Protein AF-A0A933G803-F1 (afdb_monomer_lite)

Secondary structure (DSSP, 8-state):
------------------------------------PEEE-GGGSEEEE-TTS-EEEEEEEEEEEEEEEEEE--TT--PPPGGGEEEEEEESS--SSPPPPGGGS-HHHHTT-----SSS-EEEEPPEEEEEETTEEEEEEPPP-TTT-TT--SS--SSEEEEEEEEEESSPPPPPSEEEEEEEEEEEEEEEEEEE---SSTTS--SS-EEEEEEEETEEEEEEEEPTT--PPB-TTS-EEE-TT--EEEEEEEEEEE-SS-TTSS--EEEEE-SSS-EEEEHHHHHHT--EEEGGGTEEEEETT----HHHHHHHHHHS-PPPHHHHHHHS----HHHHHHSS-----PPEEE--TT-S--EEE-TTS-EEEE--HHHHS-TTT--TTTGGG---SSSEEEEE--PPPGGGEEEEEEETTTEEEEEEEEEETTEEEEEEEEEEESS--TTS--TT--EEEEEEEEEEE--SS--EEEEEEEEEESSSB--EEEETTEEEE-SSS-EEEEEEE-TT-SEEEEETTEEEEEEEE-TT-EEEEEEEEESS----HHHHHHHHT--HHHH-

pLDDT: mean 87.87, std 17.5, range [21.81, 98.62]

Foldseek 3Di:
DDDDDDDDDDDDDDDDDDDDDDDDDDDDDDDPDPDWAFFFQQVQFDWDADDPQFKTKTFHPFWFFFFKKKFFADLPDDAPDPVQKWKKFWDDQDQQADDDDPVVDDPVVVVVRDGDDPPPTDIFTFDWDWDDDRRMIMTGGDWDDCVRGVSNDPHTDRTDGGRMMMMGGPDRGHDTPDITTTGLWIKDKFKKKKWAADAPAPPQFLQAKKKKAKDKRLKDWPAKAWDVVFDWDADPVRITIQGRRDGGIMMIMMIAIDNPRDCVHSWMKMWIDIDRQTDIDTRVCQVVFHWDDPRNSRMIMHTPPDPDGSVNVVVVCVVVVDQDPVNVVVPPDPCDPVNVVVPDPDDDDAWDWADAVLAPQIWTAGLQRKIWTADACVQQVDPVRHDPQASVQAPDDARTKIKFWAHDDSVQKPDWADVVRDHQFIWTWGDDPQKIKIKTKHKAFLPHDSVDDYHRGKIKIKIKIKMWRQDQADKDKDKIKIWIDRPDTFQWDDDPQWIWTDDVDIWTFKGKDQQPDFDFDRDGSITMTMDIADHGGMGMMMMMGMSGTDDDPVSVVSSVPDDPVVND

Radius of gyration: 36.06 Å; chains: 1; bounding box: 90×68×90 Å

Structure (mmCIF, N/CA/C/O backbone):
data_AF-A0A933G803-F1
#
_entry.id   AF-A0A933G803-F1
#
loop_
_atom_site.group_PDB
_atom_site.id
_atom_site.type_symbol
_atom_site.label_atom_id
_atom_site.label_alt_id
_atom_site.label_comp_id
_atom_site.label_asym_id
_atom_site.label_entity_id
_atom_site.label_seq_id
_atom_site.pdbx_PDB_ins_code
_atom_site.Cartn_x
_atom_site.Cartn_y
_atom_site.Cartn_z
_atom_site.occupancy
_atom_site.B_iso_or_equiv
_atom_site.auth_seq_id
_atom_site.auth_comp_id
_atom_site.auth_asym_id
_atom_site.auth_atom_id
_atom_site.pdbx_PDB_model_num
ATOM 1 N N . MET A 1 1 ? 20.303 -25.292 43.146 1.00 33.09 1 MET A N 1
ATOM 2 C CA . MET A 1 1 ? 21.752 -25.557 43.025 1.00 33.09 1 MET A CA 1
ATOM 3 C C . MET A 1 1 ? 22.222 -24.885 41.742 1.00 33.09 1 MET A C 1
ATOM 5 O O . MET A 1 1 ? 21.798 -25.290 40.671 1.00 33.09 1 MET A O 1
ATOM 9 N N . LYS A 1 2 ? 22.936 -23.760 41.866 1.00 27.44 2 LYS A N 1
ATOM 10 C CA . LYS A 1 2 ? 23.468 -22.968 40.745 1.00 27.44 2 LYS A CA 1
ATOM 11 C C . LYS A 1 2 ? 24.697 -23.673 40.173 1.00 27.44 2 LYS A C 1
ATOM 13 O O . LYS A 1 2 ? 25.529 -24.114 40.957 1.00 27.44 2 LYS A O 1
ATOM 18 N N . LEU A 1 3 ? 24.849 -23.685 38.852 1.00 22.92 3 LEU A N 1
ATOM 19 C CA . LEU A 1 3 ? 26.136 -23.925 38.203 1.00 22.92 3 LEU A CA 1
ATOM 20 C C . LEU A 1 3 ? 26.266 -23.007 36.986 1.00 22.92 3 LEU A C 1
ATOM 22 O O . LEU A 1 3 ? 25.639 -23.198 35.952 1.00 22.92 3 LEU A O 1
ATOM 26 N N . ILE A 1 4 ? 27.069 -21.970 37.197 1.00 27.23 4 ILE A N 1
ATOM 27 C CA . ILE A 1 4 ? 27.791 -21.207 36.184 1.00 27.23 4 ILE A CA 1
ATOM 28 C C . ILE A 1 4 ? 29.039 -22.034 35.856 1.00 27.23 4 ILE A C 1
ATOM 30 O O . ILE A 1 4 ? 29.683 -22.507 36.794 1.00 27.23 4 ILE A O 1
ATOM 34 N N . ASN A 1 5 ? 29.430 -22.162 34.583 1.00 23.52 5 ASN A N 1
ATOM 35 C CA . ASN A 1 5 ? 30.857 -22.240 34.268 1.00 23.52 5 ASN A CA 1
ATOM 36 C C . ASN A 1 5 ? 31.199 -21.762 32.847 1.00 23.52 5 ASN A C 1
ATOM 38 O O . ASN A 1 5 ? 30.600 -22.166 31.856 1.00 23.52 5 ASN A O 1
ATOM 42 N N . THR A 1 6 ? 32.193 -20.886 32.825 1.00 31.31 6 THR A N 1
ATOM 43 C CA . THR A 1 6 ? 32.913 -20.204 31.741 1.00 31.31 6 THR A CA 1
ATOM 44 C C . THR A 1 6 ? 34.038 -21.054 31.130 1.00 31.31 6 THR A C 1
ATOM 46 O O . THR A 1 6 ? 34.597 -21.890 31.835 1.00 31.31 6 THR A O 1
ATOM 49 N N . ARG A 1 7 ? 34.448 -20.754 29.881 1.00 24.48 7 ARG A N 1
ATOM 50 C CA . ARG A 1 7 ? 35.826 -20.853 29.306 1.00 24.48 7 ARG A CA 1
ATOM 51 C C . ARG A 1 7 ? 35.790 -20.288 27.866 1.00 24.48 7 ARG A C 1
ATOM 53 O O . ARG A 1 7 ? 34.978 -20.760 27.085 1.00 24.48 7 ARG A O 1
ATOM 60 N N . SER A 1 8 ? 36.384 -19.130 27.551 1.00 26.33 8 SER A N 1
ATOM 61 C CA . SER A 1 8 ? 37.812 -18.760 27.382 1.00 26.33 8 SER A CA 1
ATOM 62 C C . SER A 1 8 ? 38.421 -19.185 26.031 1.00 26.33 8 SER A C 1
ATOM 64 O O . SER A 1 8 ? 38.601 -20.369 25.767 1.00 26.33 8 SER A O 1
ATOM 66 N N . ASP A 1 9 ? 38.675 -18.149 25.223 1.00 25.39 9 ASP A N 1
ATOM 67 C CA . ASP A 1 9 ? 39.851 -17.816 24.401 1.00 25.39 9 ASP A CA 1
ATOM 68 C C . ASP A 1 9 ? 40.513 -18.840 23.467 1.00 25.39 9 ASP A C 1
ATOM 70 O O . ASP A 1 9 ? 41.115 -19.820 23.896 1.00 25.39 9 ASP A O 1
ATOM 74 N N . LEU A 1 10 ? 40.608 -18.448 22.187 1.00 24.06 10 LEU A N 1
ATOM 75 C CA . LEU A 1 10 ? 41.845 -18.596 21.416 1.00 24.06 10 LEU A CA 1
ATOM 76 C C . LEU A 1 10 ? 41.980 -17.456 20.383 1.00 24.06 10 LEU A C 1
ATOM 78 O O . LEU A 1 10 ? 41.291 -17.417 19.367 1.00 24.06 10 LEU A O 1
ATOM 82 N N . MET A 1 11 ? 42.879 -16.514 20.675 1.00 23.03 11 MET A N 1
ATOM 83 C CA . MET A 1 11 ? 43.439 -15.537 19.736 1.00 23.03 11 MET A CA 1
ATOM 84 C C . MET A 1 11 ? 44.437 -16.231 18.797 1.00 23.03 11 MET A C 1
ATOM 86 O O . MET A 1 11 ? 45.274 -17.013 19.246 1.00 23.03 11 MET A O 1
ATOM 90 N N . THR A 1 12 ? 44.440 -15.883 17.509 1.00 26.58 12 THR A N 1
ATOM 91 C CA . THR A 1 12 ? 45.612 -16.057 16.633 1.00 26.58 12 THR A CA 1
ATOM 92 C C . THR A 1 12 ? 45.689 -14.887 15.652 1.00 26.58 12 THR A C 1
ATOM 94 O O . THR A 1 12 ? 44.682 -14.428 15.121 1.00 26.58 12 THR A O 1
ATOM 97 N N . LEU A 1 13 ? 46.906 -14.379 15.486 1.00 23.00 13 LEU A N 1
ATOM 98 C CA . LEU A 1 13 ? 47.300 -13.099 14.908 1.00 23.00 13 LEU A CA 1
ATOM 99 C C . LEU A 1 13 ? 48.235 -13.371 13.726 1.00 23.00 13 LEU A C 1
ATOM 101 O O . LEU A 1 13 ? 49.273 -13.966 13.976 1.00 23.00 13 LEU A O 1
ATOM 105 N N . VAL A 1 14 ? 47.916 -12.937 12.497 1.00 23.50 14 VAL A N 1
ATOM 106 C CA . VAL A 1 14 ? 48.855 -12.813 11.347 1.00 23.50 14 VAL A CA 1
ATOM 107 C C . VAL A 1 14 ? 48.260 -11.789 10.355 1.00 23.50 14 VAL A C 1
ATOM 109 O O . VAL A 1 14 ? 47.216 -12.036 9.768 1.00 23.50 14 VAL A O 1
ATOM 112 N N . ALA A 1 15 ? 48.702 -10.529 10.395 1.00 22.92 15 ALA A N 1
ATOM 113 C CA . ALA A 1 15 ? 49.725 -9.881 9.553 1.00 22.92 15 ALA A CA 1
ATOM 114 C C . ALA A 1 15 ? 49.154 -9.179 8.302 1.00 22.92 15 ALA A C 1
ATOM 116 O O . ALA A 1 15 ? 48.702 -9.803 7.347 1.00 22.92 15 ALA A O 1
ATOM 117 N N . ALA A 1 16 ? 49.217 -7.845 8.327 1.00 25.36 16 ALA A N 1
ATOM 118 C CA . ALA A 1 16 ? 48.936 -6.965 7.203 1.00 25.36 16 ALA A CA 1
ATOM 119 C C . ALA A 1 16 ? 50.195 -6.813 6.336 1.00 25.36 16 ALA A C 1
ATOM 121 O O . ALA A 1 16 ? 51.265 -6.475 6.843 1.00 25.36 16 ALA A O 1
ATOM 122 N N . SER A 1 17 ? 50.064 -7.021 5.027 1.00 23.53 17 SER A N 1
ATOM 123 C CA . SER A 1 17 ? 51.090 -6.676 4.042 1.00 23.53 17 SER A CA 1
ATOM 124 C C . SER A 1 17 ? 50.558 -5.578 3.125 1.00 23.53 17 SER A C 1
ATOM 126 O O . SER A 1 17 ? 49.659 -5.803 2.320 1.00 23.53 17 SER A O 1
ATOM 128 N N . LEU A 1 18 ? 51.124 -4.378 3.280 1.00 21.81 18 LEU A N 1
ATOM 129 C CA . LEU A 1 18 ? 51.059 -3.297 2.300 1.00 21.81 18 LEU A CA 1
ATOM 130 C C . LEU A 1 18 ? 51.829 -3.727 1.044 1.00 21.81 18 LEU A C 1
ATOM 132 O O . LEU A 1 18 ? 53.018 -4.030 1.135 1.00 21.81 18 LEU A O 1
ATOM 136 N N . ILE A 1 19 ? 51.189 -3.670 -0.123 1.00 25.58 19 ILE A N 1
ATOM 137 C CA . ILE A 1 19 ? 51.884 -3.651 -1.413 1.00 25.58 19 ILE A CA 1
ATOM 138 C C . ILE A 1 19 ? 51.617 -2.296 -2.066 1.00 25.58 19 ILE A C 1
ATOM 140 O O . ILE A 1 19 ? 50.489 -1.949 -2.405 1.00 25.58 19 ILE A O 1
ATOM 144 N N . VAL A 1 20 ? 52.698 -1.533 -2.202 1.00 24.95 20 VAL A N 1
ATOM 145 C CA . VAL A 1 20 ? 52.810 -0.310 -2.996 1.00 24.95 20 VAL A CA 1
ATOM 146 C C . VAL A 1 20 ? 52.835 -0.715 -4.470 1.00 24.95 20 VAL A C 1
ATOM 148 O O . VAL A 1 20 ? 53.737 -1.439 -4.885 1.00 24.95 20 VAL A O 1
ATOM 151 N N . ALA A 1 21 ? 51.866 -0.254 -5.262 1.00 25.03 21 ALA A N 1
ATOM 152 C CA . ALA A 1 21 ? 51.892 -0.399 -6.715 1.00 25.03 21 ALA A CA 1
ATOM 153 C C . ALA A 1 21 ? 52.443 0.884 -7.350 1.00 25.03 21 ALA A C 1
ATOM 155 O O . ALA A 1 21 ? 51.848 1.959 -7.265 1.00 25.03 21 ALA A O 1
ATOM 156 N N . THR A 1 22 ? 53.617 0.756 -7.957 1.00 26.03 22 THR A N 1
ATOM 157 C CA . THR A 1 22 ? 54.301 1.766 -8.760 1.00 26.03 22 THR A CA 1
ATOM 158 C C . THR A 1 22 ? 53.607 1.959 -10.110 1.00 26.03 22 THR A C 1
ATOM 160 O O . THR A 1 22 ? 53.223 1.004 -10.782 1.00 26.03 22 THR A O 1
ATOM 163 N N . VAL A 1 23 ? 53.461 3.221 -10.517 1.00 26.22 23 VAL A N 1
ATOM 164 C CA . VAL A 1 23 ? 52.922 3.632 -11.819 1.00 26.22 23 VAL A CA 1
ATOM 165 C C . VAL A 1 23 ? 53.961 3.345 -12.904 1.00 26.22 23 VAL A C 1
ATOM 167 O O . VAL A 1 23 ? 55.012 3.981 -12.947 1.00 26.22 23 VAL A O 1
ATOM 170 N N . GLY A 1 24 ? 53.662 2.388 -13.781 1.00 23.84 24 GLY A N 1
ATOM 171 C CA . GLY A 1 24 ? 54.403 2.125 -15.012 1.00 23.84 24 GLY A CA 1
ATOM 172 C C . GLY A 1 24 ? 53.526 2.418 -16.225 1.00 23.84 24 GLY A C 1
ATOM 173 O O . GLY A 1 24 ? 52.563 1.701 -16.484 1.00 23.84 24 GLY A O 1
ATOM 174 N N . SER A 1 25 ? 53.854 3.477 -16.963 1.00 28.69 25 SER A N 1
ATOM 175 C CA . SER A 1 25 ? 53.233 3.813 -18.244 1.00 28.69 25 SER A CA 1
ATOM 176 C C . SER A 1 25 ? 53.580 2.767 -19.303 1.00 28.69 25 SER A C 1
ATOM 178 O O . SER A 1 25 ? 54.738 2.650 -19.698 1.00 28.69 25 SER A O 1
ATOM 180 N N . ALA A 1 26 ? 52.572 2.072 -19.827 1.00 25.50 26 ALA A N 1
ATOM 181 C CA . ALA A 1 26 ? 52.671 1.331 -21.078 1.00 25.50 26 ALA A CA 1
ATOM 182 C C . ALA A 1 26 ? 51.453 1.657 -21.951 1.00 25.50 26 ALA A C 1
ATOM 184 O O . ALA A 1 26 ? 50.310 1.382 -21.596 1.00 25.50 26 ALA A O 1
ATOM 185 N N . ARG A 1 27 ? 51.725 2.292 -23.094 1.00 29.45 27 ARG A N 1
ATOM 186 C CA . ARG A 1 27 ? 50.782 2.500 -24.197 1.00 29.45 27 ARG A CA 1
ATOM 187 C C . ARG A 1 27 ? 50.392 1.129 -24.755 1.00 29.45 27 ARG A C 1
ATOM 189 O O . ARG A 1 27 ? 51.255 0.429 -25.274 1.00 29.45 27 ARG A O 1
ATOM 196 N N . ALA A 1 28 ? 49.109 0.794 -24.704 1.00 25.03 28 ALA A N 1
ATOM 197 C CA . ALA A 1 28 ? 48.510 -0.248 -25.528 1.00 25.03 28 ALA A CA 1
ATOM 198 C C . ALA A 1 28 ? 47.370 0.392 -26.329 1.00 25.03 28 ALA A C 1
ATOM 200 O O . ALA A 1 28 ? 46.460 0.991 -25.757 1.00 25.03 28 ALA A O 1
ATOM 201 N N . GLN A 1 29 ? 47.498 0.337 -27.654 1.00 27.02 29 GLN A N 1
ATOM 202 C CA . GLN A 1 29 ? 46.478 0.742 -28.613 1.00 27.02 29 GLN A CA 1
ATOM 203 C C . GLN A 1 29 ? 45.371 -0.315 -28.696 1.00 27.02 29 GLN A C 1
ATOM 205 O O . GLN A 1 29 ? 45.648 -1.511 -28.649 1.00 27.02 29 GLN A O 1
ATOM 210 N N . ASP A 1 30 ? 44.150 0.192 -28.859 1.00 33.34 30 ASP A N 1
ATOM 211 C CA . ASP A 1 30 ? 42.993 -0.388 -29.542 1.00 33.34 30 ASP A CA 1
ATOM 212 C C . ASP A 1 30 ? 42.606 -1.836 -29.222 1.00 33.34 30 ASP A C 1
ATOM 214 O O . ASP A 1 30 ? 42.839 -2.781 -29.970 1.00 33.34 30 ASP A O 1
ATOM 218 N N . GLY A 1 31 ? 41.848 -1.952 -28.135 1.00 24.53 31 GLY A N 1
ATOM 219 C CA . GLY A 1 31 ? 40.794 -2.944 -27.971 1.00 24.53 31 GLY A CA 1
ATOM 220 C C . GLY A 1 31 ? 39.669 -2.276 -27.193 1.00 24.53 31 GLY A C 1
ATOM 221 O O . GLY A 1 31 ? 39.846 -1.945 -26.021 1.00 24.53 31 GLY A O 1
ATOM 222 N N . THR A 1 32 ? 38.544 -1.990 -27.848 1.00 30.41 32 THR A N 1
ATOM 223 C CA . THR A 1 32 ? 37.376 -1.337 -27.247 1.00 30.41 32 THR A CA 1
ATOM 224 C C . THR A 1 32 ? 36.774 -2.254 -26.182 1.00 30.41 32 THR A C 1
ATOM 226 O O . THR A 1 32 ? 35.890 -3.061 -26.444 1.00 30.41 32 THR A O 1
ATOM 229 N N . SER A 1 33 ? 37.297 -2.145 -24.963 1.00 29.95 33 SER A N 1
ATOM 230 C CA . SER A 1 33 ? 36.673 -2.650 -23.747 1.00 29.95 33 SER A CA 1
ATOM 231 C C . SER A 1 33 ? 35.318 -1.961 -23.603 1.00 29.95 33 SER A C 1
ATOM 233 O O . SER A 1 33 ? 35.257 -0.734 -23.491 1.00 29.95 33 SER A O 1
ATOM 235 N N . ALA A 1 34 ? 34.227 -2.728 -23.652 1.00 37.97 34 ALA A N 1
ATOM 236 C CA . ALA A 1 34 ? 32.896 -2.250 -23.300 1.00 37.97 34 ALA A CA 1
ATOM 237 C C . ALA A 1 34 ? 32.880 -1.945 -21.793 1.00 37.97 34 ALA A C 1
ATOM 239 O O . ALA A 1 34 ? 32.527 -2.782 -20.965 1.00 37.97 34 ALA A O 1
ATOM 240 N N . ALA A 1 35 ? 33.363 -0.755 -21.437 1.00 37.75 35 ALA A N 1
ATOM 241 C CA . ALA A 1 35 ? 33.437 -0.291 -20.065 1.00 37.75 35 ALA A CA 1
ATOM 242 C C . ALA A 1 35 ? 32.029 -0.151 -19.476 1.00 37.75 35 ALA A C 1
ATOM 244 O O . ALA A 1 35 ? 31.122 0.387 -20.115 1.00 37.75 35 ALA A O 1
ATOM 245 N N . SER A 1 36 ? 31.872 -0.588 -18.227 1.00 54.97 36 SER A N 1
ATOM 246 C CA . SER A 1 36 ? 30.704 -0.298 -17.405 1.00 54.97 36 SER A CA 1
ATOM 247 C C . SER A 1 36 ? 30.557 1.218 -17.228 1.00 54.97 36 SER A C 1
ATOM 249 O O . SER A 1 36 ? 31.241 1.829 -16.404 1.00 54.97 36 SER A O 1
ATOM 251 N N . GLY A 1 37 ? 29.726 1.845 -18.057 1.00 83.00 37 GLY A N 1
ATOM 252 C CA . GLY A 1 37 ? 29.452 3.281 -18.012 1.00 83.00 37 GLY A CA 1
ATOM 253 C C . GLY A 1 37 ? 28.367 3.636 -16.995 1.00 83.00 37 GLY A C 1
ATOM 254 O O . GLY A 1 37 ? 27.560 2.792 -16.613 1.00 83.00 37 GLY A O 1
ATOM 255 N N . ALA A 1 38 ? 28.314 4.899 -16.572 1.00 91.81 38 ALA A N 1
ATOM 256 C CA . ALA A 1 38 ? 27.152 5.420 -15.852 1.00 91.81 38 ALA A CA 1
ATOM 257 C C . ALA A 1 38 ? 25.908 5.378 -16.759 1.00 91.81 38 ALA A C 1
ATOM 259 O O . ALA A 1 38 ? 26.008 5.700 -17.946 1.00 91.81 38 ALA A O 1
ATOM 260 N N . PHE A 1 39 ? 24.748 5.012 -16.213 1.00 95.88 39 PHE A N 1
ATOM 261 C CA . PHE A 1 39 ? 23.503 4.979 -16.979 1.00 95.88 39 PHE A CA 1
ATOM 262 C C . PHE A 1 39 ? 22.890 6.378 -17.115 1.00 95.88 39 PHE A C 1
ATOM 264 O O . PHE A 1 39 ? 22.727 7.089 -16.124 1.00 95.88 39 PHE A O 1
ATOM 271 N N . ASP A 1 40 ? 22.528 6.757 -18.342 1.00 96.62 40 ASP A N 1
ATOM 272 C CA . ASP A 1 40 ? 21.767 7.970 -18.648 1.00 96.62 40 ASP A CA 1
ATOM 273 C C . ASP A 1 40 ? 20.291 7.620 -18.882 1.00 96.62 40 ASP A C 1
ATOM 275 O O . ASP A 1 40 ? 19.935 6.980 -19.872 1.00 96.62 40 ASP A O 1
ATOM 279 N N . ALA A 1 41 ? 19.423 8.066 -17.976 1.00 96.88 41 ALA A N 1
ATOM 280 C CA . ALA A 1 41 ? 17.992 7.799 -18.029 1.00 96.88 41 ALA A CA 1
ATOM 281 C C . ALA A 1 41 ? 17.219 8.770 -18.938 1.00 96.88 41 ALA A C 1
ATOM 283 O O . ALA A 1 41 ? 16.047 8.517 -19.235 1.00 96.88 41 ALA A O 1
ATOM 284 N N . ALA A 1 42 ? 17.811 9.893 -19.361 1.00 96.62 42 ALA A N 1
ATOM 285 C CA . ALA A 1 42 ? 17.091 10.929 -20.106 1.00 96.62 42 ALA A CA 1
ATOM 286 C C . ALA A 1 42 ? 16.497 10.448 -21.450 1.00 96.62 42 ALA A C 1
ATOM 288 O O . ALA A 1 42 ? 15.349 10.806 -21.726 1.00 96.62 42 ALA A O 1
ATOM 289 N N . PRO A 1 43 ? 17.173 9.597 -22.252 1.00 95.88 43 PRO A N 1
ATOM 290 C CA . PRO A 1 43 ? 16.610 9.070 -23.500 1.00 95.88 43 PRO A CA 1
ATOM 291 C C . PRO A 1 43 ? 15.344 8.220 -23.319 1.00 95.88 43 PRO A C 1
ATOM 293 O O . PRO A 1 43 ? 14.576 8.050 -24.262 1.00 95.88 43 PRO A O 1
ATOM 296 N N . PHE A 1 44 ? 15.107 7.699 -22.112 1.00 95.75 44 PHE A N 1
ATOM 297 C CA . PHE A 1 44 ? 13.983 6.817 -21.784 1.00 95.75 44 PHE A CA 1
ATOM 298 C C . PHE A 1 44 ? 12.813 7.564 -21.125 1.00 95.75 44 PHE A C 1
ATOM 300 O O . PHE A 1 44 ? 11.999 6.970 -20.412 1.00 95.75 44 PHE A O 1
ATOM 307 N N . GLY A 1 45 ? 12.747 8.882 -21.325 1.00 95.12 45 GLY A N 1
ATOM 308 C CA . GLY A 1 45 ? 11.655 9.741 -20.881 1.00 95.12 45 GLY A CA 1
ATOM 309 C C . GLY A 1 45 ? 11.090 10.609 -22.007 1.00 95.12 45 GLY A C 1
ATOM 310 O O . GLY A 1 45 ? 11.604 10.669 -23.119 1.00 95.12 45 GLY A O 1
ATOM 311 N N . PHE A 1 46 ? 10.003 11.307 -21.702 1.00 95.12 46 PHE A N 1
ATOM 312 C CA . PHE A 1 46 ? 9.368 12.294 -22.563 1.00 95.12 46 PHE A CA 1
ATOM 313 C C . PHE A 1 46 ? 10.028 13.652 -22.350 1.00 95.12 46 PHE A C 1
ATOM 315 O O . PHE A 1 46 ? 10.136 14.112 -21.213 1.00 95.12 46 PHE A O 1
ATOM 322 N N . SER A 1 47 ? 10.442 14.321 -23.424 1.00 92.75 47 SER A N 1
ATOM 323 C CA . SER A 1 47 ? 10.968 15.682 -23.317 1.00 92.75 47 SER A CA 1
ATOM 324 C C . SER A 1 47 ? 9.910 16.637 -22.756 1.00 92.75 47 SER A C 1
ATOM 326 O O . SER A 1 47 ? 8.771 16.666 -23.218 1.00 92.75 47 SER A O 1
ATOM 328 N N . GLU A 1 48 ? 10.307 17.447 -21.781 1.00 86.50 48 GLU A N 1
ATOM 329 C CA . GLU A 1 48 ? 9.490 18.490 -21.160 1.00 86.50 48 GLU A CA 1
ATOM 330 C C . GLU A 1 48 ? 10.055 19.861 -21.538 1.00 86.50 48 GLU A C 1
ATOM 332 O O . GLU A 1 48 ? 11.261 20.107 -21.436 1.00 86.50 48 GLU A O 1
ATOM 337 N N . ARG A 1 49 ? 9.182 20.777 -21.963 1.00 82.06 49 ARG A N 1
ATOM 338 C CA . ARG A 1 49 ? 9.558 22.150 -22.321 1.00 82.06 49 ARG A CA 1
ATOM 339 C C . ARG A 1 49 ? 8.544 23.125 -21.746 1.00 82.06 49 ARG A C 1
ATOM 341 O O . ARG A 1 49 ? 7.341 22.909 -21.863 1.00 82.06 49 ARG A O 1
ATOM 348 N N . SER A 1 50 ? 9.021 24.219 -21.157 1.00 75.88 50 SER A N 1
ATOM 349 C CA . SER A 1 50 ? 8.127 25.306 -20.758 1.00 75.88 50 SER A CA 1
ATOM 350 C C . SER A 1 50 ? 7.715 26.159 -21.960 1.00 75.88 50 SER A C 1
ATOM 352 O O . SER A 1 50 ? 8.505 26.405 -22.880 1.00 75.88 50 SER A O 1
ATOM 354 N N . ALA A 1 51 ? 6.481 26.664 -21.931 1.00 60.69 51 ALA A N 1
ATOM 355 C CA . ALA A 1 51 ? 6.076 27.759 -22.802 1.00 60.69 51 ALA A CA 1
ATOM 356 C C . ALA A 1 51 ? 6.999 28.964 -22.528 1.00 60.69 51 ALA A C 1
ATOM 358 O O . ALA A 1 51 ? 7.134 29.394 -21.384 1.00 60.69 51 ALA A O 1
ATOM 359 N N . GLY A 1 52 ? 7.689 29.457 -23.561 1.00 69.94 52 GLY A N 1
ATOM 360 C CA . GLY A 1 52 ? 8.632 30.579 -23.452 1.00 69.94 52 GLY A CA 1
ATOM 361 C C . GLY A 1 52 ? 10.122 30.216 -23.463 1.00 69.94 52 GLY A C 1
ATOM 362 O O . GLY A 1 52 ? 10.941 31.109 -23.296 1.00 69.94 52 GLY A O 1
ATOM 363 N N . GLY A 1 53 ? 10.503 28.944 -23.654 1.00 82.75 53 GLY A N 1
ATOM 364 C CA . GLY A 1 53 ? 11.903 28.577 -23.951 1.00 82.75 53 GLY A CA 1
ATOM 365 C C . GLY A 1 53 ? 12.891 28.719 -22.786 1.00 82.75 53 GLY A C 1
ATOM 366 O O . GLY A 1 53 ? 14.097 28.659 -22.990 1.00 82.75 53 GLY A O 1
ATOM 367 N N . LYS A 1 54 ? 12.388 28.880 -21.559 1.00 90.75 54 LYS A N 1
ATOM 368 C CA . LYS A 1 54 ? 13.201 29.090 -20.349 1.00 90.75 54 LYS A CA 1
ATOM 369 C C . LYS A 1 54 ? 13.562 27.810 -19.596 1.00 90.75 54 LYS A C 1
ATOM 371 O O . LYS A 1 54 ? 14.255 27.864 -18.583 1.00 90.75 54 LYS A O 1
ATOM 376 N N . ALA A 1 55 ? 13.051 26.663 -20.041 1.00 93.75 55 ALA A N 1
ATOM 377 C CA . ALA A 1 55 ? 13.314 25.383 -19.404 1.00 93.75 55 ALA A CA 1
ATOM 378 C C . ALA A 1 55 ? 13.365 24.225 -20.402 1.00 93.75 55 ALA A C 1
ATOM 380 O O . ALA A 1 55 ? 12.507 24.128 -21.286 1.00 93.75 55 ALA A O 1
ATOM 381 N N . TYR A 1 56 ? 14.311 23.313 -20.175 1.00 95.31 56 TYR A N 1
ATOM 382 C CA . TYR A 1 56 ? 14.384 22.007 -20.831 1.00 95.31 56 TYR A CA 1
ATOM 383 C C . TYR A 1 56 ? 14.470 20.919 -19.783 1.00 95.31 56 TYR A C 1
ATOM 385 O O . TYR A 1 56 ? 15.212 21.038 -18.809 1.00 95.31 56 TYR A O 1
ATOM 393 N N . GLY A 1 57 ? 13.714 19.853 -19.987 1.00 95.94 57 GLY A N 1
ATOM 394 C CA . GLY A 1 57 ? 13.667 18.754 -19.053 1.00 95.94 57 GLY A CA 1
ATOM 395 C C . GLY A 1 57 ? 13.190 17.461 -19.673 1.00 95.94 57 GLY A C 1
ATOM 396 O O . GLY A 1 57 ? 13.007 17.333 -20.885 1.00 95.94 57 GLY A O 1
ATOM 397 N N . VAL A 1 58 ? 12.963 16.507 -18.790 1.00 97.06 58 VAL A N 1
ATOM 398 C CA . VAL A 1 58 ? 12.480 15.172 -19.099 1.00 97.06 58 VAL A CA 1
ATOM 399 C C . VAL A 1 58 ? 11.487 14.742 -18.026 1.00 97.06 58 VAL A C 1
ATOM 401 O O . VAL A 1 58 ? 11.609 15.104 -16.851 1.00 97.06 58 VAL A O 1
ATOM 404 N N . ARG A 1 59 ? 10.492 13.967 -18.442 1.00 96.44 59 ARG A N 1
ATOM 405 C CA . ARG A 1 59 ? 9.531 13.279 -17.589 1.00 96.44 59 ARG A CA 1
ATOM 406 C C . ARG A 1 59 ? 9.588 11.786 -17.863 1.00 96.44 59 ARG A C 1
ATOM 408 O O . ARG A 1 59 ? 9.545 11.370 -19.014 1.00 96.44 59 ARG A O 1
ATOM 415 N N . TRP A 1 60 ? 9.597 10.978 -16.819 1.00 95.56 60 TRP A N 1
ATOM 416 C CA . TRP A 1 60 ? 9.535 9.522 -16.926 1.00 95.56 60 TRP A CA 1
ATOM 417 C C . TRP A 1 60 ? 8.134 8.997 -16.602 1.00 95.56 60 TRP A C 1
ATOM 419 O O . TRP A 1 60 ? 7.270 9.740 -16.136 1.00 95.56 60 TRP A O 1
ATOM 429 N N . ALA A 1 61 ? 7.892 7.719 -16.894 1.00 91.38 61 ALA A N 1
ATOM 430 C CA . ALA A 1 61 ? 6.674 7.028 -16.467 1.00 91.38 61 ALA A CA 1
ATOM 431 C C . ALA A 1 61 ? 6.722 6.649 -14.976 1.00 91.38 61 ALA A C 1
ATOM 433 O O . ALA A 1 61 ? 5.687 6.611 -14.320 1.00 91.38 61 ALA A O 1
ATOM 434 N N . GLU A 1 62 ? 7.926 6.426 -14.445 1.00 90.44 62 GLU A N 1
ATOM 435 C CA . GLU A 1 62 ? 8.178 6.023 -13.062 1.00 90.44 62 GLU A CA 1
ATOM 436 C C . GLU A 1 62 ? 9.267 6.911 -12.435 1.00 90.44 62 GLU A C 1
ATOM 438 O O . GLU A 1 62 ? 10.129 7.423 -13.162 1.00 90.44 62 GLU A O 1
ATOM 443 N N . PRO A 1 63 ? 9.263 7.115 -11.102 1.00 92.44 63 PRO A N 1
ATOM 444 C CA . PRO A 1 63 ? 10.304 7.880 -10.426 1.00 92.44 63 PRO A CA 1
ATOM 445 C C . PRO A 1 63 ? 11.703 7.277 -10.608 1.00 92.44 63 PRO A C 1
ATOM 447 O O . PRO A 1 63 ? 11.909 6.077 -10.441 1.00 92.44 63 PRO A O 1
ATOM 450 N N . ARG A 1 64 ? 12.686 8.139 -10.869 1.00 93.50 64 ARG A N 1
ATOM 451 C CA . ARG A 1 64 ? 14.112 7.808 -11.005 1.00 93.50 64 ARG A CA 1
ATOM 452 C C . ARG A 1 64 ? 14.899 8.383 -9.831 1.00 93.50 64 ARG A C 1
ATOM 454 O O . ARG A 1 64 ? 14.543 9.451 -9.333 1.00 93.50 64 ARG A O 1
ATOM 461 N N . LYS A 1 65 ? 15.997 7.736 -9.426 1.00 94.31 65 LYS A N 1
ATOM 462 C CA . LYS A 1 65 ? 16.971 8.289 -8.465 1.00 94.31 65 LYS A CA 1
ATOM 463 C C . LYS A 1 65 ? 18.070 9.040 -9.207 1.00 94.31 65 LYS A C 1
ATOM 465 O O . LYS A 1 65 ? 19.133 8.491 -9.472 1.00 94.31 65 LYS A O 1
ATOM 470 N N . VAL A 1 66 ? 17.814 10.291 -9.577 1.00 96.25 66 VAL A N 1
ATOM 471 C CA . VAL A 1 66 ? 18.784 11.071 -10.359 1.00 96.25 66 VAL A CA 1
ATOM 472 C C . VAL A 1 66 ? 19.872 11.625 -9.439 1.00 96.25 66 VAL A C 1
ATOM 474 O O . VAL A 1 66 ? 19.570 12.296 -8.453 1.00 96.25 66 VAL A O 1
ATOM 477 N N . ARG A 1 67 ? 21.136 11.362 -9.772 1.00 94.69 67 ARG A N 1
ATOM 478 C CA . ARG A 1 67 ? 22.343 11.805 -9.051 1.00 94.69 67 ARG A CA 1
ATOM 479 C C . ARG A 1 67 ? 22.954 13.066 -9.640 1.00 94.69 67 ARG A C 1
ATOM 481 O O . ARG A 1 67 ? 23.512 13.893 -8.918 1.00 94.69 67 ARG A O 1
ATOM 488 N N . ARG A 1 68 ? 22.885 13.192 -10.963 1.00 96.44 68 ARG A N 1
ATOM 489 C CA . ARG A 1 68 ? 23.593 14.235 -11.698 1.00 96.44 68 ARG A CA 1
ATOM 490 C C . ARG A 1 68 ? 22.891 14.541 -13.009 1.00 96.44 68 ARG A C 1
ATOM 492 O O . ARG A 1 68 ? 22.424 13.630 -13.687 1.00 96.44 68 ARG A O 1
ATOM 499 N N . LEU A 1 69 ? 22.872 15.814 -13.376 1.00 98.00 69 LEU A N 1
ATOM 500 C CA . LEU A 1 69 ? 22.418 16.290 -14.675 1.00 98.00 69 LEU A CA 1
ATOM 501 C C . LEU A 1 69 ? 23.628 16.816 -15.452 1.00 98.00 69 LEU A C 1
ATOM 503 O O . LEU A 1 69 ? 24.326 17.691 -14.951 1.00 98.00 69 LEU A O 1
ATOM 507 N N . ALA A 1 70 ? 23.870 16.320 -16.662 1.00 97.69 70 ALA A N 1
ATOM 508 C CA . ALA A 1 70 ? 24.843 16.907 -17.580 1.00 97.69 70 ALA A CA 1
ATOM 509 C C . ALA A 1 70 ? 24.129 17.477 -18.805 1.00 97.69 70 ALA A C 1
ATOM 511 O O . ALA A 1 70 ? 23.236 16.846 -19.371 1.00 97.69 70 ALA A O 1
ATOM 512 N N . VAL A 1 71 ? 24.507 18.687 -19.199 1.00 97.00 71 VAL A N 1
ATOM 513 C CA . VAL A 1 71 ? 23.887 19.423 -20.298 1.00 97.00 71 VAL A CA 1
ATOM 514 C C . VAL A 1 71 ? 24.984 19.981 -21.187 1.00 97.00 71 VAL A C 1
ATOM 516 O O . VAL A 1 71 ? 25.901 20.636 -20.702 1.00 97.00 71 VAL A O 1
ATOM 519 N N . GLU A 1 72 ? 24.875 19.736 -22.485 1.00 96.75 72 GLU A N 1
ATOM 520 C CA . GLU A 1 72 ? 25.784 20.270 -23.496 1.00 96.75 72 GLU A CA 1
ATOM 521 C C . GLU A 1 72 ? 24.995 21.176 -24.435 1.00 96.75 72 GLU A C 1
ATOM 523 O O . GLU A 1 72 ? 23.915 20.807 -24.909 1.00 96.75 72 GLU A O 1
ATOM 528 N N . PHE A 1 73 ? 25.533 22.359 -24.712 1.00 95.50 73 PHE A N 1
ATOM 529 C CA . PHE A 1 73 ? 24.976 23.306 -25.675 1.00 95.50 73 PHE A CA 1
ATOM 530 C C . PHE A 1 73 ? 25.841 23.375 -26.934 1.00 95.50 73 PHE A C 1
ATOM 532 O O . PHE A 1 73 ? 27.024 23.042 -26.907 1.00 95.50 73 PHE A O 1
ATOM 539 N N . ALA A 1 74 ? 25.250 23.828 -28.042 1.00 94.62 74 ALA A N 1
ATOM 540 C CA . ALA A 1 74 ? 25.994 24.049 -29.278 1.00 94.62 74 ALA A CA 1
ATOM 541 C C . ALA A 1 74 ? 27.133 25.068 -29.072 1.00 94.62 74 ALA A C 1
ATOM 543 O O . ALA A 1 74 ? 27.036 25.964 -28.228 1.00 94.62 74 ALA A O 1
ATOM 544 N N . ALA A 1 75 ? 28.215 24.937 -29.842 1.00 90.06 75 ALA A N 1
ATOM 545 C CA . ALA A 1 75 ? 29.417 25.760 -29.683 1.00 90.06 75 ALA A CA 1
ATOM 546 C C . ALA A 1 75 ? 29.141 27.269 -29.841 1.00 90.06 75 ALA A C 1
ATOM 548 O O . ALA A 1 75 ? 29.732 28.090 -29.138 1.00 90.06 75 ALA A O 1
ATOM 549 N N . ASP A 1 76 ? 28.207 27.619 -30.724 1.00 91.38 76 ASP A N 1
ATOM 550 C CA . ASP A 1 76 ? 27.741 28.971 -31.034 1.00 91.38 76 ASP A CA 1
ATOM 551 C C . ASP A 1 76 ? 26.613 29.467 -30.110 1.00 91.38 76 ASP A C 1
ATOM 553 O O . ASP A 1 76 ? 26.215 30.628 -30.186 1.00 91.38 76 ASP A O 1
ATOM 557 N N . ALA A 1 77 ? 26.107 28.625 -29.202 1.00 91.06 77 ALA A N 1
ATOM 558 C CA . ALA A 1 77 ? 25.009 28.994 -28.319 1.00 91.06 77 ALA A CA 1
ATOM 559 C C . ALA A 1 77 ? 25.447 29.981 -27.224 1.00 91.06 77 ALA A C 1
ATOM 561 O O . ALA A 1 77 ? 26.436 29.773 -26.508 1.00 91.06 77 ALA A O 1
ATOM 562 N N . THR A 1 78 ? 24.644 31.022 -27.006 1.00 89.75 78 THR A N 1
ATOM 563 C CA . THR A 1 78 ? 24.776 31.920 -25.850 1.00 89.75 78 THR A CA 1
ATOM 564 C C . THR A 1 78 ? 24.145 31.264 -24.625 1.00 89.75 78 THR A C 1
ATOM 566 O O . THR A 1 78 ? 22.928 31.272 -24.458 1.00 89.75 78 THR A O 1
ATOM 569 N N . VAL A 1 79 ? 24.976 30.653 -23.781 1.00 90.38 79 VAL A N 1
ATOM 570 C CA . VAL A 1 79 ? 24.541 29.978 -22.551 1.00 90.38 79 VAL A CA 1
ATOM 571 C C . VAL A 1 79 ? 24.477 31.006 -21.416 1.00 90.38 79 VAL A C 1
ATOM 573 O O . VAL A 1 79 ? 25.464 31.723 -21.228 1.00 90.38 79 VAL A O 1
ATOM 576 N N . PRO A 1 80 ? 23.364 31.094 -20.662 1.00 90.62 80 PRO A N 1
ATOM 577 C CA . PRO A 1 80 ? 23.281 31.973 -19.502 1.00 90.62 80 PRO A CA 1
ATOM 578 C C . PRO A 1 80 ? 24.366 31.662 -18.457 1.00 90.62 80 PRO A C 1
ATOM 580 O O . PRO A 1 80 ? 24.804 30.510 -18.361 1.00 90.62 80 PRO A O 1
ATOM 583 N N . PRO A 1 81 ? 24.772 32.645 -17.634 1.00 90.94 81 PRO A N 1
ATOM 584 C CA . PRO A 1 81 ? 25.729 32.416 -16.557 1.00 90.94 81 PRO A CA 1
ATOM 585 C C . PRO A 1 81 ? 25.266 31.298 -15.618 1.00 90.94 81 PRO A C 1
ATOM 587 O O . PRO A 1 81 ? 24.074 31.195 -15.311 1.00 90.94 81 PRO A O 1
ATOM 590 N N . THR A 1 82 ? 26.189 30.457 -15.152 1.00 91.69 82 THR A N 1
ATOM 591 C CA . THR A 1 82 ? 25.873 29.247 -14.374 1.00 91.69 82 THR A CA 1
ATOM 592 C C . THR A 1 82 ? 25.071 29.520 -13.102 1.00 91.69 82 THR A C 1
ATOM 594 O O . THR A 1 82 ? 24.216 28.724 -12.734 1.00 91.69 82 THR A O 1
ATOM 597 N N . GLU A 1 83 ? 25.284 30.668 -12.465 1.00 90.31 83 GLU A N 1
ATOM 598 C CA . GLU A 1 83 ? 24.574 31.146 -11.276 1.00 90.31 83 GLU A CA 1
ATOM 599 C C . GLU A 1 83 ? 23.104 31.507 -11.543 1.00 90.31 83 GLU A C 1
ATOM 601 O O . GLU A 1 83 ? 22.287 31.538 -10.623 1.00 90.31 83 GLU A O 1
ATOM 606 N N . SER A 1 84 ? 22.753 31.760 -12.807 1.00 91.44 84 SER A N 1
ATOM 607 C CA . SER A 1 84 ? 21.373 32.001 -13.244 1.00 91.44 84 SER A CA 1
ATOM 608 C C . SER A 1 84 ? 20.628 30.711 -13.599 1.00 91.44 84 SER A C 1
ATOM 610 O O . SER A 1 84 ? 19.411 30.737 -13.806 1.00 91.44 84 SER A O 1
ATOM 612 N N . LEU A 1 85 ? 21.347 29.586 -13.677 1.00 95.31 85 LEU A N 1
ATOM 613 C CA . LEU A 1 85 ? 20.803 28.280 -14.015 1.00 95.31 85 LEU A CA 1
ATOM 614 C C . LEU A 1 85 ? 20.441 27.514 -12.747 1.00 95.31 85 LEU A C 1
ATOM 616 O O . LEU A 1 85 ? 21.211 27.441 -11.792 1.00 95.31 85 LEU A O 1
ATOM 620 N N . LYS A 1 86 ? 19.256 26.908 -12.747 1.00 96.50 86 LYS A N 1
ATOM 621 C CA . LYS A 1 86 ? 18.761 26.112 -11.621 1.00 96.50 86 LYS A CA 1
ATOM 622 C C . LYS A 1 86 ? 18.283 24.759 -12.115 1.00 96.50 86 LYS A C 1
ATOM 624 O O . LYS A 1 86 ? 17.615 24.666 -13.145 1.00 96.50 86 LYS A O 1
ATOM 629 N N . VAL A 1 87 ? 18.565 23.713 -11.348 1.00 97.44 87 VAL A N 1
ATOM 630 C CA . VAL A 1 87 ? 17.972 22.394 -11.571 1.00 97.44 87 VAL A CA 1
ATOM 631 C C . VAL A 1 87 ? 16.723 22.274 -10.711 1.00 97.44 87 VAL A C 1
ATOM 633 O O . VAL A 1 87 ? 16.759 22.500 -9.501 1.00 97.44 87 VAL A O 1
ATOM 636 N N . GLN A 1 88 ? 15.607 21.926 -11.342 1.00 97.19 88 GLN A N 1
ATOM 637 C CA . GLN A 1 88 ? 14.341 21.694 -10.664 1.00 97.19 88 GLN A CA 1
ATOM 638 C C . GLN A 1 88 ? 13.853 20.271 -10.883 1.00 97.19 88 GLN A C 1
ATOM 640 O O . GLN A 1 88 ? 13.990 19.719 -11.973 1.00 97.19 88 GLN A O 1
ATOM 645 N N . TYR A 1 89 ? 13.233 19.703 -9.857 1.00 97.06 89 TYR A N 1
ATOM 646 C CA . TYR A 1 89 ? 12.611 18.386 -9.900 1.00 97.06 89 TYR A CA 1
ATOM 647 C C . TYR A 1 89 ? 11.165 18.463 -9.420 1.00 97.06 89 TYR A C 1
ATOM 649 O O . TYR A 1 89 ? 10.779 19.390 -8.706 1.00 97.06 89 TYR A O 1
ATOM 657 N N . TRP A 1 90 ? 10.356 17.504 -9.853 1.00 96.56 90 TRP A N 1
ATOM 658 C CA . TRP A 1 90 ? 8.961 17.394 -9.438 1.00 96.56 90 TRP A CA 1
ATOM 659 C C . TRP A 1 90 ? 8.853 16.623 -8.123 1.00 96.56 90 TRP A C 1
ATOM 661 O O . TRP A 1 90 ? 9.485 15.571 -7.988 1.00 96.56 90 TRP A O 1
ATOM 671 N N . HIS A 1 91 ? 8.080 17.142 -7.168 1.00 95.56 91 HIS A N 1
ATOM 672 C CA . HIS A 1 91 ? 7.999 16.609 -5.805 1.00 95.56 91 HIS A CA 1
ATOM 673 C C . HIS A 1 91 ? 6.579 16.671 -5.236 1.00 95.56 91 HIS A C 1
ATOM 675 O O . HIS A 1 91 ? 5.876 17.664 -5.437 1.00 95.56 91 HIS A O 1
ATOM 681 N N . ARG A 1 92 ? 6.181 15.637 -4.481 1.00 93.56 92 ARG A N 1
ATOM 682 C CA . ARG A 1 92 ? 5.012 15.691 -3.587 1.00 93.56 92 ARG A CA 1
ATOM 683 C C . ARG A 1 92 ? 5.198 14.931 -2.271 1.00 93.56 92 ARG A C 1
ATOM 685 O O . ARG A 1 92 ? 4.967 15.491 -1.204 1.00 93.56 92 ARG A O 1
ATOM 692 N N . HIS A 1 93 ? 5.573 13.658 -2.340 1.00 91.62 93 HIS A N 1
ATOM 693 C CA . HIS A 1 93 ? 5.503 12.702 -1.232 1.00 91.62 93 HIS A CA 1
ATOM 694 C C . HIS A 1 93 ? 6.860 12.174 -0.782 1.00 91.62 93 HIS A C 1
ATOM 696 O O . HIS A 1 93 ? 6.996 11.788 0.379 1.00 91.62 93 HIS A O 1
ATOM 702 N N . TRP A 1 94 ? 7.865 12.136 -1.662 1.00 91.56 94 TRP A N 1
ATOM 703 C CA . TRP A 1 94 ? 9.182 11.632 -1.277 1.00 91.56 94 TRP A CA 1
ATOM 704 C C . TRP A 1 94 ? 9.760 12.438 -0.100 1.00 91.56 94 TRP A C 1
ATOM 706 O O . TRP A 1 94 ? 9.883 13.657 -0.158 1.00 91.56 94 TRP A O 1
ATOM 716 N N . ASN A 1 95 ? 10.133 11.757 0.980 1.00 89.88 95 ASN A N 1
ATOM 717 C CA . ASN A 1 95 ? 10.545 12.376 2.246 1.00 89.88 95 ASN A CA 1
ATOM 718 C C . ASN A 1 95 ? 12.028 12.795 2.295 1.00 89.88 95 ASN A C 1
ATOM 720 O O . ASN A 1 95 ? 12.527 13.161 3.357 1.00 89.88 95 ASN A O 1
ATOM 724 N N . GLY A 1 96 ? 12.753 12.707 1.177 1.00 90.62 96 GLY A N 1
ATOM 725 C CA . GLY A 1 96 ? 14.169 13.072 1.115 1.00 90.62 96 GLY A CA 1
ATOM 726 C C . GLY A 1 96 ? 15.134 12.043 1.715 1.00 90.62 96 GLY A C 1
ATOM 727 O O . GLY A 1 96 ? 16.313 12.363 1.855 1.00 90.62 96 GLY A O 1
ATOM 728 N N . ARG A 1 97 ? 14.657 10.844 2.082 1.00 89.81 97 ARG A N 1
ATOM 729 C CA . ARG A 1 97 ? 15.442 9.754 2.693 1.00 89.81 97 ARG A CA 1
ATOM 730 C C . ARG A 1 97 ? 15.667 8.597 1.703 1.00 89.81 97 ARG A C 1
ATOM 732 O O . ARG A 1 97 ? 15.019 8.581 0.646 1.00 89.81 97 ARG A O 1
ATOM 739 N N . PRO A 1 98 ? 16.561 7.635 2.019 1.00 87.88 98 PRO A N 1
ATOM 740 C CA . PRO A 1 98 ? 16.655 6.373 1.291 1.00 87.88 98 PRO A CA 1
ATOM 741 C C . PRO A 1 98 ? 15.310 5.642 1.223 1.00 87.88 98 PRO A C 1
ATOM 743 O O . PRO A 1 98 ? 14.480 5.781 2.123 1.00 87.88 98 PRO A O 1
ATOM 746 N N . ASP A 1 99 ? 15.098 4.845 0.173 1.00 81.62 99 ASP A N 1
ATOM 747 C CA . ASP A 1 99 ? 13.987 3.890 0.198 1.00 81.62 99 ASP A CA 1
ATOM 748 C C . ASP A 1 99 ? 14.208 2.889 1.346 1.00 81.62 99 ASP A C 1
ATOM 750 O O . ASP A 1 99 ? 15.352 2.469 1.550 1.00 81.62 99 ASP A O 1
ATOM 754 N N . PRO A 1 100 ? 13.149 2.488 2.068 1.00 75.50 100 PRO A N 1
ATOM 755 C CA . PRO A 1 100 ? 13.261 1.464 3.098 1.00 75.50 100 PRO A CA 1
ATOM 756 C C . PRO A 1 100 ? 13.674 0.121 2.482 1.00 75.50 100 PRO A C 1
ATOM 758 O O . PRO A 1 100 ? 13.345 -0.180 1.329 1.00 75.50 100 PRO A O 1
ATOM 761 N N . ILE A 1 101 ? 14.395 -0.699 3.248 1.00 69.44 101 ILE A N 1
ATOM 762 C CA . ILE A 1 101 ? 14.788 -2.038 2.803 1.00 69.44 101 ILE A CA 1
ATOM 763 C C . ILE A 1 101 ? 13.553 -2.942 2.893 1.00 69.44 101 ILE A C 1
ATOM 765 O O . ILE A 1 101 ? 12.834 -2.907 3.885 1.00 69.44 101 ILE A O 1
ATOM 769 N N . ALA A 1 102 ? 13.293 -3.774 1.880 1.00 60.00 102 ALA A N 1
ATOM 770 C CA . ALA A 1 102 ? 12.064 -4.578 1.796 1.00 60.00 102 ALA A CA 1
ATOM 771 C C . ALA A 1 102 ? 11.817 -5.498 3.015 1.00 60.00 102 ALA A C 1
ATOM 773 O O . ALA A 1 102 ? 10.677 -5.834 3.316 1.00 60.00 102 ALA A O 1
ATOM 774 N N . THR A 1 103 ? 12.866 -5.896 3.744 1.00 58.56 103 THR A N 1
ATOM 775 C CA . THR A 1 103 ? 12.760 -6.673 4.994 1.00 58.56 103 THR A CA 1
ATOM 776 C C . THR A 1 103 ? 12.260 -5.857 6.189 1.00 58.56 103 THR A C 1
ATOM 778 O O . THR A 1 103 ? 11.858 -6.434 7.194 1.00 58.56 103 THR A O 1
ATOM 781 N N . GLU A 1 104 ? 12.296 -4.529 6.100 1.00 57.41 104 GLU A N 1
ATOM 782 C CA . GLU A 1 104 ? 11.890 -3.585 7.148 1.00 57.41 104 GLU A CA 1
ATOM 783 C C . GLU A 1 104 ? 10.430 -3.128 6.989 1.00 57.41 104 GLU A C 1
ATOM 785 O O . GLU A 1 104 ? 9.919 -2.393 7.835 1.00 57.41 104 GLU A O 1
ATOM 790 N N . VAL A 1 105 ? 9.736 -3.560 5.926 1.00 53.81 105 VAL A N 1
ATOM 791 C CA . VAL A 1 105 ? 8.375 -3.112 5.604 1.00 53.81 105 VAL A CA 1
ATOM 792 C C . VAL A 1 105 ? 7.417 -4.300 5.518 1.00 53.81 105 VAL A C 1
ATOM 794 O O . VAL A 1 105 ? 7.641 -5.267 4.796 1.00 53.81 105 VAL A O 1
ATOM 797 N N . ALA A 1 106 ? 6.306 -4.235 6.256 1.00 52.28 106 ALA A N 1
ATOM 798 C CA . ALA A 1 106 ? 5.243 -5.231 6.153 1.00 52.28 106 ALA A CA 1
ATOM 799 C C . ALA A 1 106 ? 4.525 -5.119 4.792 1.00 52.28 106 ALA A C 1
ATOM 801 O O . ALA A 1 106 ? 4.076 -4.036 4.410 1.00 52.28 106 ALA A O 1
ATOM 802 N N . ALA A 1 107 ? 4.358 -6.248 4.093 1.00 54.69 107 ALA A N 1
ATOM 803 C CA . ALA A 1 107 ? 3.888 -6.325 2.700 1.00 54.69 107 ALA A CA 1
ATOM 804 C C . ALA A 1 107 ? 2.571 -5.576 2.398 1.00 54.69 107 ALA A C 1
ATOM 806 O O . ALA A 1 107 ? 2.376 -5.099 1.282 1.00 54.69 107 ALA A O 1
ATOM 807 N N . GLY A 1 108 ? 1.674 -5.435 3.381 1.00 52.88 108 GLY A N 1
ATOM 808 C CA . GLY A 1 108 ? 0.401 -4.729 3.208 1.00 52.88 108 GLY A CA 1
ATOM 809 C C . GLY A 1 108 ? 0.526 -3.206 3.085 1.00 52.88 108 GLY A C 1
ATOM 810 O O . GLY A 1 108 ? -0.335 -2.587 2.472 1.00 52.88 108 GLY A O 1
ATOM 811 N N . GLY A 1 109 ? 1.578 -2.592 3.639 1.00 54.59 109 GLY A N 1
ATOM 812 C CA . GLY A 1 109 ? 1.767 -1.135 3.618 1.00 54.59 109 GLY A CA 1
ATOM 813 C C . GLY A 1 109 ? 2.384 -0.606 2.320 1.00 54.59 109 GLY A C 1
ATOM 814 O O . GLY A 1 109 ? 2.070 0.509 1.911 1.00 54.59 109 GLY A O 1
ATOM 815 N N . GLU A 1 110 ? 3.220 -1.405 1.643 1.00 62.88 110 GLU A N 1
ATOM 816 C CA . GLU A 1 110 ? 3.924 -0.972 0.422 1.00 62.88 110 GLU A CA 1
ATOM 817 C C . GLU A 1 110 ? 2.971 -0.673 -0.739 1.00 62.88 110 GLU A C 1
ATOM 819 O O . GLU A 1 110 ? 3.166 0.314 -1.444 1.00 62.88 110 GLU A O 1
ATOM 824 N N . GLY A 1 111 ? 1.913 -1.474 -0.911 1.00 62.00 111 GLY A N 1
ATOM 825 C CA . GLY A 1 111 ? 0.928 -1.266 -1.981 1.00 62.00 111 GLY A CA 1
ATOM 826 C C . GLY A 1 111 ? 0.133 0.040 -1.856 1.00 62.00 111 GLY A C 1
ATOM 827 O O . GLY A 1 111 ? -0.465 0.486 -2.830 1.00 62.00 111 GLY A O 1
ATOM 828 N N . TRP A 1 112 ? 0.152 0.663 -0.675 1.00 68.06 112 TRP A N 1
ATOM 829 C CA . TRP A 1 112 ? -0.527 1.927 -0.375 1.00 68.06 112 TRP A CA 1
ATOM 830 C C . TRP A 1 112 ? 0.450 3.074 -0.100 1.00 68.06 112 TRP A C 1
ATOM 832 O O . TRP A 1 112 ? 0.028 4.156 0.317 1.00 68.06 112 TRP A O 1
ATOM 842 N N . ALA A 1 113 ? 1.754 2.859 -0.307 1.00 73.44 113 ALA A N 1
ATOM 843 C CA . ALA A 1 113 ? 2.744 3.908 -0.140 1.00 73.44 113 ALA A CA 1
ATOM 844 C C . ALA A 1 113 ? 2.458 5.048 -1.125 1.00 73.44 113 ALA A C 1
ATOM 846 O O . ALA A 1 113 ? 2.272 4.832 -2.324 1.00 73.44 113 ALA A O 1
ATOM 847 N N . ALA A 1 114 ? 2.420 6.277 -0.613 1.00 80.44 114 ALA A N 1
ATOM 848 C CA . ALA A 1 114 ? 2.201 7.443 -1.452 1.00 80.44 114 ALA A CA 1
ATOM 849 C C . ALA A 1 114 ? 3.340 7.575 -2.478 1.00 80.44 114 ALA A C 1
ATOM 851 O O . ALA A 1 114 ? 4.519 7.560 -2.115 1.00 80.44 114 ALA A O 1
ATOM 852 N N . MET A 1 115 ? 2.983 7.722 -3.753 1.00 80.75 115 MET A N 1
ATOM 853 C CA . MET A 1 115 ? 3.924 7.919 -4.855 1.00 80.75 115 MET A CA 1
ATOM 854 C C . MET A 1 115 ? 3.631 9.230 -5.575 1.00 80.75 115 MET A C 1
ATOM 856 O O . MET A 1 115 ? 2.478 9.644 -5.689 1.00 80.75 115 MET A O 1
ATOM 860 N N . ASP A 1 116 ? 4.683 9.878 -6.068 1.00 86.94 116 ASP A N 1
ATOM 861 C CA . ASP A 1 116 ? 4.547 11.094 -6.865 1.00 86.94 116 ASP A CA 1
ATOM 862 C C . ASP A 1 116 ? 3.947 10.762 -8.235 1.00 86.94 116 ASP A C 1
ATOM 864 O O . ASP A 1 116 ? 4.413 9.859 -8.928 1.00 86.94 116 ASP A O 1
ATOM 868 N N . ASP A 1 117 ? 2.949 11.541 -8.648 1.00 89.38 117 ASP A N 1
ATOM 869 C CA . ASP A 1 117 ? 2.388 11.519 -9.998 1.00 89.38 117 ASP A CA 1
ATOM 870 C C . ASP A 1 117 ? 2.748 12.802 -10.763 1.00 89.38 117 ASP A C 1
ATOM 872 O O . ASP A 1 117 ? 3.197 13.797 -10.188 1.00 89.38 117 ASP A O 1
ATOM 876 N N . TRP A 1 118 ? 2.554 12.808 -12.084 1.00 89.38 118 TRP A N 1
ATOM 877 C CA . TRP A 1 118 ? 2.974 13.925 -12.934 1.00 89.38 118 TRP A CA 1
ATOM 878 C C . TRP A 1 118 ? 2.059 15.164 -12.884 1.00 89.38 118 TRP A C 1
ATOM 880 O O . TRP A 1 118 ? 2.372 16.148 -13.563 1.00 89.38 118 TRP A O 1
ATOM 890 N N . THR A 1 119 ? 0.945 15.135 -12.149 1.00 89.25 119 THR A N 1
ATOM 891 C CA . THR A 1 119 ? -0.068 16.209 -12.097 1.00 89.25 119 THR A CA 1
ATOM 892 C C . THR A 1 119 ? -0.179 16.910 -10.750 1.00 89.25 119 THR A C 1
ATOM 894 O O . THR A 1 119 ? -0.446 18.105 -10.727 1.00 89.25 119 THR A O 1
ATOM 897 N N . ASN A 1 120 ? 0.040 16.209 -9.639 1.00 91.50 120 ASN A N 1
ATOM 898 C CA . ASN A 1 120 ? -0.333 16.702 -8.314 1.00 91.50 120 ASN A CA 1
ATOM 899 C C . ASN A 1 120 ? 0.852 17.145 -7.440 1.00 91.50 120 ASN A C 1
ATOM 901 O O . ASN A 1 120 ? 0.673 17.383 -6.246 1.00 91.50 120 ASN A O 1
ATOM 905 N N . GLY A 1 121 ? 2.058 17.206 -8.005 1.00 92.75 121 GLY A N 1
ATOM 906 C CA . GLY A 1 121 ? 3.248 17.725 -7.329 1.00 92.75 121 GLY A CA 1
ATOM 907 C C . GLY A 1 121 ? 3.527 19.198 -7.622 1.00 92.75 121 GLY A C 1
ATOM 908 O O . GLY A 1 121 ? 2.720 19.913 -8.215 1.00 92.75 121 GLY A O 1
ATOM 909 N N . GLU A 1 122 ? 4.711 19.635 -7.215 1.00 95.06 122 GLU A N 1
ATOM 910 C CA . GLU A 1 122 ? 5.238 20.972 -7.471 1.00 95.06 122 GLU A CA 1
ATOM 911 C C . GLU A 1 122 ? 6.698 20.910 -7.937 1.00 95.06 122 GLU A C 1
ATOM 913 O O . GLU A 1 122 ? 7.417 19.937 -7.695 1.00 95.06 122 GLU A O 1
ATOM 918 N N . TRP A 1 123 ? 7.149 21.961 -8.624 1.00 95.25 123 TRP A N 1
ATOM 919 C CA . TRP A 1 123 ? 8.558 22.107 -8.979 1.00 95.25 123 TRP A CA 1
ATOM 920 C C . TRP A 1 123 ? 9.345 22.631 -7.781 1.00 95.25 123 TRP A C 1
ATOM 922 O O . TRP A 1 123 ? 9.134 23.764 -7.348 1.00 95.25 123 TRP A O 1
ATOM 932 N N . LYS A 1 124 ? 10.312 21.848 -7.307 1.00 95.56 124 LYS A N 1
ATOM 933 C CA . LYS A 1 124 ? 11.284 22.272 -6.297 1.00 95.56 124 LYS A CA 1
ATOM 934 C C . LYS A 1 124 ? 12.638 22.534 -6.925 1.00 95.56 124 LYS A C 1
ATOM 936 O O . LYS A 1 124 ? 13.061 21.814 -7.825 1.00 95.56 124 LYS A O 1
ATOM 941 N N . THR A 1 125 ? 13.318 23.573 -6.448 1.00 95.88 125 THR A N 1
ATOM 942 C CA . THR A 1 125 ? 14.701 23.864 -6.844 1.00 95.88 125 THR A CA 1
ATOM 943 C C . THR A 1 125 ? 15.638 23.040 -5.981 1.00 95.88 125 THR A C 1
ATOM 945 O O . THR A 1 125 ? 15.590 23.148 -4.759 1.00 95.88 125 THR A O 1
ATOM 948 N N . ALA A 1 126 ? 16.461 22.212 -6.619 1.00 95.62 126 ALA A N 1
ATOM 949 C CA . ALA A 1 126 ? 17.461 21.422 -5.925 1.00 95.62 126 ALA A CA 1
ATOM 950 C C . ALA A 1 126 ? 18.708 22.261 -5.645 1.00 95.62 126 ALA A C 1
ATOM 952 O O . ALA A 1 126 ? 19.114 23.090 -6.462 1.00 95.62 126 ALA A O 1
ATOM 953 N N . GLU A 1 127 ? 19.351 21.994 -4.515 1.00 94.69 127 GLU A N 1
ATOM 954 C CA . GLU A 1 127 ? 20.694 22.493 -4.252 1.00 94.69 127 GLU A CA 1
ATOM 955 C C . GLU A 1 127 ? 21.711 21.661 -5.050 1.00 94.69 127 GLU A C 1
ATOM 957 O O . GLU A 1 127 ? 21.759 20.431 -4.942 1.00 94.69 127 GLU A O 1
ATOM 962 N N . THR A 1 128 ? 22.503 22.326 -5.893 1.00 95.62 128 THR A N 1
ATOM 963 C CA . THR A 1 128 ? 23.451 21.674 -6.806 1.00 95.62 128 THR A CA 1
ATOM 964 C C . THR A 1 128 ? 24.796 22.379 -6.828 1.00 95.62 128 THR A C 1
ATOM 966 O O . THR A 1 128 ? 24.855 23.605 -6.776 1.00 95.62 128 THR A O 1
ATOM 969 N N . GLN A 1 129 ? 25.862 21.610 -7.022 1.00 95.31 129 GLN A N 1
ATOM 970 C CA . GLN A 1 129 ? 27.162 22.124 -7.446 1.00 95.31 129 GLN A CA 1
ATOM 971 C C . GLN A 1 129 ? 27.269 22.007 -8.964 1.00 95.31 129 GLN A C 1
ATOM 973 O O . GLN A 1 129 ? 26.959 20.952 -9.517 1.00 95.31 129 GLN A O 1
ATOM 978 N N . VAL A 1 130 ? 27.704 23.078 -9.628 1.00 96.12 130 VAL A N 1
ATOM 979 C CA . VAL A 1 130 ? 27.875 23.117 -11.083 1.00 96.12 130 VAL A CA 1
ATOM 980 C C . VAL A 1 130 ? 29.355 23.152 -11.445 1.00 96.12 130 VAL A C 1
ATOM 982 O O . VAL A 1 130 ? 30.122 23.941 -10.899 1.00 96.12 130 VAL A O 1
ATOM 985 N N . GLN A 1 131 ? 29.750 22.289 -12.373 1.00 95.88 131 GLN A N 1
ATOM 986 C CA . GLN A 1 131 ? 31.049 22.321 -13.035 1.00 95.88 131 GLN A CA 1
ATOM 987 C C . GLN A 1 131 ? 30.825 22.702 -14.495 1.00 95.88 131 GLN A C 1
ATOM 989 O O . GLN A 1 131 ? 29.992 22.093 -15.167 1.00 95.88 131 GLN A O 1
ATOM 994 N N . ALA A 1 132 ? 31.545 23.715 -14.966 1.00 93.75 132 ALA A N 1
ATOM 995 C CA . ALA A 1 132 ? 31.469 24.191 -16.338 1.00 93.75 132 ALA A CA 1
ATOM 996 C C . ALA A 1 132 ? 32.795 23.929 -17.054 1.00 93.75 132 ALA A C 1
ATOM 998 O O . ALA A 1 132 ? 33.850 24.334 -16.567 1.00 93.75 132 ALA A O 1
ATOM 999 N N . ASP A 1 133 ? 32.717 23.288 -18.215 1.00 90.81 133 ASP A N 1
ATOM 1000 C CA . ASP A 1 133 ? 33.820 23.134 -19.160 1.00 90.81 133 ASP A CA 1
ATOM 1001 C C . ASP A 1 133 ? 33.339 23.596 -20.542 1.00 90.81 133 ASP A C 1
ATOM 1003 O O . ASP A 1 133 ? 32.593 22.905 -21.242 1.00 90.81 133 ASP A O 1
ATOM 1007 N N . GLY A 1 134 ? 33.662 24.843 -20.892 1.00 87.69 134 GLY A N 1
ATOM 1008 C CA . GLY A 1 134 ? 33.161 25.493 -22.103 1.00 87.69 134 GLY A CA 1
ATOM 1009 C C . GLY A 1 134 ? 31.628 25.572 -22.149 1.00 87.69 134 GLY A C 1
ATOM 1010 O O . GLY A 1 134 ? 31.015 26.380 -21.453 1.00 87.69 134 GLY A O 1
ATOM 1011 N N . LYS A 1 135 ? 31.008 24.761 -23.017 1.00 92.62 135 LYS A N 1
ATOM 1012 C CA . LYS A 1 135 ? 29.545 24.677 -23.226 1.00 92.62 135 LYS A CA 1
ATOM 1013 C C . LYS A 1 135 ? 28.912 23.435 -22.589 1.00 92.62 135 LYS A C 1
ATOM 1015 O O . LYS A 1 135 ? 27.724 23.183 -22.793 1.00 92.62 135 LYS A O 1
ATOM 1020 N N . SER A 1 136 ? 29.695 22.693 -21.814 1.00 95.12 136 SER A N 1
ATOM 1021 C CA . SER A 1 136 ? 29.267 21.512 -21.076 1.00 95.12 136 SER A CA 1
ATOM 1022 C C . SER A 1 136 ? 29.136 21.858 -19.600 1.00 95.12 136 SER A C 1
ATOM 1024 O O . SER A 1 136 ? 30.093 22.298 -18.964 1.00 95.12 136 SER A O 1
ATOM 1026 N N . LEU A 1 137 ? 27.941 21.663 -19.053 1.00 97.44 137 LEU A N 1
ATOM 1027 C CA . LEU A 1 137 ? 27.618 21.928 -17.657 1.00 97.44 137 LEU A CA 1
ATOM 1028 C C . LEU A 1 137 ? 27.222 20.631 -16.963 1.00 97.44 137 LEU A C 1
ATOM 1030 O O . LEU A 1 137 ? 26.380 19.883 -17.458 1.00 97.44 137 LEU A O 1
ATOM 1034 N N . VAL A 1 138 ? 27.786 20.390 -15.787 1.00 97.69 138 VAL A N 1
ATOM 1035 C CA . VAL A 1 138 ? 27.488 19.219 -14.964 1.00 97.69 138 VAL A CA 1
ATOM 1036 C C . VAL A 1 138 ? 27.003 19.681 -13.598 1.00 97.69 138 VAL A C 1
ATOM 1038 O O . VAL A 1 138 ? 27.752 20.293 -12.845 1.00 97.69 138 VAL A O 1
ATOM 1041 N N . PHE A 1 139 ? 25.756 19.359 -13.272 1.00 98.06 139 PHE A N 1
ATOM 1042 C CA . PHE A 1 139 ? 25.107 19.663 -12.003 1.00 98.06 139 PHE A CA 1
ATOM 1043 C C . PHE A 1 139 ? 25.030 18.403 -11.142 1.00 98.06 139 PHE A C 1
ATOM 1045 O O . PHE A 1 139 ? 24.347 17.442 -11.501 1.00 98.06 139 PHE A O 1
ATOM 1052 N N . THR A 1 140 ? 25.689 18.420 -9.988 1.00 97.31 140 THR A N 1
ATOM 1053 C CA . THR A 1 140 ? 25.653 17.337 -8.996 1.00 97.31 140 THR A CA 1
ATOM 1054 C C . THR A 1 140 ? 24.807 17.770 -7.805 1.00 97.31 140 THR A C 1
ATOM 1056 O O . THR A 1 140 ? 25.004 18.869 -7.284 1.00 97.31 140 THR A O 1
ATOM 1059 N N . PHE A 1 141 ? 23.867 16.930 -7.366 1.00 96.75 141 PHE A N 1
ATOM 1060 C CA . PHE A 1 141 ? 23.006 17.263 -6.229 1.00 96.75 141 PHE A CA 1
ATOM 1061 C C . PHE A 1 141 ? 23.780 17.267 -4.910 1.00 96.75 141 PHE A C 1
ATOM 1063 O O . PHE A 1 141 ? 24.505 16.321 -4.596 1.00 96.75 141 PHE A O 1
ATOM 1070 N N . ALA A 1 142 ? 23.565 18.306 -4.105 1.00 94.44 142 ALA A N 1
ATOM 1071 C CA . ALA A 1 142 ? 23.955 18.288 -2.705 1.00 94.44 142 ALA A CA 1
ATOM 1072 C C . ALA A 1 142 ? 23.083 17.279 -1.921 1.00 94.44 142 ALA A C 1
ATOM 1074 O O . ALA A 1 142 ? 21.968 16.944 -2.359 1.00 94.44 142 ALA A O 1
ATOM 1075 N N . PRO A 1 143 ? 23.552 16.791 -0.758 1.00 95.06 143 PRO A N 1
ATOM 1076 C CA . PRO A 1 143 ? 22.723 15.983 0.130 1.00 95.06 143 PRO A CA 1
ATOM 1077 C C . PRO A 1 143 ? 21.398 16.689 0.463 1.00 95.06 143 PRO A C 1
ATOM 1079 O O . PRO A 1 143 ? 21.365 17.910 0.615 1.00 95.06 143 PRO A O 1
ATOM 1082 N N . THR A 1 144 ? 20.297 15.938 0.551 1.00 93.50 144 THR A N 1
ATOM 1083 C CA . THR A 1 144 ? 18.994 16.480 0.968 1.00 93.50 144 THR A CA 1
ATOM 1084 C C . THR A 1 144 ? 19.084 17.157 2.336 1.00 93.50 144 THR A C 1
ATOM 1086 O O . THR A 1 144 ? 19.847 16.741 3.206 1.00 93.50 144 THR A O 1
ATOM 1089 N N . SER A 1 145 ? 18.294 18.212 2.542 1.00 90.50 145 SER A N 1
ATOM 1090 C CA . SER A 1 145 ? 18.277 18.954 3.805 1.00 90.50 145 SER A CA 1
ATOM 1091 C C . SER A 1 145 ? 16.865 19.372 4.205 1.00 90.50 145 SER A C 1
ATOM 1093 O O . SER A 1 145 ? 15.975 19.484 3.360 1.00 90.50 145 SER A O 1
ATOM 1095 N N . VAL A 1 146 ? 16.684 19.691 5.492 1.00 87.75 146 VAL A N 1
ATOM 1096 C CA . VAL A 1 146 ? 15.422 20.220 6.048 1.00 87.75 146 VAL A CA 1
ATOM 1097 C C . VAL A 1 146 ? 14.957 21.521 5.386 1.00 87.75 146 VAL A C 1
ATOM 1099 O O . VAL A 1 146 ? 13.775 21.858 5.450 1.00 87.75 146 VAL A O 1
ATOM 1102 N N . LYS A 1 147 ? 15.874 22.260 4.740 1.00 86.88 147 LYS A N 1
ATOM 1103 C CA . LYS A 1 147 ? 15.545 23.466 3.965 1.00 86.88 147 LYS A CA 1
ATOM 1104 C C . LYS A 1 147 ? 14.817 23.123 2.666 1.00 86.88 147 LYS A C 1
ATOM 1106 O O . LYS A 1 147 ? 13.983 23.901 2.217 1.00 86.88 147 LYS A O 1
ATOM 1111 N N . GLU A 1 148 ? 15.133 21.976 2.071 1.00 88.06 148 GLU A N 1
ATOM 1112 C CA . GLU A 1 148 ? 14.565 21.519 0.802 1.00 88.06 148 GLU A CA 1
ATOM 1113 C C . GLU A 1 148 ? 13.314 20.644 1.009 1.00 88.06 148 GLU A C 1
ATOM 1115 O O . GLU A 1 148 ? 12.289 20.807 0.335 1.00 88.06 148 GLU A O 1
ATOM 1120 N N . ILE A 1 149 ? 13.381 19.721 1.971 1.00 89.12 149 ILE A N 1
ATOM 1121 C CA . ILE A 1 149 ? 12.301 18.801 2.340 1.00 89.12 149 ILE A CA 1
ATOM 1122 C C . ILE A 1 149 ? 12.244 18.766 3.866 1.00 89.12 149 ILE A C 1
ATOM 1124 O O . ILE A 1 149 ? 13.192 18.319 4.500 1.00 89.12 149 ILE A O 1
ATOM 1128 N N . LYS A 1 150 ? 11.143 19.225 4.471 1.00 85.88 150 LYS A N 1
ATOM 1129 C CA . LYS A 1 150 ? 11.023 19.348 5.938 1.00 85.88 150 LYS A CA 1
ATOM 1130 C C . LYS A 1 150 ? 11.211 18.011 6.658 1.00 85.88 150 LYS A C 1
ATOM 1132 O O . LYS A 1 150 ? 11.700 17.980 7.781 1.00 85.88 150 LYS A O 1
ATOM 1137 N N . GLU A 1 151 ? 10.824 16.923 6.002 1.00 83.88 151 GLU A N 1
ATOM 1138 C CA . GLU A 1 151 ? 10.902 15.550 6.495 1.00 83.88 151 GLU A CA 1
ATOM 1139 C C . GLU A 1 151 ? 12.271 14.887 6.263 1.00 83.88 151 GLU A C 1
ATOM 1141 O O . GLU A 1 151 ? 12.480 13.757 6.736 1.00 83.88 151 GLU A O 1
ATOM 1146 N N . ALA A 1 152 ? 13.197 15.570 5.569 1.00 79.31 152 ALA A N 1
ATOM 1147 C CA . ALA A 1 152 ? 14.576 15.119 5.419 1.00 79.31 152 ALA A CA 1
ATOM 1148 C C . ALA A 1 152 ? 15.167 14.966 6.823 1.00 79.31 152 ALA A C 1
ATOM 1150 O O . ALA A 1 152 ? 15.346 15.939 7.552 1.00 79.31 152 ALA A O 1
ATOM 1151 N N . GLY A 1 153 ? 15.340 13.714 7.240 1.00 74.06 153 GLY A N 1
ATOM 1152 C CA . GLY A 1 153 ? 15.809 13.374 8.575 1.00 74.06 153 GLY A CA 1
ATOM 1153 C C . GLY A 1 153 ? 17.323 13.516 8.692 1.00 74.06 153 GLY A C 1
ATOM 1154 O O . GLY A 1 153 ? 17.963 14.296 7.996 1.00 74.06 153 GLY A O 1
ATOM 1155 N N . ASP A 1 154 ? 17.895 12.690 9.552 1.00 81.38 154 ASP A N 1
ATOM 1156 C CA . ASP A 1 154 ? 19.328 12.546 9.813 1.00 81.38 154 ASP A CA 1
ATOM 1157 C C . ASP A 1 154 ? 20.083 11.699 8.769 1.00 81.38 154 ASP A C 1
ATOM 1159 O O . ASP A 1 154 ? 21.305 11.592 8.833 1.00 81.38 154 ASP A O 1
ATOM 1163 N N . GLN A 1 155 ? 19.382 11.130 7.784 1.00 83.19 155 GLN A N 1
ATOM 1164 C CA . GLN A 1 155 ? 19.953 10.313 6.706 1.00 83.19 155 GLN A CA 1
ATOM 1165 C C . GLN A 1 155 ? 19.815 11.009 5.343 1.00 83.19 155 GLN A C 1
ATOM 1167 O O . GLN A 1 155 ? 18.929 10.660 4.553 1.00 83.19 155 GLN A O 1
ATOM 1172 N N . PRO A 1 156 ? 20.646 12.025 5.057 1.00 88.81 156 PRO A N 1
ATOM 1173 C CA . PRO A 1 156 ? 20.552 12.765 3.812 1.00 88.81 156 PRO A CA 1
ATOM 1174 C C . PRO A 1 156 ? 21.052 11.927 2.629 1.00 88.81 156 PRO A C 1
ATOM 1176 O O . PRO A 1 156 ? 21.953 11.096 2.761 1.00 88.81 156 PRO A O 1
ATOM 1179 N N . VAL A 1 157 ? 20.496 12.178 1.444 1.00 92.50 157 VAL A N 1
ATOM 1180 C CA . VAL A 1 157 ? 20.901 11.505 0.202 1.00 92.50 157 VAL A CA 1
ATOM 1181 C C . VAL A 1 157 ? 21.277 12.500 -0.886 1.00 92.50 157 VAL A C 1
ATOM 1183 O O . VAL A 1 157 ? 20.642 13.539 -1.053 1.00 92.50 157 VAL A O 1
ATOM 1186 N N . SER A 1 158 ? 22.292 12.163 -1.678 1.00 93.50 158 SER A N 1
ATOM 1187 C CA . SER A 1 158 ? 22.777 12.999 -2.789 1.00 93.50 158 SER A CA 1
ATOM 1188 C C . SER A 1 158 ? 22.131 12.640 -4.132 1.00 93.50 158 SER A C 1
ATOM 1190 O O . SER A 1 158 ? 22.775 12.697 -5.174 1.00 93.50 158 SER A O 1
ATOM 1192 N N . TYR A 1 159 ? 20.872 12.207 -4.111 1.00 94.00 159 TYR A N 1
ATOM 1193 C CA . TYR A 1 159 ? 20.036 12.031 -5.299 1.00 94.00 159 TYR A CA 1
ATOM 1194 C C . TYR A 1 159 ? 18.700 12.734 -5.096 1.00 94.00 159 TYR A C 1
ATOM 1196 O O . TYR A 1 159 ? 18.357 13.120 -3.977 1.00 94.00 159 TYR A O 1
ATOM 1204 N N . ARG A 1 160 ? 17.929 12.890 -6.169 1.00 94.88 160 ARG A N 1
ATOM 1205 C CA . ARG A 1 160 ? 16.517 13.276 -6.104 1.00 94.88 160 ARG A CA 1
ATOM 1206 C C . ARG A 1 160 ? 15.674 12.163 -6.708 1.00 94.88 160 ARG A C 1
ATOM 1208 O O . ARG A 1 160 ? 15.871 11.804 -7.868 1.00 94.88 160 ARG A O 1
ATOM 1215 N N . LYS A 1 161 ? 14.768 11.591 -5.904 1.00 94.38 161 LYS A N 1
ATOM 1216 C CA . LYS A 1 161 ? 13.768 10.632 -6.386 1.00 94.38 161 LYS A CA 1
ATOM 1217 C C . LYS A 1 161 ? 12.636 11.424 -7.023 1.00 94.38 161 LYS A C 1
ATOM 1219 O O . LYS A 1 161 ? 11.908 12.114 -6.318 1.00 94.38 161 LYS A O 1
ATOM 1224 N N . THR A 1 162 ? 12.519 11.376 -8.345 1.00 95.50 162 THR A N 1
ATOM 1225 C CA . THR A 1 162 ? 11.566 12.227 -9.067 1.00 95.50 162 THR A CA 1
ATOM 1226 C C . THR A 1 162 ? 11.101 11.617 -10.383 1.00 95.50 162 THR A C 1
ATOM 1228 O O . THR A 1 162 ? 11.823 10.850 -11.016 1.00 95.50 162 THR A O 1
ATOM 1231 N N . ILE A 1 163 ? 9.894 11.991 -10.812 1.00 95.88 163 ILE A N 1
ATOM 1232 C CA . ILE A 1 163 ? 9.327 11.642 -12.121 1.00 95.88 163 ILE A CA 1
ATOM 1233 C C . ILE A 1 163 ? 9.577 12.725 -13.186 1.00 95.88 163 ILE A C 1
ATOM 1235 O O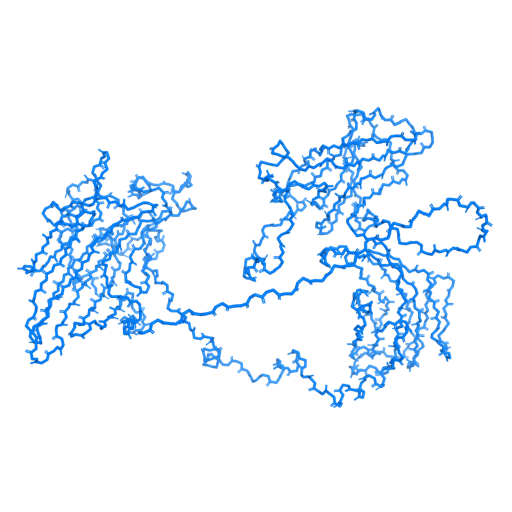 . ILE A 1 163 ? 9.416 12.449 -14.373 1.00 95.88 163 ILE A O 1
ATOM 1239 N N . LYS A 1 164 ? 9.995 13.946 -12.807 1.00 96.69 164 LYS A N 1
ATOM 1240 C CA . LYS A 1 164 ? 10.400 14.992 -13.765 1.00 96.69 164 LYS A CA 1
ATOM 1241 C C . LYS A 1 164 ? 11.620 15.760 -13.289 1.00 96.69 164 LYS A C 1
ATOM 1243 O O . LYS A 1 164 ? 11.735 16.093 -12.114 1.00 96.69 164 LYS A O 1
ATOM 1248 N N . LEU A 1 165 ? 12.465 16.139 -14.234 1.00 97.38 165 LEU A N 1
ATOM 1249 C CA . LEU A 1 165 ? 13.651 16.950 -14.002 1.00 97.38 165 LEU A CA 1
ATOM 1250 C C . LEU A 1 165 ? 13.764 18.004 -15.098 1.00 97.38 165 LEU A C 1
ATOM 1252 O O . LEU A 1 165 ? 13.528 17.696 -16.263 1.00 97.38 165 LEU A O 1
ATOM 1256 N N . ARG A 1 166 ? 14.153 19.232 -14.755 1.00 97.12 166 ARG A N 1
ATOM 1257 C CA . ARG A 1 166 ? 14.415 20.288 -15.737 1.00 97.12 166 ARG A CA 1
ATOM 1258 C C . ARG A 1 166 ? 15.552 21.209 -15.316 1.00 97.12 166 ARG A C 1
ATOM 1260 O O . ARG A 1 166 ? 15.730 21.489 -14.134 1.00 97.12 166 ARG A O 1
ATOM 1267 N N . LEU A 1 167 ? 16.269 21.721 -16.305 1.00 97.12 167 LEU A N 1
ATOM 1268 C CA . LEU A 1 167 ? 17.117 22.899 -16.188 1.00 97.12 167 LEU A CA 1
ATOM 1269 C C . LEU A 1 167 ? 16.260 24.134 -16.480 1.00 97.12 167 LEU A C 1
ATOM 1271 O O . LEU A 1 167 ? 15.535 24.143 -17.477 1.00 97.12 167 LEU A O 1
ATOM 1275 N N . VAL A 1 168 ? 16.333 25.158 -15.631 1.00 96.12 168 VAL A N 1
ATOM 1276 C CA . VAL A 1 168 ? 15.618 26.430 -15.811 1.00 96.12 168 VAL A CA 1
ATOM 1277 C C . VAL A 1 168 ? 16.573 27.617 -15.773 1.00 96.12 168 VAL A C 1
ATOM 1279 O O . VAL A 1 168 ? 17.584 27.582 -15.071 1.00 96.12 168 VAL A O 1
ATOM 1282 N N . SER A 1 169 ? 16.216 28.676 -16.496 1.00 93.50 169 SER A N 1
ATOM 1283 C CA . SER A 1 169 ? 16.867 29.987 -16.445 1.00 93.50 169 SER A CA 1
ATOM 1284 C C . SER A 1 169 ? 15.818 31.098 -16.368 1.00 93.50 169 SER A C 1
ATOM 1286 O O . SER A 1 169 ? 14.687 30.934 -16.825 1.00 93.50 169 SER A O 1
ATOM 1288 N N . GLU A 1 170 ? 16.191 32.248 -15.809 1.00 88.75 170 GLU A N 1
ATOM 1289 C CA . GLU A 1 170 ? 15.381 33.472 -15.912 1.00 88.75 170 GLU A CA 1
ATOM 1290 C C . GLU A 1 170 ? 15.446 34.080 -17.328 1.00 88.75 170 GLU A C 1
ATOM 1292 O O . GLU A 1 170 ? 14.517 34.773 -17.765 1.00 88.75 170 GLU A O 1
ATOM 1297 N N . GLN A 1 171 ? 16.527 33.784 -18.057 1.00 89.56 171 GLN A N 1
ATOM 1298 C CA . GLN A 1 171 ? 16.777 34.190 -19.439 1.00 89.56 171 GLN A CA 1
ATOM 1299 C C . GLN A 1 171 ? 16.316 33.102 -20.422 1.00 89.56 171 GLN A C 1
ATOM 1301 O O . GLN A 1 171 ? 15.947 31.995 -20.024 1.00 89.56 171 GLN A O 1
ATOM 1306 N N . GLU A 1 172 ? 16.299 33.418 -21.718 1.00 89.06 172 GLU A N 1
ATOM 1307 C CA . GLU A 1 172 ? 16.070 32.399 -22.742 1.00 89.06 172 GLU A CA 1
ATOM 1308 C C . GLU A 1 172 ? 17.192 31.357 -22.693 1.00 89.06 172 GLU A C 1
ATOM 1310 O O . GLU A 1 172 ? 18.376 31.694 -22.656 1.00 89.06 172 GLU A O 1
ATOM 1315 N N . LEU A 1 173 ? 16.809 30.083 -22.654 1.00 91.00 173 LEU A N 1
ATOM 1316 C CA . LEU A 1 173 ? 17.746 28.976 -22.579 1.00 91.00 173 LEU A CA 1
ATOM 1317 C C . LEU A 1 173 ? 17.890 28.397 -23.999 1.00 91.00 173 LEU A C 1
ATOM 1319 O O . LEU A 1 173 ? 16.882 28.000 -24.601 1.00 91.00 173 LEU A O 1
ATOM 1323 N N . PRO A 1 174 ? 19.103 28.331 -24.580 1.00 91.75 174 PRO A N 1
ATOM 1324 C CA . PRO A 1 174 ? 19.298 27.620 -25.838 1.00 91.75 174 PRO A CA 1
ATOM 1325 C C . PRO A 1 174 ? 18.944 26.140 -25.670 1.00 91.75 174 PRO A C 1
ATOM 1327 O O . PRO A 1 174 ? 19.086 25.571 -24.588 1.00 91.75 174 PRO A O 1
ATOM 1330 N N . ARG A 1 175 ? 18.475 25.496 -26.742 1.00 91.81 175 ARG A N 1
ATOM 1331 C CA . ARG A 1 175 ? 18.183 24.059 -26.713 1.00 91.81 175 ARG A CA 1
ATOM 1332 C C . ARG A 1 175 ? 19.488 23.277 -26.510 1.00 91.81 175 ARG A C 1
ATOM 1334 O O . ARG A 1 175 ? 20.390 23.426 -27.335 1.00 91.81 175 ARG A O 1
ATOM 1341 N N . PRO A 1 176 ? 19.590 22.423 -25.477 1.00 93.56 176 PRO A N 1
ATOM 1342 C CA . PRO A 1 176 ? 20.739 21.543 -25.331 1.00 93.56 176 PRO A CA 1
ATOM 1343 C C . PRO A 1 176 ? 20.866 20.583 -26.515 1.00 93.56 176 PRO A C 1
ATOM 1345 O O . PRO A 1 176 ? 19.863 20.035 -26.982 1.00 93.56 176 PRO A O 1
ATOM 1348 N N . VAL A 1 177 ? 22.098 20.347 -26.964 1.00 95.25 177 VAL A N 1
ATOM 1349 C CA . VAL A 1 177 ? 22.420 19.272 -27.915 1.00 95.25 177 VAL A CA 1
ATOM 1350 C C . VAL A 1 177 ? 22.500 17.920 -27.210 1.00 95.25 177 VAL A C 1
ATOM 1352 O O . VAL A 1 177 ? 22.174 16.898 -27.811 1.00 95.25 177 VAL A O 1
ATOM 1355 N N . ARG A 1 178 ? 22.849 17.913 -25.915 1.00 95.44 178 ARG A N 1
ATOM 1356 C CA . ARG A 1 178 ? 22.719 16.748 -25.030 1.00 95.44 178 ARG A CA 1
ATOM 1357 C C . ARG A 1 178 ? 22.117 17.154 -23.694 1.00 95.44 178 ARG A C 1
ATOM 1359 O O . ARG A 1 178 ? 22.468 18.187 -23.131 1.00 95.44 178 ARG A O 1
ATOM 1366 N N . PHE A 1 179 ? 21.218 16.320 -23.188 1.00 96.50 179 PHE A N 1
ATOM 1367 C CA . PHE A 1 179 ? 20.611 16.453 -21.869 1.00 96.50 179 PHE A CA 1
ATOM 1368 C C . PHE A 1 179 ? 20.598 15.068 -21.234 1.00 96.50 179 PHE A C 1
ATOM 1370 O O . PHE A 1 179 ? 19.871 14.197 -21.703 1.00 96.50 179 PHE A O 1
ATOM 1377 N N . GLN A 1 180 ? 21.430 14.866 -20.218 1.00 97.44 180 GLN A N 1
ATOM 1378 C CA . GLN A 1 180 ? 21.727 13.552 -19.657 1.00 97.44 180 GLN A CA 1
ATOM 1379 C C . GLN A 1 180 ? 21.426 13.530 -18.165 1.00 97.44 180 GLN A C 1
ATOM 1381 O O . GLN A 1 180 ? 21.927 14.371 -17.416 1.00 97.44 180 GLN A O 1
ATOM 1386 N N . ALA A 1 181 ? 20.632 12.562 -17.724 1.00 97.75 181 ALA A N 1
ATOM 1387 C CA . ALA A 1 181 ? 20.225 12.408 -16.333 1.00 97.75 181 ALA A CA 1
ATOM 1388 C C . ALA A 1 181 ? 20.777 11.088 -15.792 1.00 97.75 181 ALA A C 1
ATOM 1390 O O . ALA A 1 181 ? 20.223 10.022 -16.053 1.00 97.75 181 ALA A O 1
ATOM 1391 N N . PHE A 1 182 ? 21.867 11.165 -15.030 1.00 97.06 182 PHE A N 1
ATOM 1392 C CA . PHE A 1 182 ? 22.546 9.986 -14.502 1.00 97.06 182 PHE A CA 1
ATOM 1393 C C . PHE A 1 182 ? 21.901 9.515 -13.201 1.00 97.06 182 PHE A C 1
ATOM 1395 O O . PHE A 1 182 ? 21.662 10.332 -12.303 1.00 97.06 182 PHE A O 1
ATOM 1402 N N . THR A 1 183 ? 21.645 8.212 -13.090 1.00 94.94 183 THR A N 1
ATOM 1403 C CA . THR A 1 183 ? 21.065 7.575 -11.895 1.00 94.94 183 THR A CA 1
ATOM 1404 C C . THR A 1 183 ? 22.106 6.748 -11.131 1.00 94.94 183 THR A C 1
ATOM 1406 O O . THR A 1 183 ? 23.300 6.851 -11.408 1.00 94.94 183 THR A O 1
ATOM 1409 N N . ASP A 1 184 ? 21.666 5.965 -10.139 1.00 88.69 184 ASP A N 1
ATOM 1410 C CA . ASP A 1 184 ? 22.501 4.957 -9.465 1.00 88.69 184 ASP A CA 1
ATOM 1411 C C . ASP A 1 184 ? 22.761 3.710 -10.322 1.00 88.69 184 ASP A C 1
ATOM 1413 O O . ASP A 1 184 ? 23.627 2.899 -9.988 1.00 88.69 184 ASP A O 1
ATOM 1417 N N . ALA A 1 185 ? 22.032 3.554 -11.428 1.00 93.31 185 ALA A N 1
ATOM 1418 C CA . ALA A 1 185 ? 22.234 2.437 -12.324 1.00 93.31 185 ALA A CA 1
ATOM 1419 C C . ALA A 1 185 ? 23.536 2.580 -13.123 1.00 93.31 185 ALA A C 1
ATOM 1421 O O . ALA A 1 185 ? 23.977 3.670 -13.507 1.00 93.31 185 ALA A O 1
ATOM 1422 N N . VAL A 1 186 ? 24.136 1.434 -13.419 1.00 93.81 186 VAL A N 1
ATOM 1423 C CA . VAL A 1 186 ? 25.304 1.312 -14.291 1.00 93.81 186 VAL A CA 1
ATOM 1424 C C . VAL A 1 186 ? 24.960 0.468 -15.505 1.00 93.81 186 VAL A C 1
ATOM 1426 O O . VAL A 1 186 ? 24.138 -0.443 -15.438 1.00 93.81 186 VAL A O 1
ATOM 1429 N N . CYS A 1 187 ? 25.610 0.767 -16.620 1.00 95.38 187 CYS A N 1
ATOM 1430 C CA . CYS A 1 187 ? 25.534 -0.021 -17.835 1.00 95.38 187 CYS A CA 1
ATOM 1431 C C . CYS A 1 187 ? 26.413 -1.269 -17.694 1.00 95.38 187 CYS A C 1
ATOM 1433 O O . CYS A 1 187 ? 27.593 -1.164 -17.360 1.00 95.38 187 CYS A O 1
ATOM 1435 N N . GLN A 1 188 ? 25.857 -2.442 -17.980 1.00 95.19 188 GLN A N 1
ATOM 1436 C CA . GLN A 1 188 ? 26.566 -3.719 -17.995 1.00 95.19 188 GLN A CA 1
ATOM 1437 C C . GLN A 1 188 ? 26.298 -4.460 -19.309 1.00 95.19 188 GLN A C 1
ATOM 1439 O O . GLN A 1 188 ? 25.170 -4.419 -19.807 1.00 95.19 188 GLN A O 1
ATOM 1444 N N . PRO A 1 189 ? 27.309 -5.130 -19.889 1.00 97.12 189 PRO A N 1
ATOM 1445 C CA . PRO A 1 189 ? 27.100 -5.966 -21.059 1.00 97.12 189 PRO A CA 1
ATOM 1446 C C . PRO A 1 189 ? 26.334 -7.240 -20.682 1.00 97.12 189 PRO A C 1
ATOM 1448 O O . PRO A 1 189 ? 26.567 -7.832 -19.627 1.00 97.12 189 PRO A O 1
ATOM 1451 N N . LEU A 1 190 ? 25.452 -7.686 -21.570 1.00 97.88 190 LEU A N 1
ATOM 1452 C CA . LEU A 1 190 ? 24.758 -8.964 -21.468 1.00 97.88 190 LEU A CA 1
ATOM 1453 C C . LEU A 1 190 ? 24.609 -9.569 -22.860 1.00 97.88 190 LEU A C 1
ATOM 1455 O O . LEU A 1 190 ? 23.992 -8.961 -23.728 1.00 97.88 190 LEU A O 1
ATOM 1459 N N . THR A 1 191 ? 25.080 -10.796 -23.044 1.00 98.50 191 THR A N 1
ATOM 1460 C CA . THR A 1 191 ? 24.723 -11.598 -24.217 1.00 98.50 191 THR A CA 1
ATOM 1461 C C . THR A 1 191 ? 23.542 -12.497 -23.864 1.00 98.50 191 THR A C 1
ATOM 1463 O O . THR A 1 191 ? 23.542 -13.148 -22.813 1.00 98.50 191 THR A O 1
ATOM 1466 N N . VAL A 1 192 ? 22.538 -12.550 -24.736 1.00 98.56 192 VAL A N 1
ATOM 1467 C CA . VAL A 1 192 ? 21.388 -13.462 -24.631 1.00 98.56 192 VAL A CA 1
ATOM 1468 C C . VAL A 1 192 ? 21.214 -14.256 -25.917 1.00 98.56 192 VAL A C 1
ATOM 1470 O O . VAL A 1 192 ? 21.523 -13.764 -27.000 1.00 98.56 192 VAL A O 1
ATOM 1473 N N . ARG A 1 193 ? 20.662 -15.464 -25.805 1.00 98.25 193 ARG A N 1
ATOM 1474 C CA . ARG A 1 193 ? 20.144 -16.227 -26.946 1.00 98.25 193 ARG A CA 1
ATOM 1475 C C . ARG A 1 193 ? 18.627 -16.258 -26.863 1.00 98.25 193 ARG A C 1
ATOM 1477 O O . ARG A 1 193 ? 18.070 -16.555 -25.806 1.00 98.25 193 ARG A O 1
ATOM 1484 N N . ILE A 1 194 ? 17.975 -15.950 -27.976 1.00 98.06 194 ILE A N 1
ATOM 1485 C CA . ILE A 1 194 ? 16.526 -16.058 -28.140 1.00 98.06 194 ILE A CA 1
ATOM 1486 C C . ILE A 1 194 ? 16.288 -17.169 -29.152 1.00 98.06 194 ILE A C 1
ATOM 1488 O O . ILE A 1 194 ? 16.747 -17.083 -30.290 1.00 98.06 194 ILE A O 1
ATOM 1492 N N . LEU A 1 195 ? 15.628 -18.230 -28.705 1.00 97.44 195 LEU A N 1
ATOM 1493 C CA . LEU A 1 195 ? 15.410 -19.453 -29.463 1.00 97.44 195 LEU A CA 1
ATOM 1494 C C . LEU A 1 195 ? 13.920 -19.593 -29.753 1.00 97.44 195 LEU A C 1
ATOM 1496 O O . LEU A 1 195 ? 13.108 -19.546 -28.829 1.00 97.44 195 LEU A O 1
ATOM 1500 N N . TRP A 1 196 ? 13.575 -19.800 -31.015 1.00 96.12 196 TRP A N 1
ATOM 1501 C CA . TRP A 1 196 ? 12.226 -20.106 -31.467 1.00 96.12 196 TRP A CA 1
ATOM 1502 C C . TRP A 1 196 ? 12.125 -21.576 -31.840 1.00 96.12 196 TRP A C 1
ATOM 1504 O O . TRP A 1 196 ? 13.034 -22.151 -32.431 1.00 96.12 196 TRP A O 1
ATOM 1514 N N . GLY A 1 197 ? 10.972 -22.159 -31.557 1.00 94.62 197 GLY A N 1
ATOM 1515 C CA . GLY A 1 197 ? 10.558 -23.428 -32.132 1.00 94.62 197 GLY A CA 1
ATOM 1516 C C . GLY A 1 197 ? 9.048 -23.476 -32.269 1.00 94.62 197 GLY A C 1
ATOM 1517 O O . GLY A 1 197 ? 8.379 -22.435 -32.288 1.00 94.62 197 GLY A O 1
ATOM 1518 N N . LYS A 1 198 ? 8.497 -24.686 -32.349 1.00 94.44 198 LYS A N 1
ATOM 1519 C CA . LYS A 1 198 ? 7.048 -24.872 -32.411 1.00 94.44 198 LYS A CA 1
ATOM 1520 C C . LYS A 1 198 ? 6.341 -24.271 -31.177 1.00 94.44 198 LYS A C 1
ATOM 1522 O O . LYS A 1 198 ? 6.661 -24.687 -30.059 1.00 94.44 198 LYS A O 1
ATOM 1527 N N . PRO A 1 199 ? 5.375 -23.347 -31.349 1.00 95.25 199 PRO A N 1
ATOM 1528 C CA . PRO A 1 199 ? 4.538 -22.837 -30.261 1.00 95.25 199 PRO A CA 1
ATOM 1529 C C . PRO A 1 199 ? 3.715 -23.938 -29.585 1.00 95.25 199 PRO A C 1
ATOM 1531 O O . PRO A 1 199 ? 3.276 -24.878 -30.254 1.00 95.25 199 PRO A O 1
ATOM 1534 N N . ALA A 1 200 ? 3.505 -23.829 -28.271 1.00 92.31 200 ALA A N 1
ATOM 1535 C CA . ALA A 1 200 ? 2.584 -24.710 -27.551 1.00 92.31 200 ALA A CA 1
ATOM 1536 C C . ALA A 1 200 ? 1.115 -24.340 -27.823 1.00 92.31 200 ALA A C 1
ATOM 1538 O O . ALA A 1 200 ? 0.269 -25.230 -27.922 1.00 92.31 200 ALA A O 1
ATOM 1539 N N . GLU A 1 201 ? 0.825 -23.049 -28.009 1.00 93.44 201 GLU A N 1
ATOM 1540 C CA . GLU A 1 201 ? -0.506 -22.558 -28.357 1.00 93.44 201 GLU A CA 1
ATOM 1541 C C . GLU A 1 201 ? -0.728 -22.668 -29.872 1.00 93.44 201 GLU A C 1
ATOM 1543 O O . GLU A 1 201 ? -0.071 -22.005 -30.678 1.00 93.44 201 GLU A O 1
ATOM 1548 N N . ALA A 1 202 ? -1.672 -23.522 -30.270 1.00 92.56 202 ALA A N 1
ATOM 1549 C CA . ALA A 1 202 ? -1.910 -23.863 -31.671 1.00 92.56 202 ALA A CA 1
ATOM 1550 C C . ALA A 1 202 ? -2.463 -22.696 -32.508 1.00 92.56 202 ALA A C 1
ATOM 1552 O O . ALA A 1 202 ? -2.343 -22.717 -33.734 1.00 92.56 202 ALA A O 1
ATOM 1553 N N . SER A 1 203 ? -3.071 -21.688 -31.875 1.00 93.50 203 SER A N 1
ATOM 1554 C CA . SER A 1 203 ? -3.572 -20.491 -32.563 1.00 93.50 203 SER A CA 1
ATOM 1555 C C . SER A 1 203 ? -2.474 -19.497 -32.967 1.00 93.50 203 SER A C 1
ATOM 1557 O O . SER A 1 203 ? -2.728 -18.614 -33.794 1.00 93.50 203 SER A O 1
ATOM 1559 N N . ILE A 1 204 ? -1.248 -19.638 -32.446 1.00 93.12 204 ILE A N 1
ATOM 1560 C CA . ILE A 1 204 ? -0.117 -18.788 -32.831 1.00 93.12 204 ILE A CA 1
ATOM 1561 C C . ILE A 1 204 ? 0.354 -19.146 -34.241 1.00 93.12 204 ILE A C 1
ATOM 1563 O O . ILE A 1 204 ? 0.779 -20.265 -34.530 1.00 93.12 204 ILE A O 1
ATOM 1567 N N . ARG A 1 205 ? 0.312 -18.155 -35.134 1.00 89.94 205 ARG A N 1
ATOM 1568 C CA . ARG A 1 205 ? 0.674 -18.322 -36.542 1.00 89.94 205 ARG A CA 1
ATOM 1569 C C . ARG A 1 205 ? 2.178 -18.469 -36.739 1.00 89.94 205 ARG A C 1
ATOM 1571 O O . ARG A 1 205 ? 2.961 -17.607 -36.347 1.00 89.94 205 ARG A O 1
ATOM 1578 N N . THR A 1 206 ? 2.563 -19.529 -37.436 1.00 92.25 206 THR A N 1
ATOM 1579 C CA . THR A 1 206 ? 3.935 -19.775 -37.908 1.00 92.25 206 THR A CA 1
ATOM 1580 C C . THR A 1 206 ? 3.975 -20.127 -39.395 1.00 92.25 206 THR A C 1
ATOM 1582 O O . THR A 1 206 ? 5.016 -20.515 -39.907 1.00 92.25 206 THR A O 1
ATOM 1585 N N . ASP A 1 207 ? 2.854 -19.978 -40.100 1.00 91.56 207 ASP A N 1
ATOM 1586 C CA . ASP A 1 207 ? 2.659 -20.321 -41.514 1.00 91.56 207 ASP A CA 1
ATOM 1587 C C . ASP A 1 207 ? 3.205 -19.268 -42.490 1.00 91.56 207 ASP A C 1
ATOM 1589 O O . ASP A 1 207 ? 3.176 -19.463 -43.703 1.00 91.56 207 ASP A O 1
ATOM 1593 N N . SER A 1 208 ? 3.703 -18.149 -41.970 1.00 92.19 208 SER A N 1
ATOM 1594 C CA . SER A 1 208 ? 4.302 -17.075 -42.750 1.00 92.19 208 SER A CA 1
ATOM 1595 C C . SER A 1 208 ? 5.580 -16.579 -42.095 1.00 92.19 208 SER A C 1
ATOM 1597 O O . SER A 1 208 ? 5.716 -16.623 -40.870 1.00 92.19 208 SER A O 1
ATOM 1599 N N . ASP A 1 209 ? 6.452 -16.008 -42.914 1.00 93.31 209 ASP A N 1
ATOM 1600 C CA . ASP A 1 209 ? 7.610 -15.255 -42.455 1.00 93.31 209 ASP A CA 1
ATOM 1601 C C . ASP A 1 209 ? 7.191 -14.128 -41.495 1.00 93.31 209 ASP A C 1
ATOM 1603 O O . ASP A 1 209 ? 6.178 -13.450 -41.707 1.00 93.31 209 ASP A O 1
ATOM 1607 N N . ASP A 1 210 ? 7.964 -13.943 -40.424 1.00 93.50 210 ASP A N 1
ATOM 1608 C CA . ASP A 1 210 ? 7.697 -12.956 -39.378 1.00 93.50 210 ASP A CA 1
ATOM 1609 C C . ASP A 1 210 ? 8.907 -12.019 -39.212 1.00 93.50 210 ASP A C 1
ATOM 1611 O O . ASP A 1 210 ? 9.940 -12.430 -38.666 1.00 93.50 210 ASP A O 1
ATOM 1615 N N . PRO A 1 211 ? 8.835 -10.772 -39.715 1.00 95.44 211 PRO A N 1
ATOM 1616 C CA . PRO A 1 211 ? 9.908 -9.805 -39.554 1.00 95.44 211 PRO A CA 1
ATOM 1617 C C . PRO A 1 211 ? 10.004 -9.369 -38.092 1.00 95.44 211 PRO A C 1
ATOM 1619 O O . PRO A 1 211 ? 9.022 -8.959 -37.467 1.00 95.44 211 PRO A O 1
ATOM 1622 N N . CYS A 1 212 ? 11.216 -9.432 -37.564 1.00 96.81 212 CYS A N 1
ATOM 1623 C CA . CYS A 1 212 ? 11.529 -9.237 -36.166 1.00 96.81 212 CYS A CA 1
ATOM 1624 C C . CYS A 1 212 ? 12.596 -8.152 -35.971 1.00 96.81 212 CYS A C 1
ATOM 1626 O O . CYS A 1 212 ? 13.487 -7.960 -36.799 1.00 96.81 212 CYS A O 1
ATOM 1628 N N . ARG A 1 213 ? 12.530 -7.460 -34.833 1.00 97.69 213 ARG A N 1
ATOM 1629 C CA . ARG A 1 213 ? 13.621 -6.615 -34.319 1.00 97.69 213 ARG A CA 1
ATOM 1630 C C . ARG A 1 213 ? 13.604 -6.586 -32.796 1.00 97.69 213 ARG A C 1
ATOM 1632 O O . ARG A 1 213 ? 12.576 -6.883 -32.182 1.00 97.69 213 ARG A O 1
ATOM 1639 N N . LEU A 1 214 ? 14.705 -6.144 -32.197 1.00 98.31 214 LEU A N 1
ATOM 1640 C CA . LEU A 1 214 ? 14.761 -5.840 -30.769 1.00 98.31 214 LEU A CA 1
ATOM 1641 C C . LEU A 1 214 ? 14.500 -4.354 -30.505 1.00 98.31 214 LEU A C 1
ATOM 1643 O O . LEU A 1 214 ? 15.034 -3.479 -31.181 1.00 98.31 214 LEU A O 1
ATOM 1647 N N . GLU A 1 215 ? 13.707 -4.078 -29.476 1.00 97.62 215 GLU A N 1
ATOM 1648 C CA . GLU A 1 215 ? 13.621 -2.774 -28.821 1.00 97.62 215 GLU A CA 1
ATOM 1649 C C . GLU A 1 215 ? 14.053 -2.929 -27.367 1.00 97.62 215 GLU A C 1
ATOM 1651 O O . GLU A 1 215 ? 13.566 -3.815 -26.664 1.00 97.62 215 GLU A O 1
ATOM 1656 N N . VAL A 1 216 ? 14.962 -2.071 -26.907 1.00 97.75 216 VAL A N 1
ATOM 1657 C CA . VAL A 1 216 ? 15.507 -2.139 -25.548 1.00 97.75 216 VAL A CA 1
ATOM 1658 C C . VAL A 1 216 ? 15.160 -0.854 -24.806 1.00 97.75 216 VAL A C 1
ATOM 1660 O O . VAL A 1 216 ? 15.549 0.238 -25.212 1.00 97.75 216 VAL A O 1
ATOM 1663 N N . PHE A 1 217 ? 14.410 -0.985 -23.715 1.00 96.69 217 PHE A N 1
ATOM 1664 C CA . PHE A 1 217 ? 14.130 0.101 -22.781 1.00 96.69 217 PHE A CA 1
ATOM 1665 C C . PHE A 1 217 ? 15.162 0.087 -21.653 1.00 96.69 217 PHE A C 1
ATOM 1667 O O . PHE A 1 217 ? 15.472 -0.985 -21.138 1.00 96.69 217 PHE A O 1
ATOM 1674 N N . ASN A 1 218 ? 15.666 1.261 -21.259 1.00 96.06 218 ASN A N 1
ATOM 1675 C CA . ASN A 1 218 ? 16.767 1.444 -20.304 1.00 96.06 218 ASN A CA 1
ATOM 1676 C C . ASN A 1 218 ? 18.056 0.683 -20.667 1.00 96.06 218 ASN A C 1
ATOM 1678 O O . ASN A 1 218 ? 18.793 0.221 -19.802 1.00 96.06 218 ASN A O 1
ATOM 1682 N N . GLY A 1 219 ? 18.338 0.557 -21.959 1.00 96.00 219 GLY A N 1
ATOM 1683 C CA . GLY A 1 219 ? 19.519 -0.125 -22.467 1.00 96.00 219 GLY A CA 1
ATOM 1684 C C . GLY A 1 219 ? 19.655 0.058 -23.972 1.00 96.00 219 GLY A C 1
ATOM 1685 O O . GLY A 1 219 ? 18.985 0.902 -24.568 1.00 96.00 219 GLY A O 1
ATOM 1686 N N . SER A 1 220 ? 20.506 -0.746 -24.595 1.00 96.56 220 SER A N 1
ATOM 1687 C CA . SER A 1 220 ? 20.670 -0.759 -26.048 1.00 96.56 220 SER A CA 1
ATOM 1688 C C . SER A 1 220 ? 21.012 -2.151 -26.565 1.00 96.56 220 SER A C 1
ATOM 1690 O O . SER A 1 220 ? 21.510 -3.003 -25.831 1.00 96.56 220 SER A O 1
ATOM 1692 N N . VAL A 1 221 ? 20.735 -2.372 -27.849 1.00 97.44 221 VAL A N 1
ATOM 1693 C CA . VAL A 1 221 ? 21.265 -3.508 -28.607 1.00 97.44 221 VAL A CA 1
ATOM 1694 C C . VAL A 1 221 ? 22.580 -3.082 -29.260 1.00 97.44 221 VAL A C 1
ATOM 1696 O O . VAL A 1 221 ? 22.659 -2.011 -29.860 1.00 97.44 221 VAL A O 1
ATOM 1699 N N . VAL A 1 222 ? 23.620 -3.894 -29.091 1.00 97.44 222 VAL A N 1
ATOM 1700 C CA . VAL A 1 222 ? 24.962 -3.663 -29.648 1.00 97.44 222 VAL A CA 1
ATOM 1701 C C . VAL A 1 222 ? 25.149 -4.464 -30.926 1.00 97.44 222 VAL A C 1
ATOM 1703 O O . VAL A 1 222 ? 25.719 -3.963 -31.892 1.00 97.44 222 VAL A O 1
ATOM 1706 N N . ALA A 1 223 ? 24.672 -5.705 -30.933 1.00 97.44 223 ALA A N 1
ATOM 1707 C CA . ALA A 1 223 ? 24.752 -6.582 -32.085 1.00 97.44 223 ALA A CA 1
ATOM 1708 C C . ALA A 1 223 ? 23.675 -7.662 -32.014 1.00 97.44 223 ALA A C 1
ATOM 1710 O O . ALA A 1 223 ? 23.281 -8.086 -30.927 1.00 97.44 223 ALA A O 1
ATOM 1711 N N . VAL A 1 224 ? 23.250 -8.131 -33.185 1.00 98.12 224 VAL A N 1
ATOM 1712 C CA . VAL A 1 224 ? 22.402 -9.312 -33.351 1.00 98.12 224 VAL A CA 1
ATOM 1713 C C . VAL A 1 224 ? 23.059 -10.211 -34.387 1.00 98.12 224 VAL A C 1
ATOM 1715 O O . VAL A 1 224 ? 23.541 -9.735 -35.415 1.00 98.12 224 VAL A O 1
ATOM 1718 N N . ARG A 1 225 ? 23.127 -11.507 -34.097 1.00 96.38 225 ARG A N 1
ATOM 1719 C CA . ARG A 1 225 ? 23.741 -12.531 -34.947 1.00 96.38 225 ARG A CA 1
ATOM 1720 C C . ARG A 1 225 ? 22.865 -13.783 -34.926 1.00 96.38 225 ARG A C 1
ATOM 1722 O O . ARG A 1 225 ? 22.175 -14.000 -33.931 1.00 96.38 225 ARG A O 1
ATOM 1729 N N . PRO A 1 226 ? 22.873 -14.628 -35.967 1.00 95.38 226 PRO A N 1
ATOM 1730 C CA . PRO A 1 226 ? 22.310 -15.967 -35.830 1.00 95.38 226 PRO A CA 1
ATOM 1731 C C . PRO A 1 226 ? 23.042 -16.728 -34.721 1.00 95.38 226 PRO A C 1
ATOM 1733 O O . PRO A 1 226 ? 24.240 -16.519 -34.501 1.00 95.38 226 PRO A O 1
ATOM 1736 N N . VAL A 1 227 ? 22.339 -17.627 -34.030 1.00 93.81 227 VAL A N 1
ATOM 1737 C CA . VAL A 1 227 ? 23.021 -18.603 -33.169 1.00 93.81 227 VAL A CA 1
ATOM 1738 C C . VAL A 1 227 ? 23.970 -19.464 -34.004 1.00 93.81 227 VAL A C 1
ATOM 1740 O O . VAL A 1 227 ? 23.845 -19.556 -35.226 1.00 93.81 227 VAL A O 1
ATOM 1743 N N . LYS A 1 228 ? 24.936 -20.111 -33.350 1.00 86.69 228 LYS A N 1
ATOM 1744 C CA . LYS A 1 228 ? 25.848 -21.037 -34.026 1.00 86.69 228 LYS A CA 1
ATOM 1745 C C . LYS A 1 228 ? 25.053 -22.094 -34.809 1.00 86.69 228 LYS A C 1
ATOM 1747 O O . LYS A 1 228 ? 24.147 -22.705 -34.252 1.00 86.69 228 LYS A O 1
ATOM 1752 N N . ASP A 1 229 ? 25.404 -22.273 -36.083 1.00 85.06 229 ASP A N 1
ATOM 1753 C CA . ASP A 1 229 ? 24.732 -23.158 -37.051 1.00 85.06 229 ASP A CA 1
ATOM 1754 C C . ASP A 1 229 ? 23.282 -22.754 -37.418 1.00 85.06 229 ASP A C 1
ATOM 1756 O O . ASP A 1 229 ? 22.593 -23.480 -38.141 1.00 85.06 229 ASP A O 1
ATOM 1760 N N . GLY A 1 230 ? 22.837 -21.575 -36.969 1.00 85.19 230 GLY A N 1
ATOM 1761 C CA . GLY A 1 230 ? 21.558 -20.971 -37.326 1.00 85.19 230 GLY A CA 1
ATOM 1762 C C . GLY A 1 230 ? 21.522 -20.465 -38.769 1.00 85.19 230 GLY A C 1
ATOM 1763 O O . GLY A 1 230 ? 22.541 -20.116 -39.370 1.00 85.19 230 GLY A O 1
ATOM 1764 N N . LYS A 1 231 ? 20.320 -20.432 -39.337 1.00 86.81 231 LYS A N 1
ATOM 1765 C CA . LYS A 1 231 ? 20.013 -20.064 -40.728 1.00 86.81 231 LYS A CA 1
ATOM 1766 C C . LYS A 1 231 ? 19.338 -18.697 -40.846 1.00 86.81 231 LYS A C 1
ATOM 1768 O O . LYS A 1 231 ? 19.136 -18.224 -41.964 1.00 86.81 231 LYS A O 1
ATOM 1773 N N . ILE A 1 232 ? 18.982 -18.065 -39.726 1.00 92.31 232 ILE A N 1
ATOM 1774 C CA . ILE A 1 232 ? 18.430 -16.707 -39.706 1.00 92.31 232 ILE A CA 1
ATOM 1775 C C . ILE A 1 232 ? 19.435 -15.717 -40.310 1.00 92.31 232 ILE A C 1
ATOM 1777 O O . ILE A 1 232 ? 20.586 -15.623 -39.885 1.00 92.31 232 ILE A O 1
ATOM 1781 N N . LEU A 1 233 ? 18.970 -14.933 -41.281 1.00 90.38 233 LEU A N 1
ATOM 1782 C CA . LEU A 1 233 ? 19.724 -13.815 -41.837 1.00 90.38 233 LEU A CA 1
ATOM 1783 C C . LEU A 1 233 ? 19.371 -12.536 -41.072 1.00 90.38 233 LEU A C 1
ATOM 1785 O O . LEU A 1 233 ? 18.199 -12.163 -40.987 1.00 90.38 233 LEU A O 1
ATOM 1789 N N . VAL A 1 234 ? 20.396 -11.883 -40.525 1.00 94.50 234 VAL A N 1
ATOM 1790 C CA . VAL A 1 234 ? 20.292 -10.590 -39.838 1.00 94.50 234 VAL A CA 1
ATOM 1791 C C . VAL A 1 234 ? 20.716 -9.489 -40.809 1.00 94.50 234 VAL A C 1
ATOM 1793 O O . VAL A 1 234 ? 21.751 -9.612 -41.467 1.00 94.50 234 VAL A O 1
ATOM 1796 N N . ASP A 1 235 ? 19.905 -8.442 -40.925 1.00 94.00 235 ASP A N 1
ATOM 1797 C CA . ASP A 1 235 ? 20.166 -7.291 -41.788 1.00 94.00 235 ASP A CA 1
ATOM 1798 C C . ASP A 1 235 ? 21.122 -6.265 -41.145 1.00 94.00 235 ASP A C 1
ATOM 1800 O O . ASP A 1 235 ? 21.560 -6.391 -39.998 1.00 94.00 235 ASP A O 1
ATOM 1804 N N . ASP A 1 236 ? 21.457 -5.218 -41.899 1.00 91.56 236 ASP A N 1
ATOM 1805 C CA . ASP A 1 236 ? 22.347 -4.130 -41.479 1.00 91.56 236 ASP A CA 1
ATOM 1806 C C . ASP A 1 236 ? 21.781 -3.265 -40.337 1.00 91.56 236 ASP A C 1
ATOM 1808 O O . ASP A 1 236 ? 22.520 -2.521 -39.689 1.00 91.56 236 ASP A O 1
ATOM 1812 N N . ARG A 1 237 ? 20.479 -3.376 -40.058 1.00 93.12 237 ARG A N 1
ATOM 1813 C CA . ARG A 1 237 ? 19.766 -2.679 -38.980 1.00 93.12 237 ARG A CA 1
ATOM 1814 C C . ARG A 1 237 ? 19.514 -3.578 -37.772 1.00 93.12 237 ARG A C 1
ATOM 1816 O O . ARG A 1 237 ? 18.726 -3.200 -36.903 1.00 93.12 237 ARG A O 1
ATOM 1823 N N . MET A 1 238 ? 20.180 -4.734 -37.696 1.00 96.31 238 MET A N 1
ATOM 1824 C CA . MET A 1 238 ? 19.995 -5.739 -36.638 1.00 96.31 238 MET A CA 1
ATOM 1825 C C . MET A 1 238 ? 18.565 -6.310 -36.584 1.00 96.31 238 MET A C 1
ATOM 1827 O O . MET A 1 238 ? 18.143 -6.864 -35.565 1.00 96.31 238 MET A O 1
ATOM 1831 N N . GLY A 1 239 ? 17.804 -6.156 -37.668 1.00 96.50 239 GLY A N 1
ATOM 1832 C CA . GLY A 1 239 ? 16.538 -6.835 -37.896 1.00 96.50 239 GLY A CA 1
ATOM 1833 C C . GLY A 1 239 ? 16.773 -8.222 -38.478 1.00 96.50 239 GLY A C 1
ATOM 1834 O O . GLY A 1 239 ? 17.835 -8.525 -39.017 1.00 96.50 239 GLY A O 1
ATOM 1835 N N . TRP A 1 240 ? 15.781 -9.094 -38.365 1.00 96.50 240 TRP A N 1
ATOM 1836 C CA . TRP A 1 240 ? 15.811 -10.399 -39.019 1.00 96.50 240 TRP A CA 1
ATOM 1837 C C . TRP A 1 240 ? 14.411 -10.798 -39.451 1.00 96.50 240 TRP A C 1
ATOM 1839 O O . TRP A 1 240 ? 13.420 -10.251 -38.978 1.00 96.50 240 TRP A O 1
ATOM 1849 N N . THR A 1 241 ? 14.311 -11.770 -40.346 1.00 94.81 241 THR A N 1
ATOM 1850 C CA . THR A 1 241 ? 13.033 -12.417 -40.647 1.00 94.81 241 THR A CA 1
ATOM 1851 C C . THR A 1 241 ? 13.094 -13.841 -40.145 1.00 94.81 241 THR A C 1
ATOM 1853 O O . THR A 1 241 ? 14.032 -14.568 -40.461 1.00 94.81 241 THR A O 1
ATOM 1856 N N . LEU A 1 242 ? 12.110 -14.226 -39.339 1.00 93.06 242 LEU A N 1
ATOM 1857 C CA . LEU A 1 242 ? 11.951 -15.592 -38.876 1.00 93.06 242 LEU A CA 1
ATOM 1858 C C . LEU A 1 242 ? 11.100 -16.347 -39.905 1.00 93.06 242 LEU A C 1
ATOM 1860 O O . LEU A 1 242 ? 9.919 -16.014 -40.036 1.00 93.06 242 LEU A O 1
ATOM 1864 N N . PRO A 1 243 ? 11.663 -17.314 -40.656 1.00 91.62 243 PRO A N 1
ATOM 1865 C CA . PRO A 1 243 ? 10.919 -17.980 -41.718 1.00 91.62 243 PRO A CA 1
ATOM 1866 C C . PRO A 1 243 ? 9.723 -18.772 -41.188 1.00 91.62 243 PRO A C 1
ATOM 1868 O O . PRO A 1 243 ? 9.703 -19.195 -40.024 1.00 91.62 243 PRO A O 1
ATOM 1871 N N . ALA A 1 244 ? 8.748 -19.020 -42.061 1.00 90.25 244 ALA A N 1
ATOM 1872 C CA . ALA A 1 244 ? 7.615 -19.885 -41.750 1.00 90.25 244 ALA A CA 1
ATOM 1873 C C . ALA A 1 244 ? 8.083 -21.238 -41.169 1.00 90.25 244 ALA A C 1
ATOM 1875 O O . ALA A 1 244 ? 8.916 -21.935 -41.748 1.00 90.25 244 ALA A O 1
ATOM 1876 N N . GLY A 1 245 ? 7.554 -21.597 -39.998 1.00 85.69 245 GLY A N 1
ATOM 1877 C CA . GLY A 1 245 ? 7.850 -22.845 -39.294 1.00 85.69 245 GLY A CA 1
ATOM 1878 C C . GLY A 1 245 ? 9.286 -22.997 -38.780 1.00 85.69 245 GLY A C 1
ATOM 1879 O O . GLY A 1 245 ? 9.630 -24.086 -38.330 1.00 85.69 245 GLY A O 1
ATOM 1880 N N . ALA A 1 246 ? 10.125 -21.958 -38.843 1.00 86.00 246 ALA A N 1
ATOM 1881 C CA . ALA A 1 246 ? 11.525 -22.072 -38.452 1.00 86.00 246 ALA A CA 1
ATOM 1882 C C . ALA A 1 246 ? 11.701 -22.357 -36.951 1.00 86.00 246 ALA A C 1
ATOM 1884 O O . ALA A 1 246 ? 11.104 -21.689 -36.098 1.00 86.00 246 ALA A O 1
ATOM 1885 N N . GLU A 1 247 ? 12.580 -23.317 -36.665 1.00 90.69 247 GLU A N 1
ATOM 1886 C CA . GLU A 1 247 ? 13.114 -23.618 -35.339 1.00 90.69 247 GLU A CA 1
ATOM 1887 C C . GLU A 1 247 ? 14.598 -23.244 -35.337 1.00 90.69 247 GLU A C 1
ATOM 1889 O O . GLU A 1 247 ? 15.439 -23.953 -35.888 1.00 90.69 247 GLU A O 1
ATOM 1894 N N . ASP A 1 248 ? 14.898 -22.054 -34.834 1.00 92.12 248 ASP A N 1
ATOM 1895 C CA . ASP A 1 248 ? 16.201 -21.403 -34.963 1.00 92.12 248 ASP A CA 1
ATOM 1896 C C . ASP A 1 248 ? 16.334 -20.312 -33.888 1.00 92.12 248 ASP A C 1
ATOM 1898 O O . ASP A 1 248 ? 15.429 -20.116 -33.075 1.00 92.12 248 ASP A O 1
ATOM 1902 N N . GLY A 1 249 ? 17.439 -19.576 -33.857 1.00 95.31 249 GLY A N 1
ATOM 1903 C CA . GLY A 1 249 ? 17.656 -18.541 -32.860 1.00 95.31 249 GLY A CA 1
ATOM 1904 C C . GLY A 1 249 ? 18.578 -17.417 -33.295 1.00 95.31 249 GLY A C 1
ATOM 1905 O O . GLY A 1 249 ? 19.313 -17.498 -34.278 1.00 95.31 249 GLY A O 1
ATOM 1906 N N . ILE A 1 250 ? 18.573 -16.367 -32.485 1.00 97.44 250 ILE A N 1
ATOM 1907 C CA . ILE A 1 250 ? 19.544 -15.279 -32.563 1.00 97.44 250 ILE A CA 1
ATOM 1908 C C . ILE A 1 250 ? 20.290 -15.156 -31.240 1.00 97.44 250 ILE A C 1
ATOM 1910 O O . ILE A 1 250 ? 19.758 -15.451 -30.169 1.00 97.44 250 ILE A O 1
ATOM 1914 N N . GLU A 1 251 ? 21.526 -14.699 -31.329 1.00 98.12 251 GLU A N 1
ATOM 1915 C CA . GLU A 1 251 ? 22.308 -14.184 -30.220 1.00 98.12 251 GLU A CA 1
ATOM 1916 C C . GLU A 1 251 ? 22.311 -12.656 -30.299 1.00 98.12 251 GLU A C 1
ATOM 1918 O O . GLU A 1 251 ? 22.517 -12.082 -31.371 1.00 98.12 251 GLU A O 1
ATOM 1923 N N . ALA A 1 252 ? 22.070 -11.992 -29.172 1.00 98.38 252 ALA A N 1
ATOM 1924 C CA . ALA A 1 252 ? 22.089 -10.542 -29.077 1.00 98.38 252 ALA A CA 1
ATOM 1925 C C . ALA A 1 252 ? 23.021 -10.085 -27.957 1.00 98.38 252 ALA A C 1
ATOM 1927 O O . ALA A 1 252 ? 22.885 -10.528 -26.814 1.00 98.38 252 ALA A O 1
ATOM 1928 N N . ASP A 1 253 ? 23.914 -9.155 -28.287 1.00 98.50 253 ASP A N 1
ATOM 1929 C CA . ASP A 1 253 ? 24.697 -8.413 -27.304 1.00 98.50 253 ASP A CA 1
ATOM 1930 C C . ASP A 1 253 ? 23.934 -7.152 -26.922 1.00 98.50 253 ASP A C 1
ATOM 1932 O O . ASP A 1 253 ? 23.537 -6.354 -27.776 1.00 98.50 253 ASP A O 1
ATOM 1936 N N . LEU A 1 254 ? 23.741 -6.969 -25.627 1.00 98.25 254 LEU A N 1
ATOM 1937 C CA . LEU A 1 254 ? 22.972 -5.891 -25.037 1.00 98.25 254 LEU A CA 1
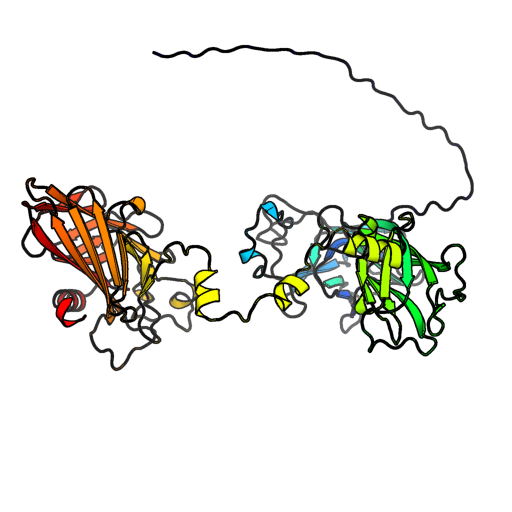ATOM 1938 C C . LEU A 1 254 ? 23.853 -5.090 -24.085 1.00 98.25 254 LEU A C 1
ATOM 1940 O O . LEU A 1 254 ? 24.752 -5.628 -23.438 1.00 98.25 254 LEU A O 1
ATOM 1944 N N . VAL A 1 255 ? 23.527 -3.812 -23.933 1.00 97.50 255 VAL A N 1
ATOM 1945 C CA . VAL A 1 255 ? 23.897 -3.032 -22.753 1.00 97.50 255 VAL A CA 1
ATOM 1946 C C . VAL A 1 255 ? 22.643 -2.867 -21.912 1.00 97.50 255 VAL A C 1
ATOM 1948 O O . VAL A 1 255 ? 21.645 -2.329 -22.391 1.00 97.50 255 VAL A O 1
ATOM 1951 N N . MET A 1 256 ? 22.690 -3.325 -20.665 1.00 96.12 256 MET A N 1
ATOM 1952 C CA . MET A 1 256 ? 21.592 -3.208 -19.710 1.00 96.12 256 MET A CA 1
ATOM 1953 C C . MET A 1 256 ? 21.950 -2.268 -18.560 1.00 96.12 256 MET A C 1
ATOM 1955 O O . MET A 1 256 ? 23.069 -2.293 -18.054 1.00 96.12 256 MET A O 1
ATOM 1959 N N . ALA A 1 257 ? 20.994 -1.459 -18.122 1.00 95.81 257 ALA A N 1
ATOM 1960 C CA . ALA A 1 257 ? 21.059 -0.742 -16.859 1.00 95.81 257 ALA A CA 1
ATOM 1961 C C . ALA A 1 257 ? 20.795 -1.681 -15.670 1.00 95.81 257 ALA A C 1
ATOM 1963 O O . ALA A 1 257 ? 19.843 -2.472 -15.673 1.00 95.81 257 ALA A O 1
ATOM 1964 N N . VAL A 1 258 ? 21.639 -1.568 -14.644 1.00 92.75 258 VAL A N 1
ATOM 1965 C CA . VAL A 1 258 ? 21.569 -2.329 -13.392 1.00 92.75 258 VAL A CA 1
ATOM 1966 C C . VAL A 1 258 ? 21.742 -1.382 -12.211 1.00 92.75 258 VAL A C 1
ATOM 1968 O O . VAL A 1 258 ? 22.803 -0.782 -12.053 1.00 92.75 258 VAL A O 1
ATOM 1971 N N . ASP A 1 259 ? 20.722 -1.283 -11.359 1.00 88.88 259 ASP A N 1
ATOM 1972 C CA . ASP A 1 259 ? 20.829 -0.670 -10.031 1.00 88.88 259 ASP A CA 1
ATOM 1973 C C . ASP A 1 259 ? 21.241 -1.753 -9.018 1.00 88.88 259 ASP A C 1
ATOM 1975 O O . ASP A 1 259 ? 20.545 -2.756 -8.836 1.00 88.88 259 ASP A O 1
ATOM 1979 N N . SER A 1 260 ? 22.404 -1.573 -8.387 1.00 78.56 260 SER A N 1
ATOM 1980 C CA . SER A 1 260 ? 22.995 -2.546 -7.457 1.00 78.56 260 SER A CA 1
ATOM 1981 C C . SER A 1 260 ? 22.351 -2.549 -6.069 1.00 78.56 260 SER A C 1
ATOM 1983 O O . SER A 1 260 ? 22.584 -3.476 -5.293 1.00 78.56 260 SER A O 1
ATOM 1985 N N . ILE A 1 261 ? 21.548 -1.533 -5.746 1.00 78.06 261 ILE A N 1
ATOM 1986 C CA . ILE A 1 261 ? 20.898 -1.367 -4.443 1.00 78.06 261 ILE A CA 1
ATOM 1987 C C . ILE A 1 261 ? 19.450 -1.852 -4.520 1.00 78.06 261 ILE A C 1
ATOM 1989 O O . ILE A 1 261 ? 18.965 -2.516 -3.604 1.00 78.06 261 ILE A O 1
ATOM 1993 N N . ASN A 1 262 ? 18.734 -1.516 -5.597 1.00 78.00 262 ASN A N 1
ATOM 1994 C CA . ASN A 1 262 ? 17.329 -1.866 -5.751 1.00 78.00 262 ASN A CA 1
ATOM 1995 C C . ASN A 1 262 ? 16.953 -2.110 -7.220 1.00 78.00 262 ASN A C 1
ATOM 1997 O O . ASN A 1 262 ? 16.695 -1.179 -7.980 1.00 78.00 262 ASN A O 1
ATOM 2001 N N . ALA A 1 263 ? 16.790 -3.389 -7.567 1.00 77.19 263 ALA A N 1
ATOM 2002 C CA . ALA A 1 263 ? 16.449 -3.860 -8.911 1.00 77.19 263 ALA A CA 1
ATOM 2003 C C . ALA A 1 263 ? 15.084 -3.381 -9.460 1.00 77.19 263 ALA A C 1
ATOM 2005 O O . ALA A 1 263 ? 14.746 -3.695 -10.603 1.00 77.19 263 ALA A O 1
ATOM 2006 N N . ARG A 1 264 ? 14.275 -2.656 -8.667 1.00 80.50 264 ARG A N 1
ATOM 2007 C CA . ARG A 1 264 ? 13.039 -2.012 -9.144 1.00 80.50 264 ARG A CA 1
ATOM 2008 C C . ARG A 1 264 ? 13.326 -0.783 -10.015 1.00 80.50 264 ARG A C 1
ATOM 2010 O O . ARG A 1 264 ? 12.500 -0.458 -10.859 1.00 80.50 264 ARG A O 1
ATOM 2017 N N . TYR A 1 265 ? 14.462 -0.106 -9.832 1.00 88.06 265 TYR A N 1
ATOM 2018 C CA . TYR A 1 265 ? 14.809 1.071 -10.632 1.00 88.06 265 TYR A CA 1
ATOM 2019 C C . TYR A 1 265 ? 15.536 0.697 -11.913 1.00 88.06 265 TYR A C 1
ATOM 2021 O O . TYR A 1 265 ? 16.274 -0.282 -11.974 1.00 88.06 265 TYR A O 1
ATOM 2029 N N . ASP A 1 266 ? 15.311 1.515 -12.941 1.00 92.81 266 ASP A N 1
ATOM 2030 C CA . ASP A 1 266 ? 16.064 1.505 -14.197 1.00 92.81 266 ASP A CA 1
ATOM 2031 C C . ASP A 1 266 ? 16.138 0.149 -14.906 1.00 92.81 266 ASP A C 1
ATOM 2033 O O . ASP A 1 266 ? 16.975 -0.065 -15.775 1.00 92.81 266 ASP A O 1
ATOM 2037 N N . ARG A 1 267 ? 15.192 -0.749 -14.613 1.00 93.00 267 ARG A N 1
ATOM 2038 C CA . ARG A 1 267 ? 15.171 -2.104 -15.156 1.00 93.00 267 ARG A CA 1
ATOM 2039 C C . ARG A 1 267 ? 15.193 -2.084 -16.681 1.00 93.00 267 ARG A C 1
ATOM 2041 O O . ARG A 1 267 ? 14.370 -1.422 -17.315 1.00 93.00 267 ARG A O 1
ATOM 2048 N N . THR A 1 268 ? 16.122 -2.843 -17.256 1.00 96.62 268 THR A N 1
ATOM 2049 C CA . THR A 1 268 ? 16.187 -3.043 -18.704 1.00 96.62 268 THR A CA 1
ATOM 2050 C C . THR A 1 268 ? 15.151 -4.061 -19.151 1.00 96.62 268 THR A C 1
ATOM 2052 O O . THR A 1 268 ? 15.153 -5.204 -18.679 1.00 96.62 268 THR A O 1
ATOM 2055 N N . ILE A 1 269 ? 14.298 -3.654 -20.089 1.00 97.38 269 ILE A N 1
ATOM 2056 C CA . ILE A 1 269 ? 13.294 -4.514 -20.719 1.00 97.38 269 ILE A CA 1
ATOM 2057 C C . ILE A 1 269 ? 13.632 -4.645 -22.197 1.00 97.38 269 ILE A C 1
ATOM 2059 O O . ILE A 1 269 ? 13.746 -3.646 -22.906 1.00 97.38 269 ILE A O 1
ATOM 2063 N N . VAL A 1 270 ? 13.769 -5.881 -22.658 1.00 98.56 270 VAL A N 1
ATOM 2064 C CA . VAL A 1 270 ? 14.015 -6.206 -24.061 1.00 98.56 270 VAL A CA 1
ATOM 2065 C C . VAL A 1 270 ? 12.709 -6.695 -24.656 1.00 98.56 270 VAL A C 1
ATOM 2067 O O . VAL A 1 270 ? 12.054 -7.565 -24.091 1.00 98.56 270 VAL A O 1
ATOM 2070 N N . THR A 1 271 ? 12.324 -6.130 -25.791 1.00 98.62 271 THR A N 1
ATOM 2071 C CA . THR A 1 271 ? 11.106 -6.486 -26.513 1.00 98.62 271 THR A CA 1
ATOM 2072 C C . THR A 1 271 ? 11.465 -7.010 -27.889 1.00 98.62 271 THR A C 1
ATOM 2074 O O . THR A 1 271 ? 12.056 -6.294 -28.695 1.00 98.62 271 THR A O 1
ATOM 2077 N N . VAL A 1 272 ? 11.060 -8.243 -28.176 1.00 98.12 272 VAL A N 1
ATOM 2078 C CA . VAL A 1 272 ? 11.005 -8.769 -29.537 1.00 98.12 272 VAL A CA 1
ATOM 2079 C C . VAL A 1 272 ? 9.746 -8.207 -30.182 1.00 98.12 272 VAL A C 1
ATOM 2081 O O . VAL A 1 272 ? 8.623 -8.543 -29.799 1.00 98.12 272 VAL A O 1
ATOM 2084 N N . ARG A 1 273 ? 9.930 -7.324 -31.159 1.00 97.81 273 ARG A N 1
ATOM 2085 C CA . ARG A 1 273 ? 8.843 -6.830 -32.001 1.00 97.81 273 ARG A CA 1
ATOM 2086 C C . ARG A 1 273 ? 8.687 -7.765 -33.178 1.00 97.81 273 ARG A C 1
ATOM 2088 O O . ARG A 1 273 ? 9.591 -7.840 -33.998 1.00 97.81 273 ARG A O 1
ATOM 2095 N N . SER A 1 274 ? 7.538 -8.411 -33.265 1.00 94.88 274 SER A N 1
ATOM 2096 C CA . SER A 1 274 ? 7.135 -9.241 -34.395 1.00 94.88 274 SER A CA 1
ATOM 2097 C C . SER A 1 274 ? 5.612 -9.217 -34.518 1.00 94.88 274 SER A C 1
ATOM 2099 O O . SER A 1 274 ? 4.920 -8.704 -33.629 1.00 94.88 274 SER A O 1
ATOM 2101 N N . LYS A 1 275 ? 5.079 -9.708 -35.637 1.00 93.44 275 LYS A N 1
ATOM 2102 C CA . LYS A 1 275 ? 3.633 -9.732 -35.871 1.00 93.44 275 LYS A CA 1
ATOM 2103 C C . LYS A 1 275 ? 2.972 -10.904 -35.154 1.00 93.44 275 LYS A C 1
ATOM 2105 O O . LYS A 1 275 ? 1.880 -10.729 -34.618 1.00 93.44 275 LYS A O 1
ATOM 2110 N N . ASN A 1 276 ? 3.607 -12.076 -35.165 1.00 92.06 276 ASN A N 1
ATOM 2111 C CA . ASN A 1 276 ? 2.967 -13.312 -34.714 1.00 92.06 276 ASN A CA 1
ATOM 2112 C C . ASN A 1 276 ? 3.449 -13.763 -33.332 1.00 92.06 276 ASN A C 1
ATOM 2114 O O . ASN A 1 276 ? 2.679 -14.372 -32.594 1.00 92.06 276 ASN A O 1
ATOM 2118 N N . ARG A 1 277 ? 4.706 -13.476 -32.968 1.00 94.00 277 ARG A N 1
ATOM 2119 C CA . ARG A 1 277 ? 5.311 -13.930 -31.700 1.00 94.00 277 ARG A CA 1
ATOM 2120 C C . ARG A 1 277 ? 5.987 -12.800 -30.901 1.00 94.00 277 ARG A C 1
ATOM 2122 O O . ARG A 1 277 ? 7.179 -12.921 -30.601 1.00 94.00 277 ARG A O 1
ATOM 2129 N N . PRO A 1 278 ? 5.298 -11.677 -30.605 1.00 95.81 278 PRO A N 1
ATOM 2130 C CA . PRO A 1 278 ? 5.895 -10.583 -29.848 1.00 95.81 278 PRO A CA 1
ATOM 2131 C C . PRO A 1 278 ? 6.028 -10.960 -28.372 1.00 95.81 278 PRO A C 1
ATOM 2133 O O . PRO A 1 278 ? 5.117 -11.544 -27.789 1.00 95.81 278 PRO A O 1
ATOM 2136 N N . LEU A 1 279 ? 7.136 -10.576 -27.743 1.00 97.31 279 LEU A N 1
ATOM 2137 C CA . LEU A 1 279 ? 7.324 -10.764 -26.304 1.00 97.31 279 LEU A CA 1
ATOM 2138 C C . LEU A 1 279 ? 8.237 -9.694 -25.718 1.00 97.31 279 LEU A C 1
ATOM 2140 O O . LEU A 1 279 ? 9.068 -9.119 -26.421 1.00 97.31 279 LEU A O 1
ATOM 2144 N N . SER A 1 280 ? 8.126 -9.485 -24.413 1.00 98.12 280 SER A N 1
ATOM 2145 C CA . SER A 1 280 ? 9.072 -8.684 -23.644 1.00 98.12 280 SER A CA 1
ATOM 2146 C C . SER A 1 280 ? 9.610 -9.510 -22.487 1.00 98.12 280 SER A C 1
ATOM 2148 O O . SER A 1 280 ? 8.873 -10.279 -21.877 1.00 98.12 280 SER A O 1
ATOM 2150 N N . PHE A 1 281 ? 10.886 -9.334 -22.168 1.00 97.75 281 PHE A N 1
ATOM 2151 C CA . PHE A 1 281 ? 11.524 -9.974 -21.026 1.00 97.75 281 PHE A CA 1
ATOM 2152 C C . PHE A 1 281 ? 12.448 -8.994 -20.311 1.00 97.75 281 PHE A C 1
ATOM 2154 O O . PHE A 1 281 ? 12.937 -8.015 -20.884 1.00 97.75 281 PHE A O 1
ATOM 2161 N N . ALA A 1 282 ? 12.696 -9.257 -19.034 1.00 96.56 282 ALA A N 1
ATOM 2162 C CA . ALA A 1 282 ? 13.649 -8.482 -18.268 1.00 96.56 282 ALA A CA 1
ATOM 2163 C C . ALA A 1 282 ? 15.063 -9.026 -18.459 1.00 96.56 282 ALA A C 1
ATOM 2165 O O . ALA A 1 282 ? 15.351 -10.161 -18.083 1.00 96.56 282 ALA A O 1
ATOM 2166 N N . ALA A 1 283 ? 15.974 -8.187 -18.954 1.00 96.81 283 ALA A N 1
ATOM 2167 C CA . ALA A 1 283 ? 17.367 -8.579 -19.180 1.00 96.81 283 ALA A CA 1
ATOM 2168 C C . ALA A 1 283 ? 18.038 -9.113 -17.899 1.00 96.81 283 ALA A C 1
ATOM 2170 O O . ALA A 1 283 ? 18.802 -10.072 -17.947 1.00 96.81 283 ALA A O 1
ATOM 2171 N N . ALA A 1 284 ? 17.687 -8.546 -16.740 1.00 94.62 284 ALA A N 1
ATOM 2172 C CA . ALA A 1 284 ? 18.234 -8.945 -15.445 1.00 94.62 284 ALA A CA 1
ATOM 2173 C C . ALA A 1 284 ? 17.909 -10.399 -15.042 1.00 94.62 284 ALA A C 1
ATOM 2175 O O . ALA A 1 284 ? 18.678 -11.002 -14.298 1.00 94.62 284 ALA A O 1
ATOM 2176 N N . GLU A 1 285 ? 16.794 -10.968 -15.512 1.00 95.00 285 GLU A N 1
ATOM 2177 C CA . GLU A 1 285 ? 16.441 -12.371 -15.233 1.00 95.00 285 GLU A CA 1
ATOM 2178 C C . GLU A 1 285 ? 17.356 -13.312 -16.024 1.00 95.00 285 GLU A C 1
ATOM 2180 O O . GLU A 1 285 ? 17.994 -14.189 -15.444 1.00 95.00 285 GLU A O 1
ATOM 2185 N N . ALA A 1 286 ? 17.548 -13.042 -17.320 1.00 96.25 286 ALA A N 1
ATOM 2186 C CA . ALA A 1 286 ? 18.514 -13.774 -18.138 1.00 96.25 286 ALA A CA 1
ATOM 2187 C C . ALA A 1 286 ? 19.957 -13.601 -17.619 1.00 96.25 286 ALA A C 1
ATOM 2189 O O . ALA A 1 286 ? 20.707 -14.570 -17.540 1.00 96.25 286 ALA A O 1
ATOM 2190 N N . ALA A 1 287 ? 20.344 -12.392 -17.194 1.00 95.31 287 ALA A N 1
ATOM 2191 C CA . ALA A 1 287 ? 21.664 -12.126 -16.613 1.00 95.31 287 ALA A CA 1
ATOM 2192 C C . ALA A 1 287 ? 21.929 -12.945 -15.336 1.00 95.31 287 ALA A C 1
ATOM 2194 O O . ALA A 1 287 ? 23.038 -13.452 -15.141 1.00 95.31 287 ALA A O 1
ATOM 2195 N N . ARG A 1 288 ? 20.898 -13.122 -14.496 1.00 94.56 288 ARG A N 1
ATOM 2196 C CA . ARG A 1 288 ? 20.933 -13.966 -13.291 1.00 94.56 288 ARG A CA 1
ATOM 2197 C C . ARG A 1 288 ? 21.066 -15.463 -13.610 1.00 94.56 288 ARG A C 1
ATOM 2199 O O . ARG A 1 288 ? 21.449 -16.227 -12.729 1.00 94.56 288 ARG A O 1
ATOM 2206 N N . GLY A 1 289 ? 20.820 -15.864 -14.858 1.00 95.38 289 GLY A N 1
ATOM 2207 C CA . GLY A 1 289 ? 20.850 -17.255 -15.314 1.00 95.38 289 GLY A CA 1
ATOM 2208 C C . GLY A 1 289 ? 19.472 -17.911 -15.365 1.00 95.38 289 GLY A C 1
ATOM 2209 O O . GLY A 1 289 ? 19.386 -19.129 -15.516 1.00 95.38 289 GLY A O 1
ATOM 2210 N N . ASP A 1 290 ? 18.394 -17.132 -15.243 1.00 95.25 290 ASP A N 1
ATOM 2211 C CA . ASP A 1 290 ? 17.051 -17.669 -15.411 1.00 95.25 290 ASP A CA 1
ATOM 2212 C C . ASP A 1 290 ? 16.811 -18.020 -16.885 1.00 95.25 290 ASP A C 1
ATOM 2214 O O . ASP A 1 290 ? 17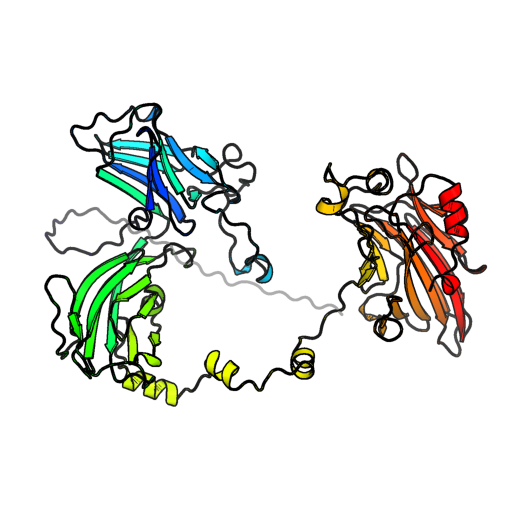.232 -17.313 -17.806 1.00 95.25 290 ASP A O 1
ATOM 2218 N N . ARG A 1 291 ? 16.082 -19.113 -17.103 1.00 96.00 291 ARG A N 1
ATOM 2219 C CA . ARG A 1 291 ? 15.625 -19.552 -18.423 1.00 96.00 291 ARG A CA 1
ATOM 2220 C C . ARG A 1 291 ? 14.178 -19.118 -18.592 1.00 96.00 291 ARG A C 1
ATOM 2222 O O . ARG A 1 291 ? 13.291 -19.648 -17.926 1.00 96.00 291 ARG A O 1
ATOM 2229 N N . ILE A 1 292 ? 13.940 -18.138 -19.453 1.00 96.69 292 ILE A N 1
ATOM 2230 C CA . ILE A 1 292 ? 12.623 -17.518 -19.616 1.00 96.69 292 ILE A CA 1
ATOM 2231 C C . ILE A 1 292 ? 11.913 -18.215 -20.775 1.00 96.69 292 ILE A C 1
ATOM 2233 O O . ILE A 1 292 ? 12.163 -17.914 -21.943 1.00 96.69 292 ILE A O 1
ATOM 2237 N N . LEU A 1 293 ? 11.049 -19.175 -20.449 1.00 95.06 293 LEU A N 1
ATOM 2238 C CA . LEU A 1 293 ? 10.224 -19.887 -21.421 1.00 95.06 293 LEU A CA 1
ATOM 2239 C C . LEU A 1 293 ? 8.860 -19.203 -21.562 1.00 95.06 293 LEU A C 1
ATOM 2241 O O . LEU A 1 293 ? 8.083 -19.154 -20.610 1.00 95.06 293 LEU A O 1
ATOM 2245 N N . VAL A 1 294 ? 8.556 -18.735 -22.771 1.00 95.31 294 VAL A N 1
ATOM 2246 C CA . VAL A 1 294 ? 7.215 -18.311 -23.187 1.00 95.31 294 VAL A CA 1
ATOM 2247 C C . VAL A 1 294 ? 6.667 -19.394 -24.109 1.00 95.31 294 VAL A C 1
ATOM 2249 O O . VAL A 1 294 ? 6.752 -19.300 -25.336 1.00 95.31 294 VAL A O 1
ATOM 2252 N N . ASP A 1 295 ? 6.186 -20.478 -23.499 1.00 92.88 295 ASP A N 1
ATOM 2253 C CA . ASP A 1 295 ? 5.918 -21.727 -24.218 1.00 92.88 295 ASP A CA 1
ATOM 2254 C C . ASP A 1 295 ? 4.790 -21.590 -25.247 1.00 92.88 295 ASP A C 1
ATOM 2256 O O . ASP A 1 295 ? 4.904 -22.109 -26.359 1.00 92.88 295 ASP A O 1
ATOM 2260 N N . ASP A 1 296 ? 3.763 -20.797 -24.926 1.00 93.56 296 ASP A N 1
ATOM 2261 C CA . ASP A 1 296 ? 2.654 -20.479 -25.832 1.00 93.56 296 ASP A CA 1
ATOM 2262 C C . ASP A 1 296 ? 3.150 -19.887 -27.152 1.00 93.56 296 ASP A C 1
ATOM 2264 O O . ASP A 1 296 ? 2.616 -20.218 -28.201 1.00 93.56 296 ASP A O 1
ATOM 2268 N N . LEU A 1 297 ? 4.216 -19.077 -27.124 1.00 95.50 297 LEU A N 1
ATOM 2269 C CA . LEU A 1 297 ? 4.844 -18.511 -28.324 1.00 95.50 297 LEU A CA 1
ATOM 2270 C C . LEU A 1 297 ? 5.950 -19.402 -28.909 1.00 95.50 297 LEU A C 1
ATOM 2272 O O . LEU A 1 297 ? 6.475 -19.103 -29.983 1.00 95.50 297 LEU A O 1
ATOM 2276 N N . GLY A 1 298 ? 6.328 -20.471 -28.207 1.00 95.88 298 GLY A N 1
ATOM 2277 C CA . GLY A 1 298 ? 7.445 -21.338 -28.570 1.00 95.88 298 GLY A CA 1
ATOM 2278 C C . GLY A 1 298 ? 8.787 -20.623 -28.491 1.00 95.88 298 GLY A C 1
ATOM 2279 O O . GLY A 1 298 ? 9.627 -20.835 -29.363 1.00 95.88 298 GLY A O 1
ATOM 2280 N N . VAL A 1 299 ? 8.972 -19.749 -27.495 1.00 97.31 299 VAL A N 1
ATOM 2281 C CA . VAL A 1 299 ? 10.201 -18.960 -27.340 1.00 97.31 299 VAL A CA 1
ATOM 2282 C C . VAL A 1 299 ? 10.892 -19.264 -26.023 1.00 97.31 299 VAL A C 1
ATOM 2284 O O . VAL A 1 299 ? 10.265 -19.253 -24.966 1.00 97.31 299 VAL A O 1
ATOM 2287 N N . LEU A 1 300 ? 12.205 -19.462 -26.083 1.00 98.12 300 LEU A N 1
ATOM 2288 C CA . LEU A 1 300 ? 13.075 -19.551 -24.920 1.00 98.12 300 LEU A CA 1
ATOM 2289 C C . LEU A 1 300 ? 14.142 -18.455 -24.992 1.00 98.12 300 LEU A C 1
ATOM 2291 O O . LEU A 1 300 ? 14.880 -18.365 -25.972 1.00 98.12 300 LEU A O 1
ATOM 2295 N N . VAL A 1 301 ? 14.249 -17.657 -23.932 1.00 98.44 301 VAL A N 1
ATOM 2296 C CA . VAL A 1 301 ? 15.345 -16.702 -23.738 1.00 98.44 301 VAL A CA 1
ATOM 2297 C C . VAL A 1 301 ? 16.281 -17.226 -22.658 1.00 98.44 301 VAL A C 1
ATOM 2299 O O . VAL A 1 301 ? 15.841 -17.577 -21.561 1.00 98.44 301 VAL A O 1
ATOM 2302 N N . VAL A 1 302 ? 17.575 -17.256 -22.963 1.00 98.38 302 VAL A N 1
ATOM 2303 C CA . VAL A 1 302 ? 18.632 -17.668 -22.031 1.00 98.38 302 VAL A CA 1
ATOM 2304 C C . VAL A 1 302 ? 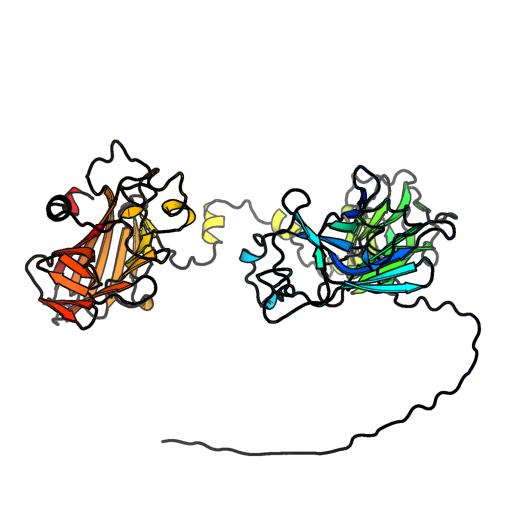19.833 -16.738 -22.115 1.00 98.38 302 VAL A C 1
ATOM 2306 O O . VAL A 1 302 ? 19.995 -15.987 -23.080 1.00 98.38 302 VAL A O 1
ATOM 2309 N N . ARG A 1 303 ? 20.706 -16.802 -21.109 1.00 98.25 303 ARG A N 1
ATOM 2310 C CA . ARG A 1 303 ? 22.021 -16.156 -21.162 1.00 98.25 303 ARG A CA 1
ATOM 2311 C C . ARG A 1 303 ? 22.865 -16.744 -22.301 1.00 98.25 303 ARG A C 1
ATOM 2313 O O . ARG A 1 303 ? 22.711 -17.914 -22.648 1.00 98.25 303 ARG A O 1
ATOM 2320 N N . GLY A 1 304 ? 23.748 -15.933 -22.881 1.00 97.00 304 GLY A N 1
ATOM 2321 C CA . GLY A 1 304 ? 24.570 -16.278 -24.048 1.00 97.00 304 GLY A CA 1
ATOM 2322 C C . GLY A 1 304 ? 25.332 -17.600 -23.927 1.00 97.00 304 GLY A C 1
ATOM 2323 O O . GLY A 1 304 ? 25.407 -18.374 -24.874 1.00 97.00 304 GLY A O 1
ATOM 2324 N N . ASP A 1 305 ? 25.849 -17.870 -22.734 1.00 96.31 305 ASP A N 1
ATOM 2325 C CA . ASP A 1 305 ? 26.683 -19.020 -22.383 1.00 96.31 305 ASP A CA 1
ATOM 2326 C C . ASP A 1 305 ? 25.906 -20.220 -21.812 1.00 96.31 305 ASP A C 1
ATOM 2328 O O . ASP A 1 305 ? 26.488 -21.289 -21.625 1.00 96.31 305 ASP A O 1
ATOM 2332 N N . ASP A 1 306 ? 24.608 -20.081 -21.529 1.00 96.56 306 ASP A N 1
ATOM 2333 C CA . ASP A 1 306 ? 23.774 -21.216 -21.131 1.00 96.56 306 ASP A CA 1
ATOM 2334 C C . ASP A 1 306 ? 23.576 -22.098 -22.366 1.00 96.56 306 ASP A C 1
ATOM 2336 O O . ASP A 1 306 ? 23.093 -21.569 -23.358 1.00 96.56 306 ASP A O 1
ATOM 2340 N N . PRO A 1 307 ? 23.904 -23.403 -22.365 1.00 94.75 307 PRO A N 1
ATOM 2341 C CA . PRO A 1 307 ? 23.785 -24.262 -23.544 1.00 94.75 307 PRO A CA 1
ATOM 2342 C C . PRO A 1 307 ? 22.360 -24.778 -23.805 1.00 94.75 307 PRO A C 1
ATOM 2344 O O . PRO A 1 307 ? 22.158 -25.533 -24.755 1.00 94.75 307 PRO A O 1
ATOM 2347 N N . ALA A 1 308 ? 21.372 -24.423 -22.976 1.00 94.62 308 ALA A N 1
ATOM 2348 C CA . ALA A 1 308 ? 20.013 -24.942 -23.099 1.00 94.62 308 ALA A CA 1
ATOM 2349 C C . ALA A 1 308 ? 19.407 -24.711 -24.494 1.00 94.62 308 ALA A C 1
ATOM 2351 O O . ALA A 1 308 ? 19.591 -23.666 -25.121 1.00 94.62 308 ALA A O 1
ATOM 2352 N N . THR A 1 309 ? 18.649 -25.699 -24.960 1.00 94.75 309 THR A N 1
ATOM 2353 C CA . THR A 1 309 ? 17.794 -25.603 -26.147 1.00 94.75 309 THR A CA 1
ATOM 2354 C C . THR A 1 309 ? 16.335 -25.532 -25.710 1.00 94.75 309 THR A C 1
ATOM 2356 O O . THR A 1 309 ? 16.003 -25.944 -24.595 1.00 94.75 309 THR A O 1
ATOM 2359 N N . LEU A 1 310 ? 15.452 -25.031 -26.579 1.00 94.75 310 LEU A N 1
ATOM 2360 C CA . LEU A 1 310 ? 14.015 -24.971 -26.293 1.00 94.75 310 LEU A CA 1
ATOM 2361 C C . LEU A 1 310 ? 13.462 -26.358 -25.928 1.00 94.75 310 LEU A C 1
ATOM 2363 O O . LEU A 1 310 ? 12.872 -26.530 -24.862 1.00 94.75 310 LEU A O 1
ATOM 2367 N N . ASP A 1 311 ? 13.722 -27.363 -26.764 1.00 93.50 311 ASP A N 1
ATOM 2368 C CA . ASP A 1 311 ? 13.225 -28.723 -26.541 1.00 93.50 311 ASP A CA 1
ATOM 2369 C C . ASP A 1 311 ? 13.875 -29.409 -25.340 1.00 93.50 311 ASP A C 1
ATOM 2371 O O . ASP A 1 311 ? 13.188 -30.075 -24.563 1.00 93.50 311 ASP A O 1
ATOM 2375 N N . GLY A 1 312 ? 15.181 -29.210 -25.131 1.00 93.75 312 GLY A N 1
ATOM 2376 C CA . GLY A 1 312 ? 15.876 -29.740 -23.958 1.00 93.75 312 GLY A CA 1
ATOM 2377 C C . GLY A 1 312 ? 15.331 -29.149 -22.657 1.00 93.75 312 GLY A C 1
ATOM 2378 O O . GLY A 1 312 ? 15.143 -29.865 -21.670 1.00 93.75 312 GLY A O 1
ATOM 2379 N N . TYR A 1 313 ? 15.005 -27.855 -22.656 1.00 93.75 313 TYR A N 1
ATOM 2380 C CA . TYR A 1 313 ? 14.405 -27.212 -21.492 1.00 93.75 313 TYR A CA 1
ATOM 2381 C C . TYR A 1 313 ? 12.959 -27.665 -21.259 1.00 93.75 313 TYR A C 1
ATOM 2383 O O . TYR A 1 313 ? 12.606 -28.000 -20.128 1.00 93.75 313 TYR A O 1
ATOM 2391 N N . ARG A 1 314 ? 12.148 -27.796 -22.318 1.00 92.62 314 ARG A N 1
ATOM 2392 C CA . ARG A 1 314 ? 10.810 -28.413 -22.238 1.00 92.62 314 ARG A CA 1
ATOM 2393 C C . ARG A 1 314 ? 10.867 -29.825 -21.658 1.00 92.62 314 ARG A C 1
ATOM 2395 O O . ARG A 1 314 ? 10.036 -30.175 -20.824 1.00 92.62 314 ARG A O 1
ATOM 2402 N N . GLN A 1 315 ? 11.845 -30.631 -22.067 1.00 90.81 315 GLN A N 1
ATOM 2403 C CA . GLN A 1 315 ? 12.040 -31.976 -21.530 1.00 90.81 315 GLN A CA 1
ATOM 2404 C C . GLN A 1 315 ? 12.417 -31.944 -20.042 1.00 90.81 315 GLN A C 1
ATOM 2406 O O . GLN A 1 315 ? 11.822 -32.666 -19.246 1.00 90.81 315 GLN A O 1
ATOM 2411 N N . THR A 1 316 ? 13.312 -31.035 -19.648 1.00 87.88 316 THR A N 1
ATOM 2412 C CA . THR A 1 316 ? 13.675 -30.821 -18.235 1.00 87.88 316 THR A CA 1
ATOM 2413 C C . THR A 1 316 ? 12.447 -30.456 -17.389 1.00 87.88 316 THR A C 1
ATOM 2415 O O . THR A 1 316 ? 12.271 -30.979 -16.292 1.00 87.88 316 THR A O 1
ATOM 2418 N N . LEU A 1 317 ? 11.551 -29.599 -17.895 1.00 85.88 317 LEU A N 1
ATOM 2419 C CA . LEU A 1 317 ? 10.314 -29.233 -17.191 1.00 85.88 317 LEU A CA 1
ATOM 2420 C C . LEU A 1 317 ? 9.331 -30.406 -17.050 1.00 85.88 317 LEU A C 1
ATOM 2422 O O . LEU A 1 317 ? 8.600 -30.470 -16.063 1.00 85.88 317 LEU A O 1
ATOM 2426 N N . LYS A 1 318 ? 9.325 -31.359 -17.991 1.00 84.31 318 LYS A N 1
ATOM 2427 C CA . LYS A 1 318 ? 8.544 -32.602 -17.852 1.00 84.31 318 LYS A CA 1
ATOM 2428 C C . LYS A 1 318 ? 9.095 -33.505 -16.749 1.00 84.31 318 LYS A C 1
ATOM 2430 O O . LYS A 1 318 ? 8.315 -34.181 -16.085 1.00 84.31 318 LYS A O 1
ATOM 2435 N N . GLU A 1 319 ? 10.413 -33.517 -16.560 1.00 76.94 319 GLU A N 1
ATOM 2436 C CA . GLU A 1 319 ? 11.100 -34.305 -15.525 1.00 76.94 319 GLU A CA 1
ATOM 2437 C C . GLU A 1 319 ? 10.982 -33.670 -14.133 1.00 76.94 319 GLU A C 1
ATOM 2439 O O . GLU A 1 319 ? 10.877 -34.379 -13.132 1.00 76.94 319 GLU A O 1
ATOM 2444 N N . PHE A 1 320 ? 10.896 -32.339 -14.074 1.00 70.75 320 PHE A N 1
ATOM 2445 C CA . PHE A 1 320 ? 10.646 -31.571 -12.856 1.00 70.75 320 PHE A CA 1
ATOM 2446 C C . PHE A 1 320 ? 9.345 -30.767 -12.979 1.00 70.75 320 PHE A C 1
ATOM 2448 O O . PHE A 1 320 ? 9.402 -29.538 -13.084 1.00 70.75 320 PHE A O 1
ATOM 2455 N N . PRO A 1 321 ? 8.163 -31.420 -12.940 1.00 65.62 321 PRO A N 1
ATOM 2456 C CA . PRO A 1 321 ? 6.876 -30.748 -13.077 1.00 65.62 321 PRO A CA 1
ATOM 2457 C C . PRO A 1 321 ? 6.534 -29.985 -11.789 1.00 65.62 321 PRO A C 1
ATOM 2459 O O . PRO A 1 321 ? 5.636 -30.344 -11.020 1.00 65.62 321 PRO A O 1
ATOM 2462 N N . GLY A 1 322 ? 7.273 -28.909 -11.527 1.00 66.94 322 GLY A N 1
ATOM 2463 C CA . GLY A 1 322 ? 6.846 -27.867 -10.617 1.00 66.94 322 GLY A CA 1
ATOM 2464 C C . GLY A 1 322 ? 5.569 -27.258 -11.180 1.00 66.94 322 GLY A C 1
ATOM 2465 O O . GLY A 1 322 ? 5.531 -26.822 -12.324 1.00 66.94 322 GLY A O 1
ATOM 2466 N N . ARG A 1 323 ? 4.494 -27.252 -10.393 1.00 71.81 323 ARG A N 1
ATOM 2467 C CA . ARG A 1 323 ? 3.239 -26.633 -10.834 1.00 71.81 323 ARG A CA 1
ATOM 2468 C C . ARG A 1 323 ? 3.413 -25.124 -10.840 1.00 71.81 323 ARG A C 1
ATOM 2470 O O . ARG A 1 323 ? 3.681 -24.556 -9.770 1.00 71.81 323 ARG A O 1
ATOM 2477 N N . THR A 1 324 ? 3.208 -24.501 -11.997 1.00 73.62 324 THR A N 1
ATOM 2478 C CA . THR A 1 324 ? 3.147 -23.042 -12.101 1.00 73.62 324 THR A CA 1
ATOM 2479 C C . THR A 1 324 ? 1.987 -22.506 -11.260 1.00 73.62 324 THR A C 1
ATOM 2481 O O . THR A 1 324 ? 1.092 -23.248 -10.841 1.00 73.62 324 THR A O 1
ATOM 2484 N N . ILE A 1 325 ? 1.984 -21.201 -10.988 1.00 75.19 325 ILE A N 1
ATOM 2485 C CA . ILE A 1 325 ? 0.836 -20.560 -10.333 1.00 75.19 325 ILE A CA 1
ATOM 2486 C C . ILE A 1 325 ? -0.426 -20.766 -11.184 1.00 75.19 325 ILE A C 1
ATOM 2488 O O . ILE A 1 325 ? -1.465 -21.114 -10.633 1.00 75.19 325 ILE A O 1
ATOM 2492 N N . TYR A 1 326 ? -0.322 -20.666 -12.513 1.00 75.56 326 TYR A N 1
ATOM 2493 C CA . TYR A 1 326 ? -1.441 -20.906 -13.426 1.00 75.56 326 TYR A CA 1
ATOM 2494 C C . TYR A 1 326 ? -1.960 -22.346 -13.360 1.00 75.56 326 TYR A C 1
ATOM 2496 O O . TYR A 1 326 ? -3.165 -22.536 -13.231 1.00 75.56 326 TYR A O 1
ATOM 2504 N N . ASP A 1 327 ? -1.082 -23.356 -13.324 1.00 77.94 327 ASP A N 1
ATOM 2505 C CA . ASP A 1 327 ? -1.495 -24.760 -13.147 1.00 77.94 327 ASP A CA 1
ATOM 2506 C C . ASP A 1 327 ? -2.237 -24.973 -11.830 1.00 77.94 327 ASP A C 1
ATOM 2508 O O . ASP A 1 327 ? -3.189 -25.750 -11.747 1.00 77.94 327 ASP A O 1
ATOM 2512 N N . ARG A 1 328 ? -1.776 -24.303 -10.769 1.00 84.00 328 ARG A N 1
ATOM 2513 C CA . ARG A 1 328 ? -2.407 -24.372 -9.448 1.00 84.00 328 ARG A CA 1
ATOM 2514 C C . ARG A 1 328 ? -3.772 -23.694 -9.457 1.00 84.00 328 ARG A C 1
ATOM 2516 O O . ARG A 1 328 ? -4.685 -24.241 -8.853 1.00 84.00 328 ARG A O 1
ATOM 2523 N N . VAL A 1 329 ? -3.909 -22.560 -10.146 1.00 82.56 329 VAL A N 1
ATOM 2524 C CA . VAL A 1 329 ? -5.175 -21.826 -10.286 1.00 82.56 329 VAL A CA 1
ATOM 2525 C C . VAL A 1 329 ? -6.169 -22.611 -11.141 1.00 82.56 329 VAL A C 1
ATOM 2527 O O . VAL A 1 329 ? -7.281 -22.844 -10.693 1.00 82.56 329 VAL A O 1
ATOM 2530 N N . ALA A 1 330 ? -5.772 -23.094 -12.321 1.00 81.81 330 ALA A N 1
ATOM 2531 C CA . ALA A 1 330 ? -6.658 -23.831 -13.226 1.00 81.81 330 ALA A CA 1
ATOM 2532 C C . ALA A 1 330 ? -7.138 -25.171 -12.644 1.00 81.81 330 ALA A C 1
ATOM 2534 O O . ALA A 1 330 ? -8.233 -25.633 -12.953 1.00 81.81 330 ALA A O 1
ATOM 2535 N N . ARG A 1 331 ? -6.318 -25.814 -11.801 1.00 79.94 331 ARG A N 1
ATOM 2536 C CA . ARG A 1 331 ? -6.684 -27.054 -11.096 1.00 79.94 331 ARG A CA 1
ATOM 2537 C C . ARG A 1 331 ? -7.351 -26.819 -9.752 1.00 79.94 331 ARG A C 1
ATOM 2539 O O . ARG A 1 331 ? -7.850 -27.780 -9.162 1.00 79.94 331 ARG A O 1
ATOM 2546 N N . ALA A 1 332 ? -7.307 -25.600 -9.221 1.00 80.31 332 ALA A N 1
ATOM 2547 C CA . ALA A 1 332 ? -8.099 -25.289 -8.051 1.00 80.31 332 ALA A CA 1
ATOM 2548 C C . ALA A 1 332 ? -9.561 -25.455 -8.465 1.00 80.31 332 ALA A C 1
ATOM 2550 O O . ALA A 1 332 ? -10.021 -24.823 -9.412 1.00 80.31 332 ALA A O 1
ATOM 2551 N N . GLY A 1 333 ? -10.278 -26.356 -7.788 1.00 82.62 333 GLY A N 1
ATOM 2552 C CA . GLY A 1 333 ? -11.728 -26.410 -7.940 1.00 82.62 333 GLY A CA 1
ATOM 2553 C C . GLY A 1 333 ? -12.311 -25.028 -7.652 1.00 82.62 333 GLY A C 1
ATOM 2554 O O . GLY A 1 333 ? -11.712 -24.276 -6.877 1.00 82.62 333 GLY A O 1
ATOM 2555 N N . GLU A 1 334 ? -13.448 -24.712 -8.272 1.00 80.44 334 GLU A N 1
ATOM 2556 C CA . GLU A 1 334 ? -14.164 -23.463 -8.020 1.00 80.44 334 GLU A CA 1
ATOM 2557 C C . GLU A 1 334 ? -14.197 -23.186 -6.513 1.00 80.44 334 GLU A C 1
ATOM 2559 O O . GLU A 1 334 ? -14.565 -24.052 -5.710 1.00 80.44 334 GLU A O 1
ATOM 2564 N N . GLN A 1 335 ? -13.704 -22.011 -6.121 1.00 81.94 335 GLN A N 1
ATOM 2565 C CA . GLN A 1 335 ? -13.702 -21.617 -4.722 1.00 81.94 335 GLN A CA 1
ATOM 2566 C C . GLN A 1 335 ? -15.144 -21.312 -4.325 1.00 81.94 335 GLN A C 1
ATOM 2568 O O . GLN A 1 335 ? -15.661 -20.229 -4.591 1.00 81.94 335 GLN A O 1
ATOM 2573 N N . THR A 1 336 ? -15.804 -22.293 -3.712 1.00 87.44 336 THR A N 1
ATOM 2574 C CA . THR A 1 336 ? -17.089 -22.075 -3.052 1.00 87.44 336 THR A CA 1
ATOM 2575 C C . THR A 1 336 ? -16.889 -21.150 -1.856 1.00 87.44 336 THR A C 1
ATOM 2577 O O . THR A 1 336 ? -15.791 -21.067 -1.299 1.00 87.44 336 THR A O 1
ATOM 2580 N N . LEU A 1 337 ? -17.954 -20.472 -1.424 1.00 84.44 337 LEU A N 1
ATOM 2581 C CA . LEU A 1 337 ? -17.906 -19.641 -0.219 1.00 84.44 337 LEU A CA 1
ATOM 2582 C C . LEU A 1 337 ? -17.380 -20.434 0.989 1.00 84.44 337 LEU A C 1
ATOM 2584 O O . LEU A 1 337 ? -16.499 -19.946 1.689 1.00 84.44 337 LEU A O 1
ATOM 2588 N N . ASP A 1 338 ? -17.855 -21.667 1.182 1.00 84.44 338 ASP A N 1
ATOM 2589 C CA . ASP A 1 338 ? -17.439 -22.530 2.292 1.00 84.44 338 ASP A CA 1
ATOM 2590 C C . ASP A 1 338 ? -15.950 -22.875 2.238 1.00 84.44 338 ASP A C 1
ATOM 2592 O O . ASP A 1 338 ? -15.257 -22.812 3.254 1.00 84.44 338 ASP A O 1
ATOM 2596 N N . ARG A 1 339 ? -15.432 -23.208 1.048 1.00 83.25 339 ARG A N 1
ATOM 2597 C CA . ARG A 1 339 ? -14.015 -23.530 0.868 1.00 83.25 339 ARG A CA 1
ATOM 2598 C C . ARG A 1 339 ? -13.142 -22.300 1.072 1.00 83.25 339 ARG A C 1
ATOM 2600 O O . ARG A 1 339 ? -12.165 -22.379 1.806 1.00 83.25 339 ARG A O 1
ATOM 2607 N N . ALA A 1 340 ? -13.532 -21.158 0.512 1.00 84.94 340 ALA A N 1
ATOM 2608 C CA . ALA A 1 340 ? -12.829 -19.902 0.726 1.00 84.94 340 ALA A CA 1
ATOM 2609 C C . ALA A 1 340 ? -12.829 -19.511 2.212 1.00 84.94 340 ALA A C 1
ATOM 2611 O O . ALA A 1 340 ? -11.818 -19.036 2.724 1.00 84.94 340 ALA A O 1
ATOM 2612 N N . TRP A 1 341 ? -13.938 -19.739 2.921 1.00 81.75 341 TRP A N 1
ATOM 2613 C CA . TRP A 1 341 ? -14.038 -19.470 4.353 1.00 81.75 341 TRP A CA 1
ATOM 2614 C C . TRP A 1 341 ? -13.184 -20.430 5.191 1.00 81.75 341 TRP A C 1
ATOM 2616 O O . TRP A 1 341 ? -12.559 -19.989 6.153 1.00 81.75 341 TRP A O 1
ATOM 2626 N N . GLY A 1 342 ? -13.122 -21.711 4.817 1.00 83.06 342 GLY A N 1
ATOM 2627 C CA . GLY A 1 342 ? -12.290 -22.727 5.471 1.00 83.06 342 GLY A CA 1
ATOM 2628 C C . GLY A 1 342 ? -10.790 -22.596 5.180 1.00 83.06 342 GLY A C 1
ATOM 2629 O O . GLY A 1 342 ? -9.977 -22.881 6.056 1.00 83.06 342 GLY A O 1
ATOM 2630 N N . ASP A 1 343 ? -10.423 -22.118 3.988 1.00 84.38 343 ASP A N 1
ATOM 2631 C CA . ASP A 1 343 ? -9.036 -21.858 3.575 1.00 84.38 343 ASP A CA 1
ATOM 2632 C C . ASP A 1 343 ? -8.482 -20.552 4.184 1.00 84.38 343 ASP A C 1
ATOM 2634 O O . ASP A 1 343 ? -7.284 -20.267 4.079 1.00 84.38 343 ASP A O 1
ATOM 2638 N N . MET A 1 344 ? -9.325 -19.735 4.829 1.00 79.62 344 MET A N 1
ATOM 2639 C CA . MET A 1 344 ? -8.857 -18.535 5.517 1.00 79.62 344 MET A CA 1
ATOM 2640 C C . MET A 1 344 ? -7.978 -18.929 6.711 1.00 79.62 344 MET A C 1
ATOM 2642 O O . MET A 1 344 ? -8.427 -19.706 7.556 1.00 79.62 344 MET A O 1
ATOM 2646 N N . PRO A 1 345 ? -6.751 -18.378 6.850 1.00 78.88 345 PRO A N 1
ATOM 2647 C CA . PRO A 1 345 ? -5.973 -18.535 8.072 1.00 78.88 345 PRO A CA 1
ATOM 2648 C C . PRO A 1 345 ? -6.821 -18.211 9.299 1.00 78.88 345 PRO A C 1
ATOM 2650 O O . PRO A 1 345 ? -7.691 -17.335 9.246 1.00 78.88 345 PRO A O 1
ATOM 2653 N N . ILE A 1 346 ? -6.535 -18.910 10.403 1.00 75.06 346 ILE A N 1
ATOM 2654 C CA . ILE A 1 346 ? -7.214 -18.711 11.685 1.00 75.06 346 ILE A CA 1
ATOM 2655 C C . ILE A 1 346 ? -7.229 -17.213 11.982 1.00 75.06 346 ILE A C 1
ATOM 2657 O O . ILE A 1 346 ? -6.188 -16.587 12.187 1.00 75.06 346 ILE A O 1
ATOM 2661 N N . LYS A 1 347 ? -8.428 -16.627 11.957 1.00 70.50 347 LYS A N 1
ATOM 2662 C CA . LYS A 1 347 ? -8.596 -15.198 12.186 1.00 70.50 347 LYS A CA 1
ATOM 2663 C C . LYS A 1 347 ? -8.340 -14.948 13.662 1.00 70.50 347 LYS A C 1
ATOM 2665 O O . LYS A 1 347 ? -9.116 -15.381 14.515 1.00 70.50 347 LYS A O 1
ATOM 2670 N N . HIS A 1 348 ? -7.261 -14.235 13.967 1.00 73.25 348 HIS A N 1
ATOM 2671 C CA . HIS A 1 348 ? -7.122 -13.652 15.291 1.00 73.25 348 HIS A CA 1
ATOM 2672 C C . HIS A 1 348 ? -8.337 -12.754 15.543 1.00 73.25 348 HIS A C 1
ATOM 2674 O O . HIS A 1 348 ? -8.753 -12.036 14.628 1.00 73.25 348 HIS A O 1
ATOM 2680 N N . PRO A 1 349 ? -8.939 -12.805 16.740 1.00 78.44 349 PRO A N 1
ATOM 2681 C CA . PRO A 1 349 ? -10.118 -12.008 17.025 1.00 78.44 349 PRO A CA 1
ATOM 2682 C C . PRO A 1 349 ? -9.827 -10.531 16.779 1.00 78.44 349 PRO A C 1
ATOM 2684 O O . PRO A 1 349 ? -8.978 -9.932 17.432 1.00 78.44 349 PRO A O 1
ATOM 2687 N N . LEU A 1 350 ? -10.510 -9.967 15.788 1.00 86.88 350 LEU A N 1
ATOM 2688 C CA . LEU A 1 350 ? -10.414 -8.554 15.468 1.00 86.88 350 LEU A CA 1
ATOM 2689 C C . LEU A 1 350 ? -11.272 -7.768 16.462 1.00 86.88 350 LEU A C 1
ATOM 2691 O O . LEU A 1 350 ? -12.210 -8.297 17.069 1.00 86.88 350 LEU A O 1
ATOM 2695 N N . TRP A 1 351 ? -10.966 -6.491 16.642 1.00 91.94 351 TRP A N 1
ATOM 2696 C CA . TRP A 1 351 ? -11.883 -5.595 17.331 1.00 91.94 351 TRP A CA 1
ATOM 2697 C C . TRP A 1 351 ? -13.237 -5.540 16.613 1.00 91.94 351 TRP A C 1
ATOM 2699 O O . TRP A 1 351 ? -13.327 -5.694 15.395 1.00 91.94 351 TRP A O 1
ATOM 2709 N N . PHE A 1 352 ? -14.295 -5.313 17.382 1.00 95.06 352 PHE A N 1
ATOM 2710 C CA . PHE A 1 352 ? -15.638 -5.082 16.863 1.00 95.06 352 PHE A CA 1
ATOM 2711 C C . PHE A 1 352 ? -15.903 -3.580 16.839 1.00 95.06 352 PHE A C 1
ATOM 2713 O O . PHE A 1 352 ? -15.453 -2.869 17.737 1.00 95.06 352 PHE A O 1
ATOM 2720 N N . VAL A 1 353 ? -16.597 -3.089 15.817 1.00 96.31 353 VAL A N 1
ATOM 2721 C CA . VAL A 1 353 ? -16.987 -1.679 15.737 1.00 96.31 353 VAL A CA 1
ATOM 2722 C C . VAL A 1 353 ? -18.480 -1.585 15.991 1.00 96.31 353 VAL A C 1
ATOM 2724 O O . VAL A 1 353 ? -19.287 -2.069 15.206 1.00 96.31 353 VAL A O 1
ATOM 2727 N N . HIS A 1 354 ? -18.817 -0.940 17.095 1.00 97.50 354 HIS A N 1
ATOM 2728 C CA . HIS A 1 354 ? -20.154 -0.489 17.423 1.00 97.50 354 HIS A CA 1
ATOM 2729 C C . HIS A 1 354 ? -20.425 0.811 16.672 1.00 97.50 354 HIS A C 1
ATOM 2731 O O . HIS A 1 354 ? -19.701 1.787 16.862 1.00 97.50 354 HIS A O 1
ATOM 2737 N N . GLY A 1 355 ? -21.449 0.846 15.826 1.00 95.44 355 GLY A N 1
ATOM 2738 C CA . GLY A 1 355 ? -21.813 2.043 15.069 1.00 95.44 355 GLY A CA 1
ATOM 2739 C C . GLY A 1 355 ? -23.283 2.033 14.678 1.00 95.44 355 GLY A C 1
ATOM 2740 O O . GLY A 1 355 ? -23.876 0.967 14.520 1.00 95.44 355 GLY A O 1
ATOM 2741 N N . LEU A 1 356 ? -23.853 3.225 14.516 1.00 95.62 356 LEU A N 1
ATOM 2742 C CA . LEU A 1 356 ? -25.189 3.404 13.961 1.00 95.62 356 LEU A CA 1
ATOM 2743 C C . LEU A 1 356 ? -25.098 3.780 12.472 1.00 95.62 356 LEU A C 1
ATOM 2745 O O . LEU A 1 356 ? -24.112 4.396 12.058 1.00 95.62 356 LEU A O 1
ATOM 2749 N N . PRO A 1 357 ? -26.096 3.427 11.642 1.00 93.25 357 PRO A N 1
ATOM 2750 C CA . PRO A 1 357 ? -26.092 3.774 10.224 1.00 93.25 357 PRO A CA 1
ATOM 2751 C C . PRO A 1 357 ? -25.904 5.280 9.993 1.00 93.25 357 PRO A C 1
ATOM 2753 O O . PRO A 1 357 ? -26.707 6.089 10.440 1.00 93.25 357 PRO A O 1
ATOM 2756 N N . GLY A 1 358 ? -24.839 5.653 9.278 1.00 91.12 358 GLY A N 1
ATOM 2757 C CA . GLY A 1 358 ? -24.556 7.044 8.909 1.00 91.12 358 GLY A CA 1
ATOM 2758 C C . GLY A 1 358 ? -23.982 7.930 10.022 1.00 91.12 358 GLY A C 1
ATOM 2759 O O . GLY A 1 358 ? -23.542 9.035 9.709 1.00 91.12 358 GLY A O 1
ATOM 2760 N N . ASP A 1 359 ? -23.926 7.463 11.271 1.00 95.19 359 ASP A N 1
ATOM 2761 C CA . ASP A 1 359 ? -23.296 8.172 12.388 1.00 95.19 359 ASP A CA 1
ATOM 2762 C C . ASP A 1 359 ? -21.772 7.957 12.404 1.00 95.19 359 ASP A C 1
ATOM 2764 O O . ASP A 1 359 ? -21.266 6.868 12.112 1.00 95.19 359 ASP A O 1
ATOM 2768 N N . ARG A 1 360 ? -21.018 9.002 12.763 1.00 95.25 360 ARG A N 1
ATOM 2769 C CA . ARG A 1 360 ? -19.554 8.919 12.902 1.00 95.25 360 ARG A CA 1
ATOM 2770 C C . ARG A 1 360 ? -19.090 8.629 14.327 1.00 95.25 360 ARG A C 1
ATOM 2772 O O . ARG A 1 360 ? -17.903 8.361 14.523 1.00 95.25 360 ARG A O 1
ATOM 2779 N N . ASN A 1 361 ? -19.970 8.701 15.324 1.00 96.94 361 ASN A N 1
ATOM 2780 C CA . ASN A 1 361 ? -19.658 8.469 16.733 1.00 96.94 361 ASN A CA 1
ATOM 2781 C C . ASN A 1 361 ? -19.621 6.971 17.085 1.00 96.94 361 ASN A C 1
ATOM 2783 O O . ASN A 1 361 ? -20.185 6.518 18.080 1.00 96.94 361 ASN A O 1
ATOM 2787 N N . ALA A 1 362 ? -18.874 6.204 16.291 1.00 96.19 362 ALA A N 1
ATOM 2788 C CA . ALA A 1 362 ? -18.644 4.785 16.510 1.00 96.19 362 ALA A CA 1
ATOM 2789 C C . ALA A 1 362 ? -17.688 4.514 17.690 1.00 96.19 362 ALA A C 1
ATOM 2791 O O . ALA A 1 362 ? -16.815 5.321 18.028 1.00 96.19 362 ALA A O 1
ATOM 2792 N N . MET A 1 363 ? -17.803 3.328 18.282 1.00 97.94 363 MET A N 1
ATOM 2793 C CA . MET A 1 363 ? -16.894 2.832 19.315 1.00 97.94 363 MET A CA 1
ATOM 2794 C C . MET A 1 363 ? -16.271 1.509 18.902 1.00 97.94 363 MET A C 1
ATOM 2796 O O . MET A 1 363 ? -16.897 0.663 18.273 1.00 97.94 363 MET A O 1
ATOM 2800 N N . ARG A 1 364 ? -15.016 1.312 19.274 1.00 96.88 364 ARG A N 1
ATOM 2801 C CA . ARG A 1 364 ? -14.275 0.076 19.045 1.00 96.88 364 ARG A CA 1
ATOM 2802 C C . ARG A 1 364 ? -14.278 -0.753 20.323 1.00 96.88 364 ARG A C 1
ATOM 2804 O O . ARG A 1 364 ? -13.980 -0.212 21.374 1.00 96.88 364 ARG A O 1
ATOM 2811 N N . GLN A 1 365 ? -14.539 -2.051 20.233 1.00 97.25 365 GLN A N 1
ATOM 2812 C CA . GLN A 1 365 ? -14.346 -2.998 21.329 1.00 97.25 365 GLN A CA 1
ATOM 2813 C C . GLN A 1 365 ? -13.277 -4.021 20.969 1.00 97.25 365 GLN A C 1
ATOM 2815 O O . GLN A 1 365 ? -13.466 -4.845 20.062 1.00 97.25 365 GLN A O 1
ATOM 2820 N N . ASP A 1 366 ? -12.168 -3.980 21.699 1.00 94.81 366 ASP A N 1
ATOM 2821 C CA . ASP A 1 366 ? -11.084 -4.942 21.547 1.00 94.81 366 ASP A CA 1
ATOM 2822 C C . ASP A 1 366 ? -11.477 -6.323 22.100 1.00 94.81 366 ASP A C 1
ATOM 2824 O O . ASP A 1 366 ? -12.407 -6.442 22.902 1.00 94.81 366 ASP A O 1
ATOM 2828 N N . PRO A 1 367 ? -10.799 -7.405 21.671 1.00 91.94 367 PRO A N 1
ATOM 2829 C CA . PRO A 1 367 ? -11.098 -8.754 22.152 1.00 91.94 367 PRO A CA 1
ATOM 2830 C C . PRO A 1 367 ? -10.988 -8.927 23.672 1.00 91.94 367 PRO A C 1
ATOM 2832 O O . PRO A 1 367 ? -11.674 -9.780 24.224 1.00 91.94 367 PRO A O 1
ATOM 2835 N N . ASN A 1 368 ? -10.176 -8.104 24.340 1.00 92.38 368 ASN A N 1
ATOM 2836 C CA . ASN A 1 368 ? -10.034 -8.066 25.798 1.00 92.38 368 ASN A CA 1
ATOM 2837 C C . ASN A 1 368 ? -11.167 -7.294 26.512 1.00 92.38 368 ASN A C 1
ATOM 2839 O O . ASN A 1 368 ? -11.142 -7.171 27.733 1.00 92.38 368 ASN A O 1
ATOM 2843 N N . GLY A 1 369 ? -12.152 -6.782 25.768 1.00 94.94 369 GLY A N 1
ATOM 2844 C CA . GLY A 1 369 ? -13.306 -6.056 26.295 1.00 94.94 369 GLY A CA 1
ATOM 2845 C C . GLY A 1 369 ? -13.100 -4.551 26.485 1.00 94.94 369 GLY A C 1
ATOM 2846 O O . GLY A 1 369 ? -14.044 -3.868 26.890 1.00 94.94 369 GLY A O 1
ATOM 2847 N N . ASP A 1 370 ? -11.912 -4.022 26.176 1.00 96.19 370 ASP A N 1
ATOM 2848 C CA . ASP A 1 370 ? -11.629 -2.586 26.238 1.00 96.19 370 ASP A CA 1
ATOM 2849 C C . ASP A 1 370 ? -12.420 -1.823 25.171 1.00 96.19 370 ASP A C 1
ATOM 2851 O O . ASP A 1 370 ? -12.550 -2.273 24.029 1.00 96.19 370 ASP A O 1
ATOM 2855 N N . ILE A 1 371 ? -12.911 -0.639 25.536 1.00 98.38 371 ILE A N 1
ATOM 2856 C CA . ILE A 1 371 ? -13.736 0.208 24.672 1.00 98.38 371 ILE A CA 1
ATOM 2857 C C . ILE A 1 371 ? -12.953 1.450 24.268 1.00 98.38 371 ILE A C 1
ATOM 2859 O O . ILE A 1 371 ? -12.549 2.237 25.114 1.00 98.38 371 ILE A O 1
ATOM 2863 N N . GLY A 1 372 ? -12.752 1.643 22.971 1.00 98.06 372 GLY A N 1
ATOM 2864 C CA . GLY A 1 372 ? -12.133 2.819 22.380 1.00 98.06 372 GLY A CA 1
ATOM 2865 C C . GLY A 1 372 ? -13.173 3.749 21.753 1.00 98.06 372 GLY A C 1
ATOM 2866 O O . GLY A 1 372 ? -13.876 3.373 20.816 1.00 98.06 372 GLY A O 1
ATOM 2867 N N . ILE A 1 373 ? -13.224 4.991 22.219 1.00 98.12 373 ILE A N 1
ATOM 2868 C CA . ILE A 1 373 ? -14.119 6.048 21.747 1.00 98.12 373 ILE A CA 1
ATOM 2869 C C . ILE A 1 373 ? -13.388 6.885 20.695 1.00 98.12 373 ILE A C 1
ATOM 2871 O O . ILE A 1 373 ? -12.321 7.438 20.964 1.00 98.12 373 ILE A O 1
ATOM 2875 N N . THR A 1 374 ? -13.954 6.995 19.492 1.00 95.38 374 THR A N 1
ATOM 2876 C CA . THR A 1 374 ? -13.262 7.623 18.358 1.00 95.38 374 THR A CA 1
ATOM 2877 C C . THR A 1 374 ? -13.190 9.155 18.433 1.00 95.38 374 THR A C 1
ATOM 2879 O O . THR A 1 374 ? -14.157 9.834 18.794 1.00 95.38 374 THR A O 1
ATOM 2882 N N . ASN A 1 375 ? -12.035 9.689 18.031 1.00 94.88 375 ASN A N 1
ATOM 2883 C CA . ASN A 1 375 ? -11.743 11.091 17.712 1.00 94.88 375 ASN A CA 1
ATOM 2884 C C . ASN A 1 375 ? -10.761 11.174 16.520 1.00 94.88 375 ASN A C 1
ATOM 2886 O O . ASN A 1 375 ? -9.804 11.952 16.485 1.00 94.88 375 ASN A O 1
ATOM 2890 N N . VAL A 1 376 ? -10.945 10.302 15.524 1.00 92.25 376 VAL A N 1
ATOM 2891 C CA . VAL A 1 376 ? -10.071 10.249 14.344 1.00 92.25 376 VAL A CA 1
ATOM 2892 C C . VAL A 1 376 ? -10.128 11.582 13.589 1.00 92.25 376 VAL A C 1
ATOM 2894 O O . VAL A 1 376 ? -11.182 12.016 13.123 1.00 92.25 376 VAL A O 1
ATOM 2897 N N . ARG A 1 377 ? -8.965 12.223 13.408 1.00 87.19 377 ARG A N 1
ATOM 2898 C CA . ARG A 1 377 ? -8.844 13.588 12.853 1.00 87.19 377 ARG A CA 1
ATOM 2899 C C . ARG A 1 377 ? -9.573 13.785 11.522 1.00 87.19 377 ARG A C 1
ATOM 2901 O O . ARG A 1 377 ? -10.125 14.856 11.283 1.00 87.19 377 ARG A O 1
ATOM 2908 N N . HIS A 1 378 ? -9.596 12.761 10.669 1.00 86.62 378 HIS A N 1
ATOM 2909 C CA . HIS A 1 378 ? -10.308 12.802 9.390 1.00 86.62 378 HIS A CA 1
ATOM 2910 C C . HIS A 1 378 ? -11.806 13.114 9.553 1.00 86.62 378 HIS A C 1
ATOM 2912 O O . HIS A 1 378 ? -12.361 13.828 8.720 1.00 86.62 378 HIS A O 1
ATOM 2918 N N . TRP A 1 379 ? -12.437 12.613 10.619 1.00 88.94 379 TRP A N 1
ATOM 2919 C CA . TRP A 1 379 ? -13.880 12.707 10.851 1.00 88.94 379 TRP A CA 1
ATOM 2920 C C . TRP A 1 379 ? -14.280 13.875 11.757 1.00 88.94 379 TRP A C 1
ATOM 2922 O O . TRP A 1 379 ? -15.362 14.421 11.562 1.00 88.94 379 TRP A O 1
ATOM 2932 N N . PHE A 1 380 ? -13.413 14.297 12.687 1.00 93.56 380 PHE A N 1
ATOM 2933 C CA . PHE A 1 380 ? -13.758 15.294 13.721 1.00 93.56 380 PHE A CA 1
ATOM 2934 C C . PHE A 1 380 ? -12.981 16.624 13.634 1.00 93.56 380 PHE A C 1
ATOM 2936 O O . PHE A 1 380 ? -13.421 17.634 14.184 1.00 93.56 380 PHE A O 1
ATOM 2943 N N . ALA A 1 381 ? -11.834 16.677 12.939 1.00 88.88 381 ALA A N 1
ATOM 2944 C CA . ALA A 1 381 ? -10.979 17.878 12.905 1.00 88.88 381 ALA A CA 1
ATOM 2945 C C . ALA A 1 381 ? -11.138 18.736 11.636 1.00 88.88 381 ALA A C 1
ATOM 2947 O O . ALA A 1 381 ? -10.590 19.837 11.546 1.00 88.88 381 ALA A O 1
ATOM 2948 N N . ARG A 1 382 ? -11.874 18.254 10.631 1.00 87.81 382 ARG A N 1
ATOM 2949 C CA . ARG A 1 382 ? -12.109 18.990 9.384 1.00 87.81 382 ARG A CA 1
ATOM 2950 C C . ARG A 1 382 ? -13.145 20.098 9.593 1.00 87.81 382 ARG A C 1
ATOM 2952 O O . ARG A 1 382 ? -14.254 19.841 10.051 1.00 87.81 382 ARG A O 1
ATOM 2959 N N . LYS A 1 383 ? -12.799 21.329 9.197 1.00 87.06 383 LYS A N 1
ATOM 2960 C CA . LYS A 1 383 ? -13.630 22.531 9.415 1.00 87.06 383 LYS A CA 1
ATOM 2961 C C . LYS A 1 383 ? -15.064 22.405 8.888 1.00 87.06 383 LYS A C 1
ATOM 2963 O O . LYS A 1 383 ? -15.972 22.931 9.507 1.00 87.06 383 LYS A O 1
ATOM 2968 N N . ASN A 1 384 ? -15.261 21.718 7.764 1.00 87.25 384 ASN A N 1
ATOM 2969 C CA . ASN A 1 384 ? -16.557 21.582 7.096 1.00 87.25 384 ASN A CA 1
ATOM 2970 C C . ASN A 1 384 ? -17.473 20.494 7.685 1.00 87.25 384 ASN A C 1
ATOM 2972 O O . ASN A 1 384 ? -18.609 20.381 7.244 1.00 87.25 384 ASN A O 1
ATOM 2976 N N . VAL A 1 385 ? -16.990 19.683 8.629 1.00 87.19 385 VAL A N 1
ATOM 2977 C CA . VAL A 1 385 ? -17.784 18.614 9.268 1.00 87.19 385 VAL A CA 1
ATOM 2978 C C . VAL A 1 385 ? -17.797 18.716 10.793 1.00 87.19 385 VAL A C 1
ATOM 2980 O O . VAL A 1 385 ? -18.506 17.958 11.448 1.00 87.19 385 VAL A O 1
ATOM 2983 N N . ARG A 1 386 ? -17.006 19.613 11.388 1.00 93.38 386 ARG A N 1
ATOM 2984 C CA . ARG A 1 386 ? -16.969 19.822 12.839 1.00 93.38 386 ARG A CA 1
ATOM 2985 C C . ARG A 1 386 ? -18.349 20.261 13.346 1.00 93.38 386 ARG A C 1
ATOM 2987 O O . ARG A 1 386 ? -18.990 21.092 12.710 1.00 93.38 386 ARG A O 1
ATOM 2994 N N . SER A 1 387 ? -18.790 19.714 14.477 1.00 95.12 387 SER A N 1
ATOM 2995 C CA . SER A 1 387 ? -20.082 20.046 15.091 1.00 95.12 387 SER A CA 1
ATOM 2996 C C . SER A 1 387 ? -19.954 20.292 16.594 1.00 95.12 387 SER A C 1
ATOM 2998 O O . SER A 1 387 ? -19.212 19.593 17.288 1.00 95.12 387 SER A O 1
ATOM 3000 N N . ALA A 1 388 ? -20.735 21.256 17.089 1.00 95.75 388 ALA A N 1
ATOM 3001 C CA . ALA A 1 388 ? -20.881 21.540 18.514 1.00 95.75 388 ALA A CA 1
ATOM 3002 C C . ALA A 1 388 ? -21.589 20.407 19.274 1.00 95.75 388 ALA A C 1
ATOM 3004 O O . ALA A 1 388 ? -21.452 20.303 20.491 1.00 95.75 388 ALA A O 1
ATOM 3005 N N . LYS A 1 389 ? -22.334 19.541 18.569 1.00 94.88 389 LYS A N 1
ATOM 3006 C CA . LYS A 1 389 ? -23.008 18.398 19.192 1.00 94.88 389 LYS A CA 1
ATOM 3007 C C . LYS A 1 389 ? -22.052 17.288 19.600 1.00 94.88 389 LYS A C 1
ATOM 3009 O O . LYS A 1 389 ? -22.352 16.606 20.575 1.00 94.88 389 LYS A O 1
ATOM 3014 N N . ASP A 1 390 ? -20.938 17.110 18.881 1.00 95.75 390 ASP A N 1
ATOM 3015 C CA . ASP A 1 390 ? -20.000 16.007 19.113 1.00 95.75 390 ASP A CA 1
ATOM 3016 C C . ASP A 1 390 ? -18.518 16.416 19.134 1.00 95.75 390 ASP A C 1
ATOM 3018 O O . ASP A 1 390 ? -17.830 16.205 20.126 1.00 95.75 390 ASP A O 1
ATOM 3022 N N . SER A 1 391 ? -18.010 17.029 18.069 1.00 95.38 391 SER A N 1
ATOM 3023 C CA . SER A 1 391 ? -16.588 17.251 17.802 1.00 95.38 391 SER A CA 1
ATOM 3024 C C . SER A 1 391 ? -15.969 18.216 18.804 1.00 95.38 391 SER A C 1
ATOM 3026 O O . SER A 1 391 ? -14.819 18.045 19.202 1.00 95.38 391 SER A O 1
ATOM 3028 N N . ASP A 1 392 ? -16.736 19.226 19.220 1.00 95.12 392 ASP A N 1
ATOM 3029 C CA . ASP A 1 392 ? -16.330 20.179 20.258 1.00 95.12 392 ASP A CA 1
ATOM 3030 C C . ASP A 1 392 ? -16.323 19.556 21.662 1.00 95.12 392 ASP A C 1
ATOM 3032 O O . ASP A 1 392 ? -15.670 20.081 22.556 1.00 95.12 392 ASP A O 1
ATOM 3036 N N . ARG A 1 393 ? -16.981 18.404 21.835 1.00 96.38 393 ARG A N 1
ATOM 3037 C CA . ARG A 1 393 ? -17.125 17.682 23.108 1.00 96.38 393 ARG A CA 1
ATOM 3038 C C . ARG A 1 393 ? -16.187 16.472 23.222 1.00 96.38 393 ARG A C 1
ATOM 3040 O O . ARG A 1 393 ? -16.254 15.721 24.195 1.00 96.38 393 ARG A O 1
ATOM 3047 N N . LYS A 1 394 ? -15.309 16.250 22.234 1.00 95.19 394 LYS A N 1
ATOM 3048 C CA . LYS A 1 394 ? -14.240 15.235 22.272 1.00 95.19 394 LYS A CA 1
ATOM 3049 C C . LYS A 1 394 ? -13.069 15.756 23.104 1.00 95.19 394 LYS A C 1
ATOM 3051 O O . LYS A 1 394 ? -12.049 16.189 22.572 1.00 95.19 394 LYS A O 1
ATOM 3056 N N . GLU A 1 395 ? -13.214 15.754 24.425 1.00 94.06 395 GLU A N 1
ATOM 3057 C CA . GLU A 1 395 ? -12.197 16.295 25.332 1.00 94.06 395 GLU A CA 1
ATOM 3058 C C . GLU A 1 395 ? -11.056 15.297 25.622 1.00 94.06 395 GLU A C 1
ATOM 3060 O O . GLU A 1 395 ? -10.813 14.888 26.766 1.00 94.06 395 GLU A O 1
ATOM 3065 N N . TRP A 1 396 ? -10.366 14.879 24.565 1.00 93.06 396 TRP A N 1
ATOM 3066 C CA . TRP A 1 396 ? -9.129 14.091 24.567 1.00 93.06 396 TRP A CA 1
ATOM 3067 C C . TRP A 1 396 ? -8.361 14.359 23.265 1.00 93.06 396 TRP A C 1
ATOM 3069 O O . TRP A 1 396 ? -8.945 14.811 22.277 1.00 93.06 396 TRP A O 1
ATOM 3079 N N . THR A 1 397 ? -7.043 14.156 23.261 1.00 87.19 397 THR A N 1
ATOM 3080 C CA . THR A 1 397 ? -6.183 14.655 22.165 1.00 87.19 397 THR A CA 1
ATOM 3081 C C . THR A 1 397 ? -5.819 13.592 21.140 1.00 87.19 397 THR A C 1
ATOM 3083 O O . THR A 1 397 ? -5.623 13.913 19.961 1.00 87.19 397 THR A O 1
ATOM 3086 N N . GLU A 1 398 ? -5.750 12.332 21.564 1.00 94.06 398 GLU A N 1
ATOM 3087 C CA . GLU A 1 398 ? -5.464 11.222 20.662 1.00 94.06 398 GLU A CA 1
ATOM 3088 C C . GLU A 1 398 ? -6.689 10.815 19.844 1.00 94.06 398 GLU A C 1
ATOM 3090 O O . GLU A 1 398 ? -7.824 11.224 20.093 1.00 94.06 398 GLU A O 1
ATOM 3095 N N . GLN A 1 399 ? -6.456 9.978 18.833 1.00 94.12 399 GLN A N 1
ATOM 3096 C CA . GLN A 1 399 ? -7.524 9.507 17.949 1.00 94.12 399 GLN A CA 1
ATOM 3097 C C . GLN A 1 399 ? -8.532 8.586 18.645 1.00 94.12 399 GLN A C 1
ATOM 3099 O O . GLN A 1 399 ? -9.602 8.353 18.087 1.00 94.12 399 GLN A O 1
ATOM 3104 N N . MET A 1 400 ? -8.196 8.060 19.826 1.00 95.75 400 MET A N 1
ATOM 3105 C CA . MET A 1 400 ? -9.050 7.197 20.635 1.00 95.75 400 MET A CA 1
ATOM 3106 C C . MET A 1 400 ? -8.907 7.572 22.113 1.00 95.75 400 MET A C 1
ATOM 3108 O O . MET A 1 400 ? -7.793 7.806 22.577 1.00 95.75 400 MET A O 1
ATOM 3112 N N . LEU A 1 401 ? -10.020 7.575 22.844 1.00 97.62 401 LEU A N 1
ATOM 3113 C CA . LEU A 1 401 ? -10.037 7.510 24.305 1.00 97.62 401 LEU A CA 1
ATOM 3114 C C . LEU A 1 401 ? -10.468 6.105 24.706 1.00 97.62 401 LEU A C 1
ATOM 3116 O O . LEU A 1 401 ? -11.527 5.643 24.295 1.00 97.62 401 LEU A O 1
ATOM 3120 N N . TRP A 1 402 ? -9.662 5.428 25.502 1.00 97.94 402 TRP A N 1
ATOM 3121 C CA . TRP A 1 402 ? -9.923 4.062 25.921 1.00 97.94 402 TRP A CA 1
ATOM 3122 C C . TRP A 1 402 ? -10.514 4.018 27.319 1.00 97.94 402 TRP A C 1
ATOM 3124 O O . TRP A 1 402 ? -9.984 4.657 28.222 1.00 97.94 402 TRP A O 1
ATOM 3134 N N . VAL A 1 403 ? -11.548 3.203 27.502 1.00 98.19 403 VAL A N 1
ATOM 3135 C CA . VAL A 1 403 ? -12.106 2.775 28.785 1.00 98.19 403 VAL A CA 1
ATOM 3136 C C . VAL A 1 403 ? -11.795 1.290 28.937 1.00 98.19 403 VAL A C 1
ATOM 3138 O O . VAL A 1 403 ? -12.287 0.462 28.168 1.00 98.19 403 VAL A O 1
ATOM 3141 N N . ARG A 1 404 ? -10.953 0.951 29.912 1.00 97.62 404 ARG A N 1
ATOM 3142 C CA . ARG A 1 404 ? -10.585 -0.437 30.217 1.00 97.62 404 ARG A CA 1
ATOM 3143 C C . ARG A 1 404 ? -11.303 -0.897 31.464 1.00 97.62 404 ARG A C 1
ATOM 3145 O O . ARG A 1 404 ? -11.364 -0.128 32.414 1.00 97.62 404 ARG A O 1
ATOM 3152 N N . PHE A 1 405 ? -11.772 -2.140 31.484 1.00 95.94 405 PHE A N 1
ATOM 3153 C CA . PHE A 1 405 ? -12.510 -2.714 32.621 1.00 95.94 405 PHE A CA 1
ATOM 3154 C C . PHE A 1 405 ? -11.671 -3.668 33.481 1.00 95.94 405 PHE A C 1
ATOM 3156 O O . PHE A 1 405 ? -12.097 -4.054 34.570 1.00 95.94 405 PHE A O 1
ATOM 3163 N N . GLY A 1 406 ? -10.476 -4.040 33.010 1.00 94.38 406 GLY A N 1
ATOM 3164 C CA . GLY A 1 406 ? -9.597 -4.969 33.719 1.00 94.38 406 GLY A CA 1
ATOM 3165 C C . GLY A 1 406 ? -10.125 -6.404 33.729 1.00 94.38 406 GLY A C 1
ATOM 3166 O O . GLY A 1 406 ? -9.961 -7.096 34.730 1.00 94.38 406 GLY A O 1
ATOM 3167 N N . PHE A 1 407 ? -10.778 -6.834 32.642 1.00 96.81 407 PHE A N 1
ATOM 3168 C CA . PHE A 1 407 ? -11.145 -8.237 32.443 1.00 96.81 407 PHE A CA 1
ATOM 3169 C C . PHE A 1 407 ? -9.904 -9.148 32.432 1.00 96.81 407 PHE A C 1
ATOM 3171 O O . PHE A 1 407 ? -8.784 -8.661 32.234 1.00 96.81 407 PHE A O 1
ATOM 3178 N N . PRO A 1 408 ? -10.085 -10.467 32.630 1.00 95.19 408 PRO A N 1
ATOM 3179 C CA . PRO A 1 408 ? -8.989 -11.423 32.547 1.00 95.19 408 PRO A CA 1
ATOM 3180 C C . PRO A 1 408 ? -8.209 -11.342 31.225 1.00 95.19 408 PRO A C 1
ATOM 3182 O O . PRO A 1 408 ? -8.720 -10.914 30.190 1.00 95.19 408 PRO A O 1
ATOM 3185 N N . GLU A 1 409 ? -6.956 -11.793 31.270 1.00 91.12 409 GLU A N 1
ATOM 3186 C CA . GLU A 1 409 ? -6.060 -11.858 30.111 1.00 91.12 409 GLU A CA 1
ATOM 3187 C C . GLU A 1 409 ? -6.667 -12.627 28.921 1.00 91.12 409 GLU A C 1
ATOM 3189 O O . GLU A 1 409 ? -7.472 -13.543 29.094 1.00 91.12 409 GLU A O 1
ATOM 3194 N N . ASP A 1 410 ? -6.260 -12.281 27.694 1.00 85.50 410 ASP A N 1
ATOM 3195 C CA . ASP A 1 410 ? -6.856 -12.838 26.466 1.00 85.50 410 ASP A CA 1
ATOM 3196 C C . ASP A 1 410 ? -6.711 -14.368 26.361 1.00 85.50 410 ASP A C 1
ATOM 3198 O O . ASP A 1 410 ? -7.578 -15.030 25.797 1.00 85.50 410 ASP A O 1
ATOM 3202 N N . SER A 1 411 ? -5.677 -14.953 26.980 1.00 87.81 411 SER A N 1
ATOM 3203 C CA . SER A 1 411 ? -5.492 -16.411 27.083 1.00 87.81 411 SER A CA 1
ATOM 3204 C C . SER A 1 411 ? -6.609 -17.121 27.860 1.00 87.81 411 SER A C 1
ATOM 3206 O O . SER A 1 411 ? -6.789 -18.327 27.703 1.00 87.81 411 SER A O 1
ATOM 3208 N N . ARG A 1 412 ? -7.366 -16.385 28.684 1.00 90.00 412 ARG A N 1
ATOM 3209 C CA . ARG A 1 412 ? -8.516 -16.866 29.468 1.00 90.00 412 ARG A CA 1
ATOM 3210 C C . ARG A 1 412 ? -9.859 -16.558 28.809 1.00 90.00 412 ARG A C 1
ATOM 3212 O O . ARG A 1 412 ? -10.908 -16.864 29.382 1.00 90.00 412 ARG A O 1
ATOM 3219 N N . ARG A 1 413 ? -9.864 -15.935 27.627 1.00 91.25 413 ARG A N 1
ATOM 3220 C CA . ARG A 1 413 ? -11.096 -15.633 26.897 1.00 91.25 413 ARG A CA 1
ATOM 3221 C C . ARG A 1 413 ? -11.706 -16.918 26.350 1.00 91.25 413 ARG A C 1
ATOM 3223 O O . ARG A 1 413 ? -11.064 -17.660 25.614 1.00 91.25 413 ARG A O 1
ATOM 3230 N N . GLY A 1 414 ? -12.972 -17.149 26.681 1.00 87.38 414 GLY A N 1
ATOM 3231 C CA . GLY A 1 414 ? -13.720 -18.302 26.190 1.00 87.38 414 GLY A CA 1
ATOM 3232 C C . GLY A 1 414 ? -14.312 -18.085 24.796 1.00 87.38 414 GLY A C 1
ATOM 3233 O O . GLY A 1 414 ? -14.473 -19.046 24.051 1.00 87.38 414 GLY A O 1
ATOM 3234 N N . GLY A 1 415 ? -14.614 -16.838 24.417 1.00 91.25 415 GLY A N 1
ATOM 3235 C CA . GLY A 1 415 ? -15.135 -16.541 23.084 1.00 91.25 415 GLY A CA 1
ATOM 3236 C C . GLY A 1 415 ? -15.783 -15.168 22.945 1.00 91.25 415 GLY A C 1
ATOM 3237 O O . GLY A 1 415 ? -15.756 -14.345 23.865 1.00 91.25 415 GLY A O 1
ATOM 3238 N N . ARG A 1 416 ? -16.310 -14.922 21.739 1.00 92.81 416 ARG A N 1
ATOM 3239 C CA . ARG A 1 416 ? -17.089 -13.739 21.353 1.00 92.81 416 ARG A CA 1
ATOM 3240 C C . ARG A 1 416 ? -18.172 -14.138 20.364 1.00 92.81 416 ARG A C 1
ATOM 3242 O O . ARG A 1 416 ? -17.876 -14.874 19.427 1.00 92.81 416 ARG A O 1
ATOM 3249 N N . GLU A 1 417 ? -19.378 -13.614 20.535 1.00 94.12 417 GLU A N 1
ATOM 3250 C CA . GLU A 1 417 ? -20.495 -13.873 19.624 1.00 94.12 417 GLU A CA 1
ATOM 3251 C C . GLU A 1 417 ? -21.456 -12.684 19.547 1.00 94.12 417 GLU A C 1
ATOM 3253 O O . GLU A 1 417 ? -21.587 -11.909 20.495 1.00 94.12 417 GLU A O 1
ATOM 3258 N N . LEU A 1 418 ? -22.125 -12.550 18.405 1.00 95.38 418 LEU A N 1
ATOM 3259 C CA . LEU A 1 418 ? -23.266 -11.655 18.231 1.00 95.38 418 LEU A CA 1
ATOM 3260 C C . LEU A 1 418 ? -24.552 -12.407 18.578 1.00 95.38 418 LEU A C 1
ATOM 3262 O O . LEU A 1 418 ? -24.652 -13.604 18.298 1.00 95.38 418 LEU A O 1
ATOM 3266 N N . LYS A 1 419 ? -25.552 -11.716 19.133 1.00 94.44 419 LYS A N 1
ATOM 3267 C CA . LYS A 1 419 ? -26.896 -12.292 19.316 1.00 94.44 419 LYS A CA 1
ATOM 3268 C C . LYS A 1 419 ? -27.433 -12.756 17.955 1.00 94.44 419 LYS A C 1
ATOM 3270 O O . LYS A 1 419 ? -27.336 -12.039 16.961 1.00 94.44 419 LYS A O 1
ATOM 3275 N N . ASP A 1 420 ? -27.902 -13.999 17.899 1.00 94.69 420 ASP A N 1
ATOM 3276 C CA . ASP A 1 420 ? -28.342 -14.700 16.680 1.00 94.69 420 ASP A CA 1
ATOM 3277 C C . ASP A 1 420 ? -27.293 -14.769 15.547 1.00 94.69 420 ASP A C 1
ATOM 3279 O O . ASP A 1 420 ? -27.607 -15.106 14.409 1.00 94.69 420 ASP A O 1
ATOM 3283 N N . GLY A 1 421 ? -26.024 -14.463 15.839 1.00 92.25 421 GLY A N 1
ATOM 3284 C CA . GLY A 1 421 ? -24.933 -14.417 14.864 1.00 92.25 421 GLY A CA 1
ATOM 3285 C C . GLY A 1 421 ? -24.860 -13.137 14.021 1.00 92.25 421 GLY A C 1
ATOM 3286 O O . GLY A 1 421 ? -23.892 -12.979 13.279 1.00 92.25 421 GLY A O 1
ATOM 3287 N N . TYR A 1 422 ? -25.822 -12.212 14.139 1.00 91.00 422 TYR A N 1
ATOM 3288 C CA . TYR A 1 422 ? -25.868 -10.991 13.316 1.00 91.00 422 TYR A CA 1
ATOM 3289 C C . TYR A 1 422 ? -26.423 -9.738 14.010 1.00 91.00 422 TYR A C 1
ATOM 3291 O O . TYR A 1 422 ? -26.188 -8.635 13.516 1.00 91.00 422 TYR A O 1
ATOM 3299 N N . LEU A 1 423 ? -27.147 -9.855 15.128 1.00 93.19 423 LEU A N 1
ATOM 3300 C CA . LEU A 1 423 ? -27.633 -8.680 15.855 1.00 93.19 423 LEU A CA 1
ATOM 3301 C C . LEU A 1 423 ? -26.465 -8.017 16.604 1.00 93.19 423 LEU A C 1
ATOM 3303 O O . LEU A 1 423 ? -25.678 -8.724 17.238 1.00 93.19 423 LEU A O 1
ATOM 3307 N N . PRO A 1 424 ? -26.350 -6.674 16.601 1.00 91.94 424 PRO A N 1
ATOM 3308 C CA . PRO A 1 424 ? -25.194 -5.937 17.129 1.00 91.94 424 PRO A CA 1
ATOM 3309 C C . PRO A 1 424 ? -25.112 -5.911 18.670 1.00 91.94 424 PRO A C 1
ATOM 3311 O O . PRO A 1 424 ? -24.507 -5.015 19.251 1.00 91.94 424 PRO A O 1
ATOM 3314 N N . LEU A 1 425 ? -25.689 -6.913 19.337 1.00 95.81 425 LEU A N 1
ATOM 3315 C CA . LEU A 1 425 ? -25.461 -7.215 20.741 1.00 95.81 425 LEU A CA 1
ATOM 3316 C C . LEU A 1 425 ? -24.278 -8.179 20.838 1.00 95.81 425 LEU A C 1
ATOM 3318 O O . LEU A 1 425 ? -24.426 -9.394 20.683 1.00 95.81 425 LEU A O 1
ATOM 3322 N N . LEU A 1 426 ? -23.096 -7.627 21.089 1.00 96.94 426 LEU A N 1
ATOM 3323 C CA . LEU A 1 426 ? -21.875 -8.412 21.224 1.00 96.94 426 LEU A CA 1
ATOM 3324 C C . LEU A 1 426 ? -21.738 -8.938 22.653 1.00 96.94 426 LEU A C 1
ATOM 3326 O O . LEU A 1 426 ? -21.775 -8.165 23.610 1.00 96.94 426 LEU A O 1
ATOM 3330 N N . LYS A 1 427 ? -21.499 -10.242 22.782 1.00 97.38 427 LYS A N 1
ATOM 3331 C CA . LYS A 1 427 ? -21.122 -10.920 24.020 1.00 97.38 427 LYS A CA 1
ATOM 3332 C C . LYS A 1 427 ? -19.655 -11.347 23.952 1.00 97.38 427 LYS A C 1
ATOM 3334 O O . LYS A 1 427 ? -19.231 -11.959 22.976 1.00 97.38 427 LYS A O 1
ATOM 3339 N N . THR A 1 428 ? -18.895 -11.067 25.005 1.00 97.12 428 THR A N 1
ATOM 3340 C CA . THR A 1 428 ? -17.522 -11.551 25.229 1.00 97.12 428 THR A CA 1
ATOM 3341 C C . THR A 1 428 ? -17.448 -12.187 26.613 1.00 97.12 428 THR A C 1
ATOM 3343 O O . THR A 1 428 ? -18.070 -11.671 27.537 1.00 97.12 428 THR A O 1
ATOM 3346 N N . TRP A 1 429 ? -16.728 -13.298 26.781 1.00 97.62 429 TRP A N 1
ATOM 3347 C CA . TRP A 1 429 ? -16.616 -13.947 28.091 1.00 97.62 429 TRP A CA 1
ATOM 3348 C C . TRP A 1 429 ? -15.236 -14.528 28.379 1.00 97.62 429 TRP A C 1
ATOM 3350 O O . TRP A 1 429 ? -14.491 -14.893 27.468 1.00 97.62 429 TRP A O 1
ATOM 3360 N N . TRP A 1 430 ? -14.926 -14.654 29.667 1.00 97.56 430 TRP A N 1
ATOM 3361 C CA . TRP A 1 430 ? -13.654 -15.139 30.196 1.00 97.56 430 TRP A CA 1
ATOM 3362 C C . TRP A 1 430 ? -13.885 -16.115 31.345 1.00 97.56 430 TRP A C 1
ATOM 3364 O O . TRP A 1 430 ? -14.829 -15.950 32.118 1.00 97.56 430 TRP A O 1
ATOM 3374 N N . GLN A 1 431 ? -12.985 -17.087 31.484 1.00 96.69 431 GLN A N 1
ATOM 3375 C CA . GLN A 1 431 ? -12.934 -17.991 32.630 1.00 96.69 431 GLN A CA 1
ATOM 3376 C C . GLN A 1 431 ? -11.653 -17.734 33.428 1.00 96.69 431 GLN A C 1
ATOM 3378 O O . GLN A 1 431 ? -10.551 -18.019 32.963 1.00 96.69 431 GLN A O 1
ATOM 3383 N N . ASP A 1 432 ? -11.795 -17.224 34.647 1.00 95.44 432 ASP A N 1
ATOM 3384 C CA . ASP A 1 432 ? -10.691 -16.944 35.559 1.00 95.44 432 ASP A CA 1
ATOM 3385 C C . ASP A 1 432 ? -10.828 -17.765 36.846 1.00 95.44 432 ASP A C 1
ATOM 3387 O O . ASP A 1 432 ? -11.521 -17.386 37.793 1.00 95.44 432 ASP A O 1
ATOM 3391 N N . GLY A 1 433 ? -10.197 -18.943 36.856 1.00 94.56 433 GLY A N 1
ATOM 3392 C CA . GLY A 1 433 ? -10.351 -19.905 37.944 1.00 94.56 433 GLY A CA 1
ATOM 3393 C C . GLY A 1 433 ? -11.833 -20.262 38.140 1.00 94.56 433 GLY A C 1
ATOM 3394 O O . GLY A 1 433 ? -12.454 -20.724 37.183 1.00 94.56 433 GLY A O 1
ATOM 3395 N N . PRO A 1 434 ? -12.423 -20.054 39.334 1.00 96.31 434 PRO A N 1
ATOM 3396 C CA . PRO A 1 434 ? -13.843 -20.315 39.580 1.00 96.31 434 PRO A CA 1
ATOM 3397 C C . PRO A 1 434 ? -14.786 -19.231 39.028 1.00 96.31 434 PRO A C 1
ATOM 3399 O O . PRO A 1 434 ? -15.997 -19.429 39.045 1.00 96.31 434 PRO A O 1
ATOM 3402 N N . LEU A 1 435 ? -14.281 -18.087 38.554 1.00 98.00 435 LEU A N 1
ATOM 3403 C CA . LEU A 1 435 ? -15.109 -16.963 38.116 1.00 98.00 435 LEU A CA 1
ATOM 3404 C C . LEU A 1 435 ? -15.291 -16.947 36.598 1.00 98.00 435 LEU A C 1
ATOM 3406 O O . LEU A 1 435 ? -14.324 -16.934 35.839 1.00 98.00 435 LEU A O 1
ATOM 3410 N N . TYR A 1 436 ? -16.543 -16.876 36.164 1.00 98.06 436 TYR A N 1
ATOM 3411 C CA . TYR A 1 436 ? -16.928 -16.621 34.782 1.00 98.06 436 TYR A CA 1
ATOM 3412 C C . TYR A 1 436 ? -17.343 -15.154 34.643 1.00 98.06 436 TYR A C 1
ATOM 3414 O O . TYR A 1 436 ? -18.280 -14.707 35.311 1.00 98.06 436 TYR A O 1
ATOM 3422 N N . TYR A 1 437 ? -16.651 -14.410 33.783 1.00 98.50 437 TYR A N 1
ATOM 3423 C CA . TYR A 1 437 ? -16.970 -13.022 33.447 1.00 98.50 437 TYR A CA 1
ATOM 3424 C C . TYR A 1 437 ? -17.629 -12.973 32.074 1.00 98.50 437 TYR A C 1
ATOM 3426 O O . TYR A 1 437 ? -17.133 -13.575 31.127 1.00 98.50 437 TYR A O 1
ATOM 3434 N N . GLU A 1 438 ? -18.701 -12.205 31.942 1.00 98.25 438 GLU A N 1
ATOM 3435 C CA . GLU A 1 438 ? -19.393 -11.952 30.684 1.00 98.25 438 GLU A CA 1
ATOM 3436 C C . GLU A 1 438 ? -19.619 -10.452 30.516 1.00 98.25 438 GLU A C 1
ATOM 3438 O O . GLU A 1 438 ? -20.141 -9.791 31.409 1.00 98.25 438 GLU A O 1
ATOM 3443 N N . GLN A 1 439 ? -19.244 -9.921 29.358 1.00 98.44 439 GLN A N 1
ATOM 3444 C CA . GLN A 1 439 ? -19.508 -8.557 28.928 1.00 98.44 439 GLN A CA 1
ATOM 3445 C C . GLN A 1 439 ? -20.472 -8.604 27.744 1.00 98.44 439 GLN A C 1
ATOM 3447 O O . GLN A 1 439 ? -20.149 -9.187 26.708 1.00 98.44 439 GLN A O 1
ATOM 3452 N N . LYS A 1 440 ? -21.629 -7.959 27.875 1.00 98.44 440 LYS A N 1
ATOM 3453 C CA . LYS A 1 440 ? -22.537 -7.670 26.764 1.00 98.44 440 LYS A CA 1
ATOM 3454 C C . LYS A 1 440 ? -22.527 -6.183 26.459 1.00 98.44 440 LYS A C 1
ATOM 3456 O O . LYS A 1 440 ? -22.507 -5.366 27.377 1.00 98.44 440 LYS A O 1
ATOM 3461 N N . THR A 1 441 ? -22.553 -5.836 25.182 1.00 98.38 441 THR A N 1
ATOM 3462 C CA . THR A 1 441 ? -22.502 -4.442 24.730 1.00 98.38 441 THR A CA 1
ATOM 3463 C C . THR A 1 441 ? -23.461 -4.194 23.585 1.00 98.38 441 THR A C 1
ATOM 3465 O O . THR A 1 441 ? -23.490 -4.993 22.645 1.00 98.38 441 THR A O 1
ATOM 3468 N N . ILE A 1 442 ? -24.157 -3.064 23.639 1.00 96.75 442 ILE A N 1
ATOM 3469 C CA . ILE A 1 442 ? -24.974 -2.541 22.546 1.00 96.75 442 ILE A CA 1
ATOM 3470 C C . ILE A 1 442 ? -24.809 -1.023 22.467 1.00 96.75 442 ILE A C 1
ATOM 3472 O O . ILE A 1 442 ? -24.616 -0.356 23.488 1.00 96.75 442 ILE A O 1
ATOM 3476 N N . LEU A 1 443 ? -24.833 -0.485 21.250 1.00 97.00 443 LEU A N 1
ATOM 3477 C CA . LEU A 1 443 ? -24.771 0.949 20.997 1.00 97.00 443 LEU A CA 1
ATOM 3478 C C . LEU A 1 443 ? -26.161 1.482 20.680 1.00 97.00 443 LEU A C 1
ATOM 3480 O O . LEU A 1 443 ? -26.877 0.901 19.870 1.00 97.00 443 LEU A O 1
ATOM 3484 N N . ASP A 1 444 ? -26.477 2.633 21.254 1.00 96.00 444 ASP A N 1
ATOM 3485 C CA . ASP A 1 444 ? -27.658 3.414 20.915 1.00 96.00 444 ASP A CA 1
ATOM 3486 C C . ASP A 1 444 ? -27.273 4.901 20.829 1.00 96.00 444 ASP A C 1
ATOM 3488 O O . ASP A 1 444 ? -26.146 5.306 21.143 1.00 96.00 444 ASP A O 1
ATOM 3492 N N . LYS A 1 445 ? -28.198 5.750 20.400 1.00 95.38 445 LYS A N 1
ATOM 3493 C CA . LYS A 1 445 ? -28.065 7.196 20.530 1.00 95.38 445 LYS A CA 1
ATOM 3494 C C . LYS A 1 445 ? -28.085 7.592 22.003 1.00 95.38 445 LYS A C 1
ATOM 3496 O O . LYS A 1 445 ? -28.722 6.954 22.844 1.00 95.38 445 LYS A O 1
ATOM 3501 N N . LEU A 1 446 ? -27.412 8.698 22.315 1.00 94.81 446 LEU A N 1
ATOM 3502 C CA . LEU A 1 446 ? -27.463 9.300 23.648 1.00 94.81 446 LEU A CA 1
ATOM 3503 C C . LEU A 1 446 ? -28.903 9.704 24.016 1.00 94.81 446 LEU A C 1
ATOM 3505 O O . LEU A 1 446 ? -29.313 9.551 25.162 1.00 94.81 446 LEU A O 1
ATOM 3509 N N . GLN A 1 447 ? -29.666 10.179 23.027 1.00 90.69 447 GLN A N 1
ATOM 3510 C CA . GLN A 1 447 ? -31.115 10.374 23.101 1.00 90.69 447 GLN A CA 1
ATOM 3511 C C . GLN A 1 447 ? -31.799 9.273 22.272 1.00 90.69 447 GLN A C 1
ATOM 3513 O O . GLN A 1 447 ? -31.578 9.253 21.059 1.00 90.69 447 GLN A O 1
ATOM 3518 N N . PRO A 1 448 ? -32.586 8.368 22.881 1.00 85.19 448 PRO A N 1
ATOM 3519 C CA . PRO A 1 448 ? -33.038 7.129 22.241 1.00 85.19 448 PRO A CA 1
ATOM 3520 C C . PRO A 1 448 ? -34.146 7.346 21.207 1.00 85.19 448 PRO A C 1
ATOM 3522 O O . PRO A 1 448 ? -35.327 7.138 21.472 1.00 85.19 448 PRO A O 1
ATOM 3525 N N . ASP A 1 449 ? -33.745 7.769 20.013 1.00 89.50 449 ASP A N 1
ATOM 3526 C CA . ASP A 1 449 ? -34.599 7.856 18.833 1.00 89.50 449 ASP A CA 1
ATOM 3527 C C . ASP A 1 449 ? -33.830 7.399 17.589 1.00 89.50 449 ASP A C 1
ATOM 3529 O O . ASP A 1 449 ? -33.142 8.180 16.928 1.00 89.50 449 ASP A O 1
ATOM 3533 N N . LEU A 1 450 ? -33.949 6.109 17.281 1.00 91.25 450 LEU A N 1
ATOM 3534 C CA . LEU A 1 450 ? -33.302 5.479 16.129 1.00 91.25 450 LEU A CA 1
ATOM 3535 C C . LEU A 1 450 ? -34.040 5.719 14.801 1.00 91.25 450 LEU A C 1
ATOM 3537 O O . LEU A 1 450 ? -33.592 5.218 13.770 1.00 91.25 450 LEU A O 1
ATOM 3541 N N . THR A 1 451 ? -35.157 6.460 14.796 1.00 92.50 451 THR A N 1
ATOM 3542 C CA . THR A 1 451 ? -35.912 6.735 13.559 1.00 92.50 451 THR A CA 1
ATOM 3543 C C . THR A 1 451 ? -35.253 7.803 12.683 1.00 92.50 451 THR A C 1
ATOM 3545 O O . THR A 1 451 ? -35.414 7.772 11.463 1.00 92.50 451 THR A O 1
ATOM 3548 N N . ASP A 1 452 ? -34.457 8.691 13.285 1.00 92.19 452 ASP A N 1
ATOM 3549 C CA . ASP A 1 452 ? -33.628 9.691 12.607 1.00 92.19 452 ASP A CA 1
ATOM 3550 C C . ASP A 1 452 ? -32.216 9.665 13.199 1.00 92.19 452 ASP A C 1
ATOM 3552 O O . ASP A 1 452 ? -32.016 10.018 14.359 1.00 92.19 452 ASP A O 1
ATOM 3556 N N . ILE A 1 453 ? -31.224 9.229 12.423 1.00 95.50 453 ILE A N 1
ATOM 3557 C CA . ILE A 1 453 ? -29.826 9.136 12.860 1.00 95.50 453 ILE A CA 1
ATOM 3558 C C . ILE A 1 453 ? -29.003 10.085 12.001 1.00 95.50 453 ILE A C 1
ATOM 3560 O O . ILE A 1 453 ? -28.819 9.861 10.802 1.00 95.50 453 ILE A O 1
ATOM 3564 N N . ARG A 1 454 ? -28.488 11.154 12.614 1.00 94.62 454 ARG A N 1
ATOM 3565 C CA . ARG A 1 454 ? -27.619 12.111 11.924 1.00 94.62 454 ARG A CA 1
ATOM 3566 C C . ARG A 1 454 ? -26.153 11.784 12.148 1.00 94.62 454 ARG A C 1
ATOM 3568 O O . ARG A 1 454 ? -25.773 11.210 13.160 1.00 94.62 454 ARG A O 1
ATOM 3575 N N . LEU A 1 455 ? -25.325 12.249 11.213 1.00 94.88 455 LEU A N 1
ATOM 3576 C CA . LEU A 1 455 ? -23.874 12.055 11.229 1.00 94.88 455 LEU A CA 1
ATOM 3577 C C . LEU A 1 455 ? -23.208 12.484 12.544 1.00 94.88 455 LEU A C 1
ATOM 3579 O O . LEU A 1 455 ? -22.202 11.894 12.914 1.00 94.88 455 LEU A O 1
ATOM 3583 N N . ASP A 1 456 ? -23.706 13.545 13.185 1.00 95.81 456 ASP A N 1
ATOM 3584 C CA . ASP A 1 456 ? -23.111 14.189 14.360 1.00 95.81 456 ASP A CA 1
ATOM 3585 C C . ASP A 1 456 ? -23.899 13.958 15.659 1.00 95.81 456 ASP A C 1
ATOM 3587 O O . ASP A 1 456 ? -23.669 14.668 16.643 1.00 95.81 456 ASP A O 1
ATOM 3591 N N . ASP A 1 457 ? -24.854 13.023 15.664 1.00 96.69 457 ASP A N 1
ATOM 3592 C CA . ASP A 1 457 ? -25.633 12.716 16.859 1.00 96.69 457 ASP A CA 1
ATOM 3593 C C . ASP A 1 457 ? -24.761 11.923 17.858 1.00 96.69 457 ASP A C 1
ATOM 3595 O O . ASP A 1 457 ? -24.206 10.879 17.511 1.00 96.69 457 ASP A O 1
ATOM 3599 N N . PRO A 1 458 ? -24.626 12.374 19.119 1.00 97.25 458 PRO A N 1
ATOM 3600 C CA . PRO A 1 458 ? -23.911 11.607 20.129 1.00 97.25 458 PRO A CA 1
ATOM 3601 C C . PRO A 1 458 ? -24.566 10.252 20.401 1.00 97.25 458 PRO A C 1
ATOM 3603 O O . PRO A 1 458 ? -25.790 10.107 20.431 1.00 97.25 458 PRO A O 1
ATOM 3606 N N . THR A 1 459 ? -23.722 9.276 20.689 1.00 97.88 459 THR A N 1
ATOM 3607 C CA . THR A 1 459 ? -24.074 7.880 20.973 1.00 97.88 459 THR A CA 1
ATOM 3608 C C . THR A 1 459 ? -23.659 7.486 22.384 1.00 97.88 459 THR A C 1
ATOM 3610 O O . THR A 1 459 ? -22.843 8.154 23.028 1.00 97.88 459 THR A O 1
ATOM 3613 N N . VAL A 1 460 ? -24.206 6.380 22.871 1.00 98.06 460 VAL A N 1
ATOM 3614 C CA . VAL A 1 460 ? -23.792 5.738 24.112 1.00 98.06 460 VAL A CA 1
ATOM 3615 C C . VAL A 1 460 ? -23.671 4.238 23.907 1.00 98.06 460 VAL A C 1
ATOM 3617 O O . VAL A 1 460 ? -24.561 3.598 23.352 1.00 98.06 460 VAL A O 1
ATOM 3620 N N . LEU A 1 461 ? -22.559 3.677 24.374 1.00 98.50 461 LEU A N 1
ATOM 3621 C CA . LEU A 1 461 ? -22.404 2.240 24.503 1.00 98.50 461 LEU A CA 1
ATOM 3622 C C . LEU A 1 461 ? -22.866 1.818 25.893 1.00 98.50 461 LEU A C 1
ATOM 3624 O O . LEU A 1 461 ? -22.291 2.224 26.909 1.00 98.50 461 LEU A O 1
ATOM 3628 N N . LEU A 1 462 ? -23.904 0.995 25.925 1.00 98.25 462 LEU A N 1
ATOM 3629 C CA . LEU A 1 462 ? -24.373 0.341 27.132 1.00 98.25 462 LEU A CA 1
ATOM 3630 C C . LEU A 1 462 ? -23.596 -0.960 27.294 1.00 98.25 462 LEU A C 1
ATOM 3632 O O . LEU A 1 462 ? -23.466 -1.749 26.357 1.00 98.25 462 LEU A O 1
ATOM 3636 N N . VAL A 1 463 ? -23.060 -1.174 28.488 1.00 98.38 463 VAL A N 1
ATOM 3637 C CA . VAL A 1 463 ? -22.246 -2.333 28.842 1.00 98.38 463 VAL A CA 1
ATOM 3638 C C . VAL A 1 463 ? -22.889 -3.014 30.041 1.00 98.38 463 VAL A C 1
ATOM 3640 O O . VAL A 1 463 ? -23.058 -2.397 31.091 1.00 98.38 463 VAL A O 1
ATOM 3643 N N . LYS A 1 464 ? -23.208 -4.297 29.906 1.00 98.31 464 LYS A N 1
ATOM 3644 C CA . LYS A 1 464 ? -23.630 -5.169 31.001 1.00 98.31 464 LYS A CA 1
ATOM 3645 C C . LYS A 1 464 ? -22.502 -6.139 31.311 1.00 98.31 464 LYS A C 1
ATOM 3647 O O . LYS A 1 464 ? -22.060 -6.875 30.432 1.00 98.31 464 LYS A O 1
ATOM 3652 N N . VAL A 1 465 ? -22.042 -6.144 32.556 1.00 98.19 465 VAL A N 1
ATOM 3653 C CA . VAL A 1 465 ? -21.045 -7.096 33.047 1.00 98.19 465 VAL A CA 1
ATOM 3654 C C . VAL A 1 465 ? -21.722 -8.051 34.008 1.00 98.19 465 VAL A C 1
ATOM 3656 O O . VAL A 1 465 ? -22.204 -7.631 35.053 1.00 98.19 465 VAL A O 1
ATOM 3659 N N . ARG A 1 466 ? -21.744 -9.337 33.672 1.00 98.06 466 ARG A N 1
ATOM 3660 C CA . ARG A 1 466 ? -22.222 -10.400 34.551 1.00 98.06 466 ARG A CA 1
ATOM 3661 C C . ARG A 1 466 ? -21.035 -11.212 35.037 1.00 98.06 466 ARG A C 1
ATOM 3663 O O . ARG A 1 466 ? -20.212 -11.647 34.235 1.00 98.06 466 ARG A O 1
ATOM 3670 N N . VAL A 1 467 ? -20.961 -11.439 36.341 1.00 98.12 467 VAL A N 1
ATOM 3671 C CA . VAL A 1 467 ? -19.956 -12.314 36.947 1.00 98.12 467 VAL A CA 1
ATOM 3672 C C . VAL A 1 467 ? -20.663 -13.449 37.663 1.00 98.12 467 VAL A C 1
ATOM 3674 O O . VAL A 1 467 ? -21.639 -13.216 38.373 1.00 98.12 467 VAL A O 1
ATOM 3677 N N . VAL A 1 468 ? -20.190 -14.675 37.462 1.00 98.19 468 VAL A N 1
ATOM 3678 C CA . VAL A 1 468 ? -20.731 -15.886 38.085 1.00 98.19 468 VAL A CA 1
ATOM 3679 C C . VAL A 1 468 ? -19.596 -16.630 38.770 1.00 98.19 468 VAL A C 1
ATOM 3681 O O . VAL A 1 468 ? -18.552 -16.853 38.161 1.00 98.19 468 VAL A O 1
ATOM 3684 N N . ASN A 1 469 ? -19.798 -17.051 40.014 1.00 98.31 469 ASN A N 1
ATOM 3685 C CA . ASN A 1 469 ? -18.941 -18.054 40.626 1.00 98.31 469 ASN A CA 1
ATOM 3686 C C . ASN A 1 469 ? -19.418 -19.447 40.197 1.00 98.31 469 ASN A C 1
ATOM 3688 O O . ASN A 1 469 ? -20.431 -19.949 40.676 1.00 98.31 469 ASN A O 1
ATOM 3692 N N . ALA A 1 470 ? -18.686 -20.061 39.272 1.00 96.31 470 ALA A N 1
ATOM 3693 C CA . ALA A 1 470 ? -18.964 -21.389 38.739 1.00 96.31 470 ALA A CA 1
ATOM 3694 C C . ALA A 1 470 ? -18.469 -22.528 39.654 1.00 96.31 470 ALA A C 1
ATOM 3696 O O . ALA A 1 470 ? -18.656 -23.698 39.320 1.00 96.31 470 ALA A O 1
ATOM 3697 N N . SER A 1 471 ? -17.835 -22.218 40.793 1.00 95.69 471 SER A N 1
ATOM 3698 C CA . SER A 1 471 ? -17.488 -23.228 41.795 1.00 95.69 471 SER A CA 1
ATOM 3699 C C . SER A 1 471 ? -18.740 -23.786 42.470 1.00 95.69 471 SER A C 1
ATOM 3701 O O . SER A 1 471 ? -19.692 -23.055 42.745 1.00 95.69 471 SER A O 1
ATOM 3703 N N . ALA A 1 472 ? -18.714 -25.084 42.776 1.00 94.19 472 ALA A N 1
ATOM 3704 C CA . ALA A 1 472 ? -19.748 -25.756 43.559 1.00 94.19 472 ALA A CA 1
ATOM 3705 C C . ALA A 1 472 ? -19.504 -25.664 45.077 1.00 94.19 472 ALA A C 1
ATOM 3707 O O . ALA A 1 472 ? -20.412 -25.940 45.859 1.00 94.19 472 ALA A O 1
ATOM 3708 N N . THR A 1 473 ? -18.289 -25.301 45.498 1.00 95.31 473 THR A N 1
ATOM 3709 C CA . THR A 1 473 ? -17.835 -25.446 46.892 1.00 95.31 473 THR A CA 1
ATOM 3710 C C . THR A 1 473 ? -17.256 -24.175 47.485 1.00 95.31 473 THR A C 1
ATOM 3712 O O . THR A 1 473 ? -17.487 -23.890 48.657 1.00 95.31 473 THR A O 1
ATOM 3715 N N . ASP A 1 474 ? -16.532 -23.395 46.689 1.00 96.12 474 ASP A N 1
ATOM 3716 C CA . ASP A 1 474 ? -15.701 -22.305 47.192 1.00 96.12 474 ASP A CA 1
ATOM 3717 C C . ASP A 1 474 ? -16.253 -20.941 46.798 1.00 96.12 474 ASP A C 1
ATOM 3719 O O . ASP A 1 474 ? -16.631 -20.710 45.649 1.00 96.12 474 ASP A O 1
ATOM 3723 N N . SER A 1 475 ? -16.251 -20.006 47.745 1.00 97.19 475 SER A N 1
ATOM 3724 C CA . SER A 1 475 ? -16.485 -18.596 47.444 1.00 97.19 475 SER A CA 1
ATOM 3725 C C . SER A 1 475 ? -15.295 -18.001 46.689 1.00 97.19 475 SER A C 1
ATOM 3727 O O . SER A 1 475 ? -14.143 -18.358 46.940 1.00 97.19 475 SER A O 1
ATOM 3729 N N . ALA A 1 476 ? -15.558 -17.042 45.807 1.00 97.50 476 ALA A N 1
ATOM 3730 C CA . ALA A 1 476 ? -14.532 -16.372 45.015 1.00 97.50 476 ALA A CA 1
ATOM 3731 C C . ALA A 1 476 ? -14.759 -14.859 44.982 1.00 97.50 476 ALA A C 1
ATOM 3733 O O . ALA A 1 476 ? -15.895 -14.391 45.013 1.00 97.50 476 ALA A O 1
ATOM 3734 N N . GLN A 1 477 ? -13.678 -14.078 44.926 1.00 97.38 477 GLN A N 1
ATOM 3735 C CA . GLN A 1 477 ? -13.766 -12.619 44.883 1.00 97.38 477 GLN A CA 1
ATOM 3736 C C . GLN A 1 477 ? -13.636 -12.106 43.449 1.00 97.38 477 GLN A C 1
ATOM 3738 O O . GLN A 1 477 ? -12.553 -12.147 42.867 1.00 97.38 477 GLN A O 1
ATOM 3743 N N . ALA A 1 478 ? -14.735 -11.586 42.907 1.00 97.25 478 ALA A N 1
ATOM 3744 C CA . ALA A 1 478 ? -14.761 -10.904 41.624 1.00 97.25 478 ALA A CA 1
ATOM 3745 C C . ALA A 1 478 ? -14.147 -9.508 41.734 1.00 97.25 478 ALA A C 1
ATOM 3747 O O . ALA A 1 478 ? -14.333 -8.824 42.747 1.00 97.25 478 ALA A O 1
ATOM 3748 N N . ARG A 1 479 ? -13.414 -9.087 40.698 1.00 96.81 479 ARG A N 1
ATOM 3749 C CA . ARG A 1 479 ? -12.768 -7.771 40.641 1.00 96.81 479 ARG A CA 1
ATOM 3750 C C . ARG A 1 479 ? -12.837 -7.189 39.235 1.00 96.81 479 ARG A C 1
ATOM 3752 O O . ARG A 1 479 ? -12.652 -7.907 38.261 1.00 96.81 479 ARG A O 1
ATOM 3759 N N . LEU A 1 480 ? -13.050 -5.880 39.151 1.00 97.06 480 LEU A N 1
ATOM 3760 C CA . LEU A 1 480 ? -12.884 -5.083 37.935 1.00 97.06 480 LEU A CA 1
ATOM 3761 C C . LEU A 1 480 ? -12.025 -3.863 38.266 1.00 97.06 480 LEU A C 1
ATOM 3763 O O . LEU A 1 480 ? -12.085 -3.340 39.382 1.00 97.06 480 LEU A O 1
ATOM 3767 N N . ARG A 1 481 ? -11.236 -3.398 37.296 1.00 96.88 481 ARG A N 1
ATOM 3768 C CA . ARG A 1 481 ? -10.406 -2.195 37.424 1.00 96.88 481 ARG A CA 1
ATOM 3769 C C . ARG A 1 481 ? -10.658 -1.284 36.235 1.00 96.88 481 ARG A C 1
ATOM 3771 O O . ARG A 1 481 ? -10.189 -1.552 35.131 1.00 96.88 481 ARG A O 1
ATOM 3778 N N . ILE A 1 482 ? -11.364 -0.190 36.487 1.00 97.88 482 ILE A N 1
ATOM 3779 C CA . ILE A 1 482 ? -11.752 0.770 35.464 1.00 97.88 482 ILE A CA 1
ATOM 3780 C C . ILE A 1 482 ? -10.696 1.859 35.358 1.00 97.88 482 ILE A C 1
ATOM 3782 O O . ILE A 1 482 ? -10.402 2.540 36.339 1.00 97.88 482 ILE A O 1
ATOM 3786 N N . THR A 1 483 ? -10.129 2.018 34.166 1.00 97.94 483 THR A N 1
ATOM 3787 C CA . THR A 1 483 ? -9.157 3.075 33.845 1.00 97.94 483 THR A CA 1
ATOM 3788 C C . THR A 1 483 ? -9.520 3.736 32.528 1.00 97.94 483 THR A C 1
ATOM 3790 O O . THR A 1 483 ? -10.128 3.100 31.663 1.00 97.94 483 THR A O 1
ATOM 3793 N N . THR A 1 484 ? -9.106 4.991 32.354 1.00 97.56 484 THR A N 1
ATOM 3794 C CA . THR A 1 484 ? -9.160 5.661 31.057 1.00 97.56 484 THR A CA 1
ATOM 3795 C C . THR A 1 484 ? -7.788 6.156 30.628 1.00 97.56 484 THR A C 1
ATOM 3797 O O . THR A 1 484 ? -6.942 6.476 31.463 1.00 97.56 484 THR A O 1
ATOM 3800 N N . HIS A 1 485 ? -7.537 6.166 29.319 1.00 94.75 485 HIS A N 1
ATOM 3801 C CA . HIS A 1 485 ? -6.318 6.737 28.746 1.00 94.75 485 HIS A CA 1
ATOM 3802 C C . HIS A 1 485 ? -6.521 7.110 27.278 1.00 94.75 485 HIS A C 1
ATOM 3804 O O . HIS A 1 485 ? -7.263 6.447 26.554 1.00 94.75 485 HIS A O 1
ATOM 3810 N N . ASP A 1 486 ? -5.829 8.146 26.828 1.00 84.50 486 ASP A N 1
ATOM 3811 C CA . ASP A 1 486 ? -5.675 8.480 25.414 1.00 84.50 486 ASP A CA 1
ATOM 3812 C C . ASP A 1 486 ? -4.201 8.279 25.007 1.00 84.50 486 ASP A C 1
ATOM 3814 O O . ASP A 1 486 ? -3.859 7.258 24.410 1.00 84.50 486 ASP A O 1
ATOM 3818 N N . LYS A 1 487 ? -3.313 9.179 25.444 1.00 84.75 487 LYS A N 1
ATOM 3819 C CA . LYS A 1 487 ? -1.848 9.095 25.361 1.00 84.75 487 LYS A CA 1
ATOM 3820 C C . LYS A 1 487 ? -1.230 8.643 26.681 1.00 84.75 487 LYS A C 1
ATOM 3822 O O . LYS A 1 487 ? -0.284 7.861 26.701 1.00 84.75 487 LYS A O 1
ATOM 3827 N N . GLU A 1 488 ? -1.774 9.161 27.775 1.00 85.81 488 GLU A N 1
ATOM 3828 C CA . GLU A 1 488 ? -1.354 8.899 29.149 1.00 85.81 488 GLU A CA 1
ATOM 3829 C C . GLU A 1 488 ? -2.574 8.450 29.961 1.00 85.81 488 GLU A C 1
ATOM 3831 O O . GLU A 1 488 ? -3.717 8.733 29.591 1.00 85.81 488 GLU A O 1
ATOM 3836 N N . GLY A 1 489 ? -2.336 7.730 31.058 1.00 90.50 489 GLY A N 1
ATOM 3837 C CA . GLY A 1 489 ? -3.404 7.347 31.981 1.00 90.50 489 GLY A CA 1
ATOM 3838 C C . GLY A 1 489 ? -4.068 8.569 32.613 1.00 90.50 489 GLY A C 1
ATOM 3839 O O . GLY A 1 489 ? -3.401 9.553 32.937 1.00 90.50 489 GLY A O 1
ATOM 3840 N N . GLU A 1 490 ? -5.385 8.513 32.800 1.00 94.94 490 GLU A N 1
ATOM 3841 C CA . GLU A 1 490 ? -6.117 9.525 33.559 1.00 94.94 490 GLU A CA 1
ATOM 3842 C C . GLU A 1 490 ? -6.274 9.085 35.011 1.00 94.94 490 GLU A C 1
ATOM 3844 O O . GLU A 1 490 ? -6.576 7.927 35.292 1.00 94.94 490 GLU A O 1
ATOM 3849 N N . LYS A 1 491 ? -6.129 10.029 35.943 1.00 96.50 491 LYS A N 1
ATOM 3850 C CA . LYS A 1 491 ? -6.509 9.799 37.334 1.00 96.50 491 LYS A CA 1
ATOM 3851 C C . LYS A 1 491 ? -8.021 9.942 37.457 1.00 96.50 491 LYS A C 1
ATOM 3853 O O . LYS A 1 491 ? -8.544 11.038 37.267 1.00 96.50 491 LYS A O 1
ATOM 3858 N N . LEU A 1 492 ? -8.708 8.858 37.787 1.00 97.31 492 LEU A N 1
ATOM 3859 C CA . LEU A 1 492 ? -10.161 8.848 37.938 1.00 97.31 492 LEU A CA 1
ATOM 3860 C C . LEU A 1 492 ? -10.606 9.173 39.369 1.00 97.31 492 LEU A C 1
ATOM 3862 O O . LEU A 1 492 ? -9.850 8.948 40.310 1.00 97.31 492 LEU A O 1
ATOM 3866 N N . THR A 1 493 ? -11.831 9.670 39.526 1.00 97.06 493 THR A N 1
ATOM 3867 C CA . THR A 1 493 ? -12.592 9.766 40.781 1.00 97.06 493 THR A CA 1
ATOM 3868 C C . THR A 1 493 ? -13.998 9.232 40.599 1.00 97.06 493 THR A C 1
ATOM 3870 O O . THR A 1 493 ? -14.534 9.217 39.490 1.00 97.06 493 THR A O 1
ATOM 3873 N N . LEU A 1 494 ? -14.592 8.802 41.710 1.00 95.25 494 LEU A N 1
ATOM 3874 C CA . LEU A 1 494 ? -15.985 8.393 41.777 1.00 95.25 494 LEU A CA 1
ATOM 3875 C C . LEU A 1 494 ? -16.804 9.462 42.507 1.00 95.25 494 LEU A C 1
ATOM 3877 O O . LEU A 1 494 ? -16.553 9.747 43.678 1.00 95.25 494 LEU A O 1
ATOM 3881 N N . GLU A 1 495 ? -17.794 10.022 41.822 1.00 93.69 495 GLU A N 1
ATOM 3882 C CA . GLU A 1 495 ? -18.765 10.970 42.372 1.00 93.69 495 GLU A CA 1
ATOM 3883 C C . GLU A 1 495 ? -20.165 10.355 42.269 1.00 93.69 495 GLU A C 1
ATOM 3885 O O . GLU A 1 495 ? -20.831 10.439 41.238 1.00 93.69 495 GLU A O 1
ATOM 3890 N N . GLY A 1 496 ? -20.596 9.667 43.331 1.00 91.56 496 GLY A N 1
ATOM 3891 C CA . GLY A 1 496 ? -21.803 8.838 43.282 1.00 91.56 496 GLY A CA 1
ATOM 3892 C C . GLY A 1 496 ? -21.604 7.646 42.344 1.00 91.56 496 GLY A C 1
ATOM 3893 O O . GLY A 1 496 ? -20.798 6.765 42.627 1.00 91.56 496 GLY A O 1
ATOM 3894 N N . ASP A 1 497 ? -22.331 7.624 41.230 1.00 92.81 497 ASP A N 1
ATOM 3895 C CA . ASP A 1 497 ? -22.207 6.645 40.144 1.00 92.81 497 ASP A CA 1
ATOM 3896 C C . ASP A 1 497 ? -21.403 7.175 38.939 1.00 92.81 497 ASP A C 1
ATOM 3898 O O . ASP A 1 497 ? -21.244 6.475 37.936 1.00 92.81 497 ASP A O 1
ATOM 3902 N N . ARG A 1 498 ? -20.875 8.402 39.025 1.00 96.31 498 ARG A N 1
ATOM 3903 C CA . ARG A 1 498 ? -20.142 9.076 37.948 1.00 96.31 498 ARG A CA 1
ATOM 3904 C C . ARG A 1 498 ? -18.649 8.799 38.061 1.00 96.31 498 ARG A C 1
ATOM 3906 O O . ARG A 1 498 ? -18.038 9.090 39.088 1.00 96.31 498 ARG A O 1
ATOM 3913 N N . ILE A 1 499 ? -18.047 8.300 36.985 1.00 97.44 499 ILE A N 1
ATOM 3914 C CA . ILE A 1 499 ? -16.591 8.219 36.848 1.00 97.44 499 ILE A CA 1
ATOM 3915 C C . ILE A 1 499 ? -16.103 9.488 36.152 1.00 97.44 499 ILE A C 1
ATOM 3917 O O . ILE A 1 499 ? -16.444 9.752 34.993 1.00 97.44 499 ILE A O 1
ATOM 3921 N N . ILE A 1 500 ? -15.292 10.261 36.870 1.00 97.31 500 ILE A N 1
ATOM 3922 C CA . ILE A 1 500 ? -14.770 11.559 36.443 1.00 97.31 500 ILE A CA 1
ATOM 3923 C C . ILE A 1 500 ? -13.249 11.467 36.300 1.00 97.31 500 ILE A C 1
ATOM 3925 O O . ILE A 1 500 ? -12.565 10.956 37.180 1.00 97.31 500 ILE A O 1
ATOM 3929 N N . ALA A 1 50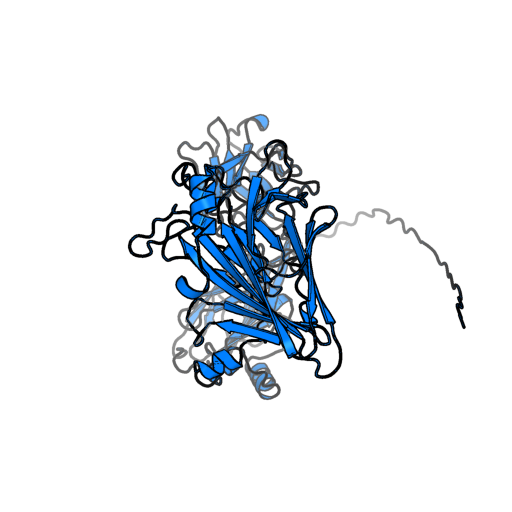1 ? -12.695 11.964 35.199 1.00 96.38 501 ALA A N 1
ATOM 3930 C CA . ALA A 1 501 ? -11.256 12.139 35.054 1.00 96.38 501 ALA A CA 1
ATOM 3931 C C . ALA A 1 501 ? -10.825 13.474 35.678 1.00 96.38 501 ALA A C 1
ATOM 3933 O O . ALA A 1 501 ? -11.313 14.540 35.288 1.00 96.38 501 ALA A O 1
ATOM 3934 N N . MET A 1 502 ? -9.876 13.423 36.615 1.00 94.25 502 MET A N 1
ATOM 3935 C CA . MET A 1 502 ? -9.245 14.609 37.186 1.00 94.25 502 MET A CA 1
ATOM 3936 C C . MET A 1 502 ? -8.302 15.244 36.154 1.00 94.25 502 MET A C 1
ATOM 3938 O O . MET A 1 502 ? -7.220 14.725 35.867 1.00 94.25 502 MET A O 1
ATOM 3942 N N . ARG A 1 503 ? -8.699 16.395 35.618 1.00 89.25 503 ARG A N 1
ATOM 3943 C CA . ARG A 1 503 ? -7.868 17.300 34.808 1.00 89.25 503 ARG A CA 1
ATOM 3944 C C . ARG A 1 503 ? -8.010 18.719 35.378 1.00 89.25 503 ARG A C 1
ATOM 3946 O O . ARG A 1 503 ? -8.643 18.889 36.415 1.00 89.25 503 ARG A O 1
ATOM 3953 N N . GLU A 1 504 ? -7.443 19.733 34.718 1.00 87.75 504 GLU A N 1
ATOM 3954 C CA . GLU A 1 504 ? -7.667 21.142 35.104 1.00 87.75 504 GLU A CA 1
ATOM 3955 C C . GLU A 1 504 ? -9.164 21.476 35.203 1.00 87.75 504 GLU A C 1
ATOM 3957 O O . GLU A 1 504 ? -9.591 22.146 36.139 1.00 87.75 504 GLU A O 1
ATOM 3962 N N . LEU A 1 505 ? -9.955 20.940 34.269 1.00 89.50 505 LEU A N 1
ATOM 3963 C CA . LEU A 1 505 ? -11.411 20.881 34.344 1.00 89.50 505 LEU A CA 1
ATOM 3964 C C . LEU A 1 505 ? -11.837 19.408 34.438 1.00 89.50 505 LEU A C 1
ATOM 3966 O O . LEU A 1 505 ? -11.426 18.630 33.572 1.00 89.50 505 LEU A O 1
ATOM 3970 N N . PRO A 1 506 ? -12.619 19.001 35.458 1.00 93.56 506 PRO A N 1
ATOM 3971 C CA . PRO A 1 506 ? -13.090 17.624 35.592 1.00 93.56 506 PRO A CA 1
ATOM 3972 C C . PRO A 1 506 ? -13.874 17.172 34.358 1.00 93.56 506 PRO A C 1
ATOM 3974 O O . PRO A 1 506 ? -14.707 17.918 33.846 1.00 93.56 506 PRO A O 1
ATOM 3977 N N . ARG A 1 507 ? -13.620 15.948 33.881 1.00 95.50 507 ARG A N 1
ATOM 3978 C CA . ARG A 1 507 ? -14.262 15.414 32.667 1.00 95.50 507 ARG A CA 1
ATOM 3979 C C . ARG A 1 507 ? -15.064 14.169 32.981 1.00 95.50 507 ARG A C 1
ATOM 3981 O O . ARG A 1 507 ? -14.504 13.171 33.427 1.00 95.50 507 ARG A O 1
ATOM 3988 N N . PHE A 1 508 ? -16.357 14.196 32.695 1.00 97.44 508 PHE A N 1
ATOM 3989 C CA . PHE A 1 508 ? -17.193 13.005 32.777 1.00 97.44 508 PHE A CA 1
ATOM 3990 C C . PHE A 1 508 ? -16.725 11.934 31.775 1.00 97.44 508 PHE A C 1
ATOM 3992 O O . PHE A 1 508 ? -16.486 12.244 30.603 1.00 97.44 508 PHE A O 1
ATOM 3999 N N . ARG A 1 509 ? -16.600 10.674 32.218 1.00 97.12 509 ARG A N 1
ATOM 4000 C CA . ARG A 1 509 ? -16.192 9.544 31.360 1.00 97.12 509 ARG A CA 1
ATOM 4001 C C . ARG A 1 509 ? -17.271 8.491 31.184 1.00 97.12 509 ARG A C 1
ATOM 4003 O O . ARG A 1 509 ? -17.515 8.080 30.055 1.00 97.12 509 ARG A O 1
ATOM 4010 N N . CYS A 1 510 ? -17.910 8.055 32.262 1.00 97.94 510 CYS A N 1
ATOM 4011 C CA . CYS A 1 510 ? -19.004 7.088 32.198 1.00 97.94 510 CYS A CA 1
ATOM 4012 C C . CYS A 1 510 ? -19.807 7.053 33.505 1.00 97.94 510 CYS A C 1
ATOM 4014 O O . CYS A 1 510 ? -19.357 7.551 34.539 1.00 97.94 510 CYS A O 1
ATOM 4016 N N . LEU A 1 511 ? -20.998 6.449 33.447 1.00 97.50 511 LEU A N 1
ATOM 4017 C CA . LEU A 1 511 ? -21.763 6.047 34.633 1.00 97.50 511 LEU A CA 1
ATOM 4018 C C . LEU A 1 511 ? -21.511 4.573 34.935 1.00 97.50 511 LEU A C 1
ATOM 4020 O O . LEU A 1 511 ? -21.502 3.767 34.005 1.00 97.50 511 LEU A O 1
ATOM 4024 N N . ILE A 1 512 ? -21.393 4.215 36.214 1.00 96.69 512 ILE A N 1
ATOM 4025 C CA . ILE A 1 512 ? -21.331 2.831 36.691 1.00 96.69 512 ILE A CA 1
ATOM 4026 C C . ILE A 1 512 ? -22.387 2.559 37.764 1.00 96.69 512 ILE A C 1
ATOM 4028 O O . ILE A 1 512 ? -22.429 3.196 38.810 1.00 96.69 512 ILE A O 1
ATOM 4032 N N . ARG A 1 513 ? -23.205 1.528 37.544 1.00 95.50 513 ARG A N 1
ATOM 4033 C CA . ARG A 1 513 ? -24.188 1.029 38.509 1.00 95.50 513 ARG A CA 1
ATOM 4034 C C . ARG A 1 513 ? -23.772 -0.358 38.978 1.00 95.50 513 ARG A C 1
ATOM 4036 O O . ARG A 1 513 ? -23.827 -1.322 38.217 1.00 95.50 513 ARG A O 1
ATOM 4043 N N . ALA A 1 514 ? -23.394 -0.460 40.251 1.00 92.88 514 ALA A N 1
ATOM 4044 C CA . ALA A 1 514 ? -22.956 -1.710 40.875 1.00 92.88 514 ALA A CA 1
ATOM 4045 C C . ALA A 1 514 ? -24.105 -2.671 41.240 1.00 92.88 514 ALA A C 1
ATOM 4047 O O . ALA A 1 514 ? -23.861 -3.675 41.896 1.00 92.88 514 ALA A O 1
ATOM 4048 N N . GLY A 1 515 ? -25.362 -2.378 40.886 1.00 87.88 515 GLY A N 1
ATOM 4049 C CA . GLY A 1 515 ? -26.484 -3.298 41.131 1.00 87.88 515 GLY A CA 1
ATOM 4050 C C . GLY A 1 515 ? -26.789 -3.553 42.615 1.00 87.88 515 GLY A C 1
ATOM 4051 O O . GLY A 1 515 ? -27.290 -4.615 42.968 1.00 87.88 515 GLY A O 1
ATOM 4052 N N . GLY A 1 516 ? -26.449 -2.610 43.502 1.00 87.94 516 GLY A N 1
ATOM 4053 C CA . GLY A 1 516 ? -26.756 -2.679 44.937 1.00 87.94 516 GLY A CA 1
ATOM 4054 C C . GLY A 1 516 ? -25.820 -3.551 45.784 1.00 87.94 516 GLY A C 1
ATOM 4055 O O . GLY A 1 516 ? -26.035 -3.654 46.990 1.00 87.94 516 GLY A O 1
ATOM 4056 N N . ARG A 1 517 ? -24.781 -4.164 45.197 1.00 93.69 517 ARG A N 1
ATOM 4057 C CA . ARG A 1 517 ? -23.779 -4.964 45.924 1.00 93.69 517 ARG A CA 1
ATOM 4058 C C . ARG A 1 517 ? -22.359 -4.711 45.424 1.00 93.69 517 ARG A C 1
ATOM 4060 O O . ARG A 1 517 ? -22.131 -4.278 44.297 1.00 93.69 517 ARG A O 1
ATOM 4067 N N . GLY A 1 518 ? -21.399 -5.085 46.263 1.00 92.12 518 GLY A N 1
ATOM 4068 C CA . GLY A 1 518 ? -19.978 -4.908 45.996 1.00 92.12 518 GLY A CA 1
ATOM 4069 C C . GLY A 1 518 ? -19.499 -3.512 46.366 1.00 92.12 518 GLY A C 1
ATOM 4070 O O . GLY A 1 518 ? -20.286 -2.591 46.574 1.00 92.12 518 GLY A O 1
ATOM 4071 N N . GLU A 1 519 ? -18.188 -3.381 46.487 1.00 93.94 519 GLU A N 1
ATOM 4072 C CA . GLU A 1 519 ? -17.530 -2.141 46.872 1.00 93.94 519 GLU A CA 1
ATOM 4073 C C . GLU A 1 519 ? -16.957 -1.466 45.627 1.00 93.94 519 GLU A C 1
ATOM 4075 O O . GLU A 1 519 ? -16.121 -2.054 44.938 1.00 93.94 519 GLU A O 1
ATOM 4080 N N . LEU A 1 520 ? -17.416 -0.243 45.346 1.00 94.44 520 LEU A N 1
ATOM 4081 C CA . LEU A 1 520 ? -16.771 0.670 44.406 1.00 94.44 520 LEU A CA 1
ATOM 4082 C C . LEU A 1 520 ? -15.837 1.590 45.187 1.00 94.44 520 LEU A C 1
ATOM 4084 O O . LEU A 1 520 ? -16.287 2.333 46.058 1.00 94.44 520 LEU A O 1
ATOM 4088 N N . ALA A 1 521 ? -14.548 1.552 44.868 1.00 93.12 521 ALA A N 1
ATOM 4089 C CA . ALA A 1 521 ? -13.541 2.310 45.595 1.00 93.12 521 ALA A CA 1
ATOM 4090 C C . ALA A 1 521 ? -12.460 2.871 44.672 1.00 93.12 521 ALA A C 1
ATOM 4092 O O . ALA A 1 521 ? -12.116 2.296 43.637 1.00 93.12 521 ALA A O 1
ATOM 4093 N N . GLN A 1 522 ? -11.872 3.988 45.096 1.00 93.62 522 GLN A N 1
ATOM 4094 C CA . GLN A 1 522 ? -10.682 4.541 44.466 1.00 93.62 522 GLN A CA 1
ATOM 4095 C C 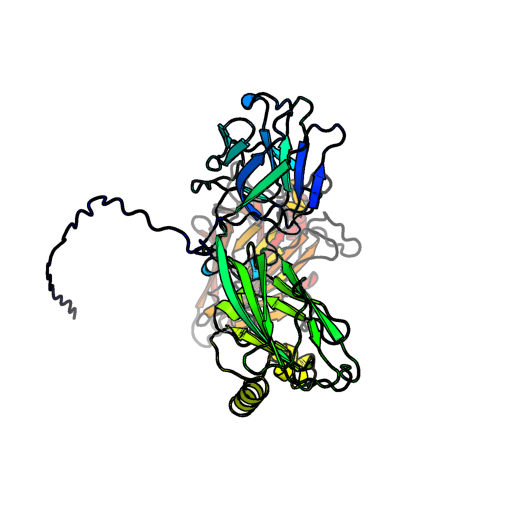. GLN A 1 522 ? -9.503 3.566 44.608 1.00 93.62 522 GLN A C 1
ATOM 4097 O O . GLN A 1 522 ? -9.178 3.129 45.710 1.00 93.62 522 GLN A O 1
ATOM 4102 N N . GLN A 1 523 ? -8.805 3.275 43.510 1.00 91.81 523 GLN A N 1
ATOM 4103 C CA . GLN A 1 523 ? -7.607 2.432 43.493 1.00 91.81 523 GLN A CA 1
ATOM 4104 C C . GLN A 1 523 ? -6.459 3.112 42.739 1.00 91.81 523 GLN A C 1
ATOM 4106 O O . GLN A 1 523 ? -6.110 2.736 41.613 1.00 91.81 523 GLN A O 1
ATOM 4111 N N . GLY A 1 524 ? -5.842 4.107 43.380 1.00 91.19 524 GLY A N 1
ATOM 4112 C CA . GLY A 1 524 ? -4.778 4.906 42.774 1.00 91.19 524 GLY A CA 1
ATOM 4113 C C . GLY A 1 524 ? -5.343 5.832 41.700 1.00 91.19 524 GLY A C 1
ATOM 4114 O O . GLY A 1 524 ? -6.053 6.780 42.027 1.00 91.19 524 GLY A O 1
ATOM 4115 N N . ASP A 1 525 ? -5.036 5.552 40.437 1.00 93.25 525 ASP A N 1
ATOM 4116 C CA . ASP A 1 525 ? -5.550 6.243 39.247 1.00 93.25 525 ASP A CA 1
ATOM 4117 C C . ASP A 1 525 ? -6.841 5.629 38.673 1.00 93.25 525 ASP A C 1
ATOM 4119 O O . ASP A 1 525 ? -7.447 6.206 37.776 1.00 93.25 525 ASP A O 1
ATOM 4123 N N . ALA A 1 526 ? -7.292 4.496 39.211 1.00 97.12 526 ALA A N 1
ATOM 4124 C CA . ALA A 1 526 ? -8.438 3.737 38.717 1.00 97.12 526 ALA A CA 1
ATOM 4125 C C . ALA A 1 526 ? -9.623 3.747 39.686 1.00 97.12 526 ALA A C 1
ATOM 4127 O O . ALA A 1 526 ? -9.460 4.006 40.880 1.00 97.12 526 ALA A O 1
ATOM 4128 N N . ILE A 1 527 ? -10.787 3.324 39.190 1.00 97.75 527 ILE A N 1
ATOM 4129 C CA . ILE A 1 527 ? -11.922 2.913 40.025 1.00 97.75 527 ILE A CA 1
ATOM 4130 C C . ILE A 1 527 ? -11.977 1.387 40.053 1.00 97.75 527 ILE A C 1
ATOM 4132 O O . ILE A 1 527 ? -12.089 0.737 39.016 1.00 97.75 527 ILE A O 1
ATOM 4136 N N . GLY A 1 528 ? -11.859 0.807 41.242 1.00 97.00 528 GLY A N 1
ATOM 4137 C CA . GLY A 1 528 ? -11.995 -0.627 41.453 1.00 97.00 528 GLY A CA 1
ATOM 4138 C C . GLY A 1 528 ? -13.416 -0.995 41.851 1.00 97.00 528 GLY A C 1
ATOM 4139 O O . GLY A 1 528 ? -14.042 -0.284 42.633 1.00 97.00 528 GLY A O 1
ATOM 4140 N N . TRP A 1 529 ? -13.891 -2.134 41.360 1.00 97.50 529 TRP A N 1
ATOM 4141 C CA . TRP A 1 529 ? -15.054 -2.817 41.915 1.00 97.50 529 TRP A CA 1
ATOM 4142 C C . TRP A 1 529 ? -14.635 -4.183 42.447 1.00 97.50 529 TRP A C 1
ATOM 4144 O O . TRP A 1 529 ? -13.851 -4.877 41.794 1.00 97.50 529 TRP A O 1
ATOM 4154 N N . SER A 1 530 ? -15.161 -4.592 43.601 1.00 97.19 530 SER A N 1
ATOM 4155 C CA . SER A 1 530 ? -15.001 -5.968 44.072 1.00 97.19 530 SER A CA 1
ATOM 4156 C C . SER A 1 530 ? -16.220 -6.501 44.818 1.00 97.19 530 SER A C 1
ATOM 4158 O O . SER A 1 530 ? -16.922 -5.759 45.505 1.00 97.19 530 SER A O 1
ATOM 4160 N N . LEU A 1 531 ? -16.466 -7.804 44.690 1.00 98.06 531 LEU A N 1
ATOM 4161 C CA . LEU A 1 531 ? -17.543 -8.506 45.386 1.00 98.06 531 LEU A CA 1
ATOM 4162 C C . LEU A 1 531 ? -17.161 -9.972 45.598 1.00 98.06 531 LEU A C 1
ATOM 4164 O O . LEU A 1 531 ? -16.746 -10.654 44.664 1.00 98.06 531 LEU A O 1
ATOM 4168 N N . THR A 1 532 ? -17.330 -10.470 46.820 1.00 98.06 532 THR A N 1
ATOM 4169 C CA . THR A 1 532 ? -17.239 -11.907 47.102 1.00 98.06 532 THR A CA 1
ATOM 4170 C C . THR A 1 532 ? -18.553 -12.582 46.727 1.00 98.06 532 THR A C 1
ATOM 4172 O O . THR A 1 532 ? -19.613 -12.150 47.178 1.00 98.06 532 THR A O 1
ATOM 4175 N N . LEU A 1 533 ? -18.461 -13.636 45.920 1.00 98.12 533 LEU A N 1
ATOM 4176 C CA . LEU A 1 533 ? -19.577 -14.444 45.446 1.00 98.12 533 LEU A CA 1
ATOM 4177 C C . LEU A 1 533 ? -19.501 -15.845 46.056 1.00 98.12 533 LEU A C 1
ATOM 4179 O O . LEU A 1 533 ? -18.461 -16.505 45.970 1.00 98.12 533 LEU A O 1
ATOM 4183 N N . ALA A 1 534 ? -20.599 -16.306 46.647 1.00 98.12 534 ALA A N 1
ATOM 4184 C CA . ALA A 1 534 ? -20.765 -17.684 47.101 1.00 98.12 534 ALA A CA 1
ATOM 4185 C C . ALA A 1 534 ? -20.809 -18.669 45.909 1.00 98.12 534 ALA A C 1
ATOM 4187 O O . ALA A 1 534 ? -20.993 -18.237 44.767 1.00 98.12 534 ALA A O 1
ATOM 4188 N N . PRO A 1 535 ? -20.640 -19.984 46.134 1.00 97.94 535 PRO A N 1
ATOM 4189 C CA . PRO A 1 535 ? -20.792 -20.994 45.085 1.00 97.94 535 PRO A CA 1
ATOM 4190 C C . PRO A 1 535 ? -22.113 -20.854 44.313 1.00 97.94 535 PRO A C 1
ATOM 4192 O O . PRO A 1 535 ? -23.179 -20.748 44.919 1.00 97.94 535 PRO A O 1
ATOM 4195 N N . GLY A 1 536 ? -22.047 -20.833 42.980 1.00 96.25 536 GLY A N 1
ATOM 4196 C CA . GLY A 1 536 ? -23.204 -20.664 42.090 1.00 96.25 536 GLY A CA 1
ATOM 4197 C C . GLY A 1 536 ? -23.808 -19.254 42.048 1.00 96.25 536 GLY A C 1
ATOM 4198 O O . GLY A 1 536 ? -24.743 -19.012 41.283 1.00 96.25 536 GLY A O 1
ATOM 4199 N N . GLU A 1 537 ? -23.305 -18.313 42.848 1.00 97.94 537 GLU A N 1
ATOM 4200 C CA . GLU A 1 537 ? -23.837 -16.957 42.907 1.00 97.94 537 GLU A CA 1
ATOM 4201 C C . GLU A 1 537 ? -23.418 -16.131 41.684 1.00 97.94 537 GLU A C 1
ATOM 4203 O O . GLU A 1 537 ? -22.300 -16.250 41.176 1.00 97.94 537 GLU A O 1
ATOM 4208 N N . SER A 1 538 ? -24.310 -15.251 41.228 1.00 97.44 538 SER A N 1
ATOM 4209 C CA . SER A 1 538 ? -24.022 -14.305 40.153 1.00 97.44 538 SER A CA 1
ATOM 4210 C C . SER A 1 538 ? -24.403 -12.881 40.513 1.00 97.44 538 SER A C 1
ATOM 4212 O O . SER A 1 538 ? -25.351 -12.662 41.265 1.00 97.44 538 SER A O 1
ATOM 4214 N N . HIS A 1 539 ? -23.707 -11.922 39.911 1.00 98.12 539 HIS A N 1
ATOM 4215 C CA . HIS A 1 539 ? -23.975 -10.498 40.068 1.00 98.12 539 HIS A CA 1
ATOM 4216 C C . HIS A 1 539 ? -23.814 -9.753 38.744 1.00 98.12 539 HIS A C 1
ATOM 4218 O O . HIS A 1 539 ? -23.045 -10.179 37.879 1.00 98.12 539 HIS A O 1
ATOM 4224 N N . GLU A 1 540 ? -24.530 -8.641 38.595 1.00 97.81 540 GLU A N 1
ATOM 4225 C CA . GLU A 1 540 ? -24.524 -7.825 37.381 1.00 97.81 540 GLU A CA 1
ATOM 4226 C C . GLU A 1 540 ? -24.172 -6.365 37.682 1.00 97.81 540 GLU A C 1
ATOM 4228 O O . GLU A 1 540 ? -24.614 -5.782 38.673 1.00 97.81 540 GLU A O 1
ATOM 4233 N N . LEU A 1 541 ? -23.379 -5.773 36.792 1.00 96.81 541 LEU A N 1
ATOM 4234 C CA . LEU A 1 541 ? -23.048 -4.357 36.764 1.00 96.81 541 LEU A CA 1
ATOM 4235 C C . LEU A 1 541 ? -23.425 -3.765 35.415 1.00 96.81 541 LEU A C 1
ATOM 4237 O O . LEU A 1 541 ? -23.340 -4.434 34.384 1.00 96.81 541 LEU A O 1
ATOM 4241 N N . PHE A 1 542 ? -23.740 -2.477 35.422 1.00 97.69 542 PHE A N 1
ATOM 4242 C CA . PHE A 1 542 ? -24.073 -1.737 34.213 1.00 97.69 542 PHE A CA 1
ATOM 4243 C C . PHE A 1 542 ? -23.186 -0.508 34.093 1.00 97.69 542 PHE A C 1
ATOM 4245 O O . PHE A 1 542 ? -23.023 0.235 35.061 1.00 97.69 542 PHE A O 1
ATOM 4252 N N . VAL A 1 543 ? -22.638 -0.276 32.904 1.00 98.06 543 VAL A N 1
ATOM 4253 C CA . VAL A 1 543 ? -21.827 0.901 32.589 1.00 98.06 543 VAL A CA 1
ATOM 4254 C C . VAL A 1 543 ? -22.367 1.558 31.326 1.00 98.06 543 VAL A C 1
ATOM 4256 O O . VAL A 1 543 ? -22.662 0.874 30.351 1.00 98.06 543 VAL A O 1
ATOM 4259 N N . ALA A 1 544 ? -22.500 2.881 31.341 1.00 98.31 544 ALA A N 1
ATOM 4260 C CA . ALA A 1 544 ? -22.890 3.664 30.173 1.00 98.31 544 ALA A CA 1
ATOM 4261 C C . ALA A 1 544 ? -21.730 4.573 29.759 1.00 98.31 544 ALA A C 1
ATOM 4263 O O . ALA A 1 544 ? -21.320 5.451 30.524 1.00 98.31 544 ALA A O 1
ATOM 4264 N N . VAL A 1 545 ? -21.193 4.343 28.561 1.00 98.44 545 VAL A N 1
ATOM 4265 C CA . VAL A 1 545 ? -20.028 5.050 28.016 1.00 98.44 545 VAL A CA 1
ATOM 4266 C C . VAL A 1 545 ? -20.490 5.948 26.864 1.00 98.44 545 VAL A C 1
ATOM 4268 O O . VAL A 1 545 ? -20.779 5.425 25.788 1.00 98.44 545 VAL A O 1
ATOM 4271 N N . PRO A 1 546 ? -20.623 7.274 27.048 1.00 98.25 546 PRO A N 1
ATOM 4272 C CA . PRO A 1 546 ? -20.980 8.179 25.959 1.00 98.25 546 PRO A CA 1
ATOM 4273 C C . PRO A 1 546 ? -19.815 8.374 24.983 1.00 98.25 546 PRO A C 1
ATOM 4275 O O . PRO A 1 546 ? -18.643 8.289 25.351 1.00 98.25 546 PRO A O 1
ATOM 4278 N N . SER A 1 547 ? -20.123 8.696 23.728 1.00 98.06 547 SER A N 1
ATOM 4279 C CA . SER A 1 547 ? -19.104 9.012 22.721 1.00 98.06 547 SER A CA 1
ATOM 4280 C C . SER A 1 547 ? -18.546 10.428 22.824 1.00 98.06 547 SER A C 1
ATOM 4282 O O . SER A 1 547 ? -17.655 10.782 22.054 1.00 98.06 547 SER A O 1
ATOM 4284 N N . VAL A 1 548 ? -19.033 11.237 23.760 1.00 97.88 548 VAL A N 1
ATOM 4285 C CA . VAL A 1 548 ? -18.646 12.635 23.993 1.00 97.88 548 VAL A CA 1
ATOM 4286 C C . VAL A 1 548 ? -18.538 12.893 25.496 1.00 97.88 548 VAL A C 1
ATOM 4288 O O . VAL A 1 548 ? -19.164 12.186 26.286 1.00 97.88 548 VAL A O 1
ATOM 4291 N N . THR A 1 549 ? -17.787 13.915 25.910 1.00 97.25 549 THR A N 1
ATOM 4292 C CA . THR A 1 549 ? -17.820 14.369 27.307 1.00 97.25 549 THR A CA 1
ATOM 4293 C C . THR A 1 549 ? -19.157 15.066 27.586 1.00 97.25 549 THR A C 1
ATOM 4295 O O . THR A 1 549 ? -19.555 15.984 26.861 1.00 97.25 549 THR A O 1
ATOM 4298 N N . LEU A 1 550 ? -19.859 14.619 28.631 1.00 96.88 550 LEU A N 1
ATOM 4299 C CA . LEU A 1 550 ? -21.094 15.242 29.114 1.00 96.88 550 LEU A CA 1
ATOM 4300 C C . LEU A 1 550 ? -20.763 16.268 30.201 1.00 96.88 550 LEU A C 1
ATOM 4302 O O . LEU A 1 550 ? -20.068 15.946 31.160 1.00 96.88 550 LEU A O 1
ATOM 4306 N N . ASP A 1 551 ? -21.273 17.484 30.057 1.00 92.94 551 ASP A N 1
ATOM 4307 C CA . ASP A 1 551 ? -21.050 18.615 30.965 1.00 92.94 551 ASP A CA 1
ATOM 4308 C C . ASP A 1 551 ? -22.356 19.152 31.577 1.00 92.94 551 ASP A C 1
ATOM 4310 O O . ASP A 1 551 ? -22.327 19.957 32.507 1.00 92.94 551 ASP A O 1
ATOM 4314 N N . LYS A 1 552 ? -23.513 18.684 31.091 1.00 92.81 552 LYS A N 1
ATOM 4315 C CA . LYS A 1 552 ? -24.841 19.067 31.582 1.00 92.81 552 LYS A CA 1
ATOM 4316 C C . LYS A 1 552 ? -25.439 17.971 32.452 1.00 92.81 552 LYS A C 1
ATOM 4318 O O . LYS A 1 552 ? -25.624 16.840 32.000 1.00 92.81 552 LYS A O 1
ATOM 4323 N N . ASP A 1 553 ? -25.856 18.334 33.663 1.00 91.50 553 ASP A N 1
ATOM 4324 C CA . ASP A 1 553 ? -26.538 17.409 34.577 1.00 91.50 553 ASP A CA 1
ATOM 4325 C C . ASP A 1 553 ? -27.816 16.813 33.975 1.00 91.50 553 ASP A C 1
ATOM 4327 O O . ASP A 1 553 ? -28.140 15.667 34.259 1.00 91.50 553 ASP A O 1
ATOM 4331 N N . GLU A 1 554 ? -28.533 17.542 33.116 1.00 93.75 554 GLU A N 1
ATOM 4332 C CA . GLU A 1 554 ? -29.716 17.016 32.424 1.00 93.75 554 GLU A CA 1
ATOM 4333 C C . GLU A 1 554 ? -29.379 15.810 31.532 1.00 93.75 554 GLU A C 1
ATOM 4335 O O . GLU A 1 554 ? -30.067 14.791 31.599 1.00 93.75 554 GLU A O 1
ATOM 4340 N N . GLU A 1 555 ? -28.291 15.884 30.754 1.00 94.44 555 GLU A N 1
ATOM 4341 C CA . GLU A 1 555 ? -27.835 14.776 29.904 1.00 94.44 555 GLU A CA 1
ATOM 4342 C C . GLU A 1 555 ? -27.351 13.595 30.753 1.00 94.44 555 GLU A C 1
ATOM 4344 O O . GLU A 1 555 ? -27.687 12.448 30.460 1.00 94.44 555 GLU A O 1
ATOM 4349 N N . ILE A 1 556 ? -26.614 13.860 31.837 1.00 95.19 556 ILE A N 1
ATOM 4350 C CA . ILE A 1 556 ? -26.129 12.813 32.751 1.00 95.19 556 ILE A CA 1
ATOM 4351 C C . ILE A 1 556 ? -27.307 12.129 33.464 1.00 95.19 556 ILE A C 1
ATOM 4353 O O . ILE A 1 556 ? -27.347 10.904 33.565 1.00 95.19 556 ILE A O 1
ATOM 4357 N N . ASN A 1 557 ? -28.307 12.893 33.905 1.00 93.44 557 ASN A N 1
ATOM 4358 C CA . ASN A 1 557 ? -29.508 12.361 34.550 1.00 93.44 557 ASN A CA 1
ATOM 4359 C C . ASN A 1 557 ? -30.394 11.581 33.568 1.00 93.44 557 ASN A C 1
ATOM 4361 O O . ASN A 1 557 ? -31.025 10.601 33.963 1.00 93.44 557 ASN A O 1
ATOM 4365 N N . ALA A 1 558 ? -30.459 11.989 32.296 1.00 93.69 558 ALA A N 1
ATOM 4366 C CA . ALA A 1 558 ? -31.107 11.204 31.248 1.00 93.69 558 ALA A CA 1
ATOM 4367 C C . ALA A 1 558 ? -30.353 9.889 31.003 1.00 93.69 558 ALA A C 1
ATOM 4369 O O . ALA A 1 558 ? -30.977 8.832 30.920 1.00 93.69 558 ALA A O 1
ATOM 4370 N N . LEU A 1 559 ? -29.017 9.936 30.986 1.00 95.25 559 LEU A N 1
ATOM 4371 C CA . LEU A 1 559 ? -28.178 8.750 30.849 1.00 95.25 559 LEU A CA 1
ATOM 4372 C C . LEU A 1 559 ? -28.354 7.768 32.018 1.00 95.25 559 LEU A C 1
ATOM 4374 O O . LEU A 1 559 ? -28.412 6.560 31.802 1.00 95.25 559 LEU A O 1
ATOM 4378 N N . ALA A 1 560 ? -28.514 8.266 33.245 1.00 93.44 560 ALA A N 1
ATOM 4379 C CA . ALA A 1 560 ? -28.742 7.436 34.430 1.00 93.44 560 ALA A CA 1
ATOM 4380 C C . ALA A 1 560 ? -30.053 6.625 34.373 1.00 93.44 560 ALA A C 1
ATOM 4382 O O . ALA A 1 560 ? -30.171 5.591 35.035 1.00 93.44 560 ALA A O 1
ATOM 4383 N N . LYS A 1 561 ? -31.028 7.068 33.565 1.00 92.75 561 LYS A N 1
ATOM 4384 C CA . LYS A 1 561 ? -32.316 6.384 33.352 1.00 92.75 561 LYS A CA 1
ATOM 4385 C C . LYS A 1 561 ? -32.263 5.289 32.287 1.00 92.75 561 LYS A C 1
ATOM 4387 O O . LYS A 1 561 ? -33.241 4.563 32.146 1.00 92.75 561 LYS A O 1
ATOM 4392 N N . ARG A 1 562 ? -31.163 5.175 31.535 1.00 93.00 562 ARG A N 1
ATOM 4393 C CA . ARG A 1 562 ? -31.000 4.153 30.491 1.00 93.00 562 ARG A CA 1
ATOM 4394 C C . ARG A 1 562 ? -30.988 2.767 31.117 1.00 93.00 562 ARG A C 1
ATOM 4396 O O . ARG A 1 562 ? -30.429 2.580 32.204 1.00 93.00 562 ARG A O 1
ATOM 4403 N N . ASP A 1 563 ? -31.570 1.795 30.437 1.00 90.44 563 ASP A N 1
ATOM 4404 C CA . ASP A 1 563 ? -31.673 0.424 30.922 1.00 90.44 563 ASP A CA 1
ATOM 4405 C C . ASP A 1 563 ? -31.211 -0.535 29.833 1.00 90.44 563 ASP A C 1
ATOM 4407 O O . ASP A 1 563 ? -31.681 -0.477 28.704 1.00 90.44 563 ASP A O 1
ATOM 4411 N N . PHE A 1 564 ? -30.260 -1.404 30.172 1.00 92.50 564 PHE A N 1
ATOM 4412 C CA . PHE A 1 564 ? -29.649 -2.283 29.180 1.00 92.50 564 PHE A CA 1
ATOM 4413 C C . PHE A 1 564 ? -30.662 -3.261 28.582 1.00 92.50 564 PHE A C 1
ATOM 4415 O O . PHE A 1 564 ? -30.571 -3.549 27.400 1.00 92.50 564 PHE A O 1
ATOM 4422 N N . GLU A 1 565 ? -31.592 -3.790 29.380 1.00 89.75 565 GLU A N 1
ATOM 4423 C CA . GLU A 1 565 ? -32.539 -4.806 28.909 1.00 89.75 565 GLU A CA 1
ATOM 4424 C C . GLU A 1 565 ? -33.687 -4.180 28.111 1.00 89.75 565 GLU A C 1
ATOM 4426 O O . GLU A 1 565 ? -34.195 -4.804 27.188 1.00 89.75 565 GLU A O 1
ATOM 4431 N N . ALA A 1 566 ? -34.092 -2.951 28.441 1.00 87.06 566 ALA A N 1
ATOM 4432 C CA . ALA A 1 566 ? -35.070 -2.210 27.646 1.00 87.06 566 ALA A CA 1
ATOM 4433 C C . ALA A 1 566 ? -34.499 -1.732 26.299 1.00 87.06 566 ALA A C 1
ATOM 4435 O O . ALA A 1 566 ? -35.245 -1.639 25.325 1.00 87.06 566 ALA A O 1
ATOM 4436 N N . ASP A 1 567 ? -33.197 -1.429 26.253 1.00 81.12 567 ASP A N 1
ATOM 4437 C CA . ASP A 1 567 ? -32.522 -0.872 25.077 1.00 81.12 567 ASP A CA 1
ATOM 4438 C C . ASP A 1 567 ? -31.910 -1.952 24.140 1.00 81.12 567 ASP A C 1
ATOM 4440 O O . ASP A 1 567 ? -31.494 -1.613 23.031 1.00 81.12 567 ASP A O 1
ATOM 4444 N N . ALA A 1 568 ? -31.833 -3.230 24.556 1.00 78.00 568 ALA A N 1
ATOM 4445 C CA . ALA A 1 568 ? -31.188 -4.350 23.830 1.00 78.00 568 ALA A CA 1
ATOM 4446 C C . ALA A 1 568 ? -32.152 -5.396 23.245 1.00 78.00 568 ALA A C 1
ATOM 4448 O O . ALA A 1 568 ? -31.761 -6.077 22.256 1.00 78.00 568 ALA A O 1
#

Sequence (568 aa):
MKLINTRSDLMTLVAASLIVATVGSARAQDGTSAASGAFDAAPFGFSERSAGGKAYGVRWAEPRKVRRLAVEFAADATVPPTESLKVQYWHRHWNGRPDPIATEVAAGGEGWAAMDDWTNGEWKTAETQVQADGKSLVFTFAPTSVKEIKEAGDQPVSYRKTIKLRLVSEQELPRPVRFQAFTDAVCQPLTVRILWGKPAEASIRTDSDDPCRLEVFNGSVVAVRPVKDGKILVDDRMGWTLPAGAEDGIEADLVMAVDSINARYDRTIVTVRSKNRPLSFAAAEAARGDRILVDDLGVLVVRGDDPATLDGYRQTLKEFPGRTIYDRVARAGEQTLDRAWGDMPIKHPLWFVHGLPGDRNAMRQDPNGDIGITNVRHWFARKNVRSAKDSDRKEWTEQMLWVRFGFPEDSRRGGRELKDGYLPLLKTWWQDGPLYYEQKTILDKLQPDLTDIRLDDPTVLLVKVRVVNASATDSAQARLRITTHDKEGEKLTLEGDRIIAMRELPRFRCLIRAGGRGELAQQGDAIGWSLTLAPGESHELFVAVPSVTLDKDEEINALAKRDFEADA